Protein AF-0000000084442941 (afdb_homodimer)

Secondary structure (DSSP, 8-state):
---HHHHHHHHHHHHHSSPPPHHHHHHHHHTHHHHHHHHHHHHHHHHHHHHHHHHH-TT-HHHHHHHHHHHHHHHHHHHHHHHHHHHTTPPP------SHHHHHHHTS--S-SHHHHHHHHHHHHHHHHHHHHHHHHTGGG---HHHHHHHHHHHHHHHHHHHHHHHHHHTT-S--HHHHHHHHHHHHHHHHSEESS--TT--EEP-/---HHHHHHHHHHHHHSSPPPHHHHHHHHHTHHHHHHHHHHHHHHHHHHHHHHHHH-TT-HHHHHHHHHHHHHHHHHHHHHHHHHHHTTPPP------SHHHHHHHTS--S-SHHHHHHHHHHHHHHHHHHHHHHHHTGGG---HHHHHHHHHHHHHHHHHHHHHHHHHHTT-S--HHHHHHHHHHHHHHHHSEESS--TT--EEP-

Foldseek 3Di:
DQDPLRVLLVVLCVLLVDAFDVLLLVVCQVPVLQALLQLLVVLQVLLVVLVVCCVVCVVPVLSVVPSNVSSVVSVVLSVVSCVVCVVVVRDRDDDDDFCQLVVQLVLQDPDDALRSLLSSLLSQLNVLSNLLSSLVVNLVVHPDPVSNVSSVVVNVVSSVSNVSSNVVSVVSVDDCPVVSVVSSVSLVCQADDEDCDRYNSGHRDDD/DQDPLRVLLVVLCVLLVDAFDVLLLVVCQVPVLQALLQLLVVLQVLLVVLVVCCVVCVVPVLSVVPSNVSSVVSVVLSVVSCVVCVVVVRDRDDDDDFCQLVVQLVLQDPDDALRSLLSSLLSQLNVLSNLLSSLVVNLVVHPDVVSNVSSVVVNVVSSVSNVSSNVVSVVSPDDCPVVSVVSSVSLVCQADDEDCDRYNSGHRHDD

pLDDT: mean 95.62, std 9.45, range [27.34, 98.94]

Organism: Legionella spiritensis (NCBI:txid452)

InterPro domains:
  IPR009078 Ferritin-like superfamily [SSF47240] (9-205)
  IPR010386 tRNA-hydroxylase MiaE [PF06175] (10-202)
  IPR010386 tRNA-hydroxylase MiaE [PIRSF020736] (5-205)
  IPR010386 tRNA-hydroxylase MiaE [PTHR42637] (61-206)
  IPR010386 tRNA-hydroxylase MiaE [cd07910] (15-191)
  IPR012347 Ferritin-like [G3DSA:1.20.1260.10] (7-207)

Structure (mmCIF, N/CA/C/O backbone):
data_AF-0000000084442941-model_v1
#
loop_
_entity.id
_entity.type
_entity.pdbx_description
1 polymer 'tRNA hydroxylase'
#
loop_
_atom_site.group_PDB
_atom_site.id
_atom_site.type_symbol
_atom_site.label_atom_id
_atom_site.label_alt_id
_atom_site.label_comp_id
_atom_site.label_asym_id
_atom_site.label_entity_id
_atom_site.label_seq_id
_atom_site.pdbx_PDB_ins_code
_atom_site.Cartn_x
_atom_site.Cartn_y
_atom_site.Cartn_z
_atom_site.occupancy
_atom_site.B_iso_or_equiv
_atom_site.auth_seq_id
_atom_site.auth_comp_id
_atom_site.auth_asym_id
_atom_site.auth_atom_id
_atom_site.pdbx_PDB_model_num
ATOM 1 N N . MET A 1 1 ? 7.281 -14.844 -37.031 1 27.5 1 MET A N 1
ATOM 2 C CA . MET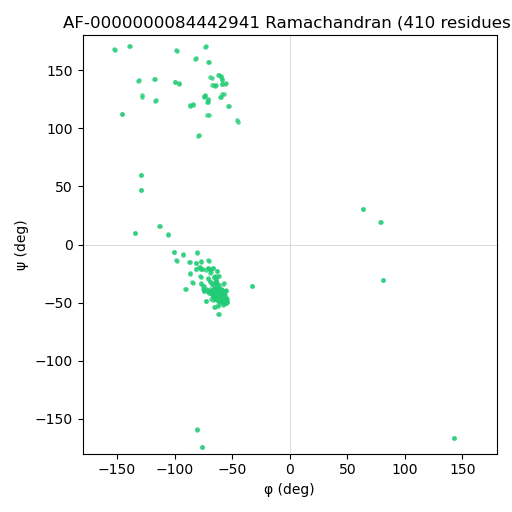 A 1 1 ? 7.652 -13.875 -36 1 27.5 1 MET A CA 1
ATOM 3 C C . MET A 1 1 ? 6.961 -14.188 -34.688 1 27.5 1 MET A C 1
ATOM 5 O O . MET A 1 1 ? 5.73 -14.195 -34.594 1 27.5 1 MET A O 1
ATOM 9 N N . LEU A 1 2 ? 7.492 -14.977 -33.781 1 39.16 2 LEU A N 1
ATOM 10 C CA . LEU A 1 2 ? 6.805 -15.547 -32.625 1 39.16 2 LEU A CA 1
ATOM 11 C C . LEU A 1 2 ? 6.121 -14.461 -31.812 1 39.16 2 LEU A C 1
ATOM 13 O O . LEU A 1 2 ? 6.668 -13.375 -31.641 1 39.16 2 LEU A O 1
ATOM 17 N N . ASN A 1 3 ? 4.887 -14.422 -31.609 1 45.47 3 ASN A N 1
ATOM 18 C CA . ASN A 1 3 ? 4.094 -13.438 -30.891 1 45.47 3 ASN A CA 1
ATOM 19 C C . ASN A 1 3 ? 4.742 -13.07 -29.547 1 45.47 3 ASN A C 1
ATOM 21 O O . ASN A 1 3 ? 5.117 -13.953 -28.781 1 45.47 3 ASN A O 1
ATOM 25 N N . PRO A 1 4 ? 5.316 -11.812 -29.5 1 48.03 4 PRO A N 1
ATOM 26 C CA . PRO A 1 4 ? 6.074 -11.328 -28.344 1 48.03 4 PRO A CA 1
ATOM 27 C C . PRO A 1 4 ? 5.551 -11.875 -27.016 1 48.03 4 PRO A C 1
ATOM 29 O O . PRO A 1 4 ? 6.336 -12.148 -26.109 1 48.03 4 PRO A O 1
ATOM 32 N N . ILE A 1 5 ? 4.25 -12.055 -26.875 1 57.19 5 ILE A N 1
ATOM 33 C CA . ILE A 1 5 ? 3.688 -12.672 -25.688 1 57.19 5 ILE A CA 1
ATOM 34 C C . ILE A 1 5 ? 4.172 -14.117 -25.562 1 57.19 5 ILE A C 1
ATOM 36 O O . ILE A 1 5 ? 4.473 -14.594 -24.469 1 57.19 5 ILE A O 1
ATOM 40 N N . THR A 1 6 ? 4.367 -14.758 -26.703 1 63.47 6 THR A N 1
ATOM 41 C CA . THR A 1 6 ? 4.711 -16.172 -26.703 1 63.47 6 THR A CA 1
ATOM 42 C C . THR A 1 6 ? 6.145 -16.391 -26.219 1 63.47 6 THR A C 1
ATOM 44 O O . THR A 1 6 ? 6.414 -17.328 -25.469 1 63.47 6 THR A O 1
ATOM 47 N N . THR A 1 7 ? 7.004 -15.484 -26.641 1 71.19 7 THR A N 1
ATOM 48 C CA . THR A 1 7 ? 8.398 -15.633 -26.219 1 71.19 7 THR A CA 1
ATOM 49 C C . THR A 1 7 ? 8.547 -15.359 -24.719 1 71.19 7 THR A C 1
ATOM 51 O O . THR A 1 7 ? 9.203 -16.125 -24.016 1 71.19 7 THR A O 1
ATOM 54 N N . ASP A 1 8 ? 7.848 -14.312 -24.25 1 79.31 8 ASP A N 1
ATOM 55 C CA . ASP A 1 8 ? 7.91 -13.969 -22.828 1 79.31 8 ASP A CA 1
ATOM 56 C C . ASP A 1 8 ? 7.312 -15.086 -21.969 1 79.31 8 ASP A C 1
ATOM 58 O O . ASP A 1 8 ? 7.848 -15.414 -20.922 1 79.31 8 ASP A O 1
ATOM 62 N N . LEU A 1 9 ? 6.344 -15.688 -22.594 1 84.81 9 LEU A N 1
ATOM 63 C CA . LEU A 1 9 ? 5.676 -16.75 -21.844 1 84.81 9 LEU A CA 1
ATOM 64 C C . LEU A 1 9 ? 6.543 -18 -21.781 1 84.81 9 LEU A C 1
ATOM 66 O O . LEU A 1 9 ? 6.547 -18.719 -20.781 1 84.81 9 LEU A O 1
ATOM 70 N N . GLN A 1 10 ? 7.195 -18.219 -22.906 1 85.38 10 GLN A N 1
ATOM 71 C CA . GLN A 1 10 ? 8.078 -19.391 -22.906 1 85.38 10 GLN A CA 1
ATOM 72 C C . GLN A 1 10 ? 9.203 -19.234 -21.875 1 85.38 10 GLN A C 1
ATOM 74 O O . GLN A 1 10 ? 9.539 -20.172 -21.172 1 85.38 10 GLN A O 1
ATOM 79 N N . ILE A 1 11 ? 9.75 -18.062 -21.812 1 87.62 11 ILE A N 1
ATOM 80 C CA . ILE A 1 11 ? 10.805 -17.766 -20.844 1 87.62 11 ILE A CA 1
ATOM 81 C C . ILE A 1 11 ? 10.289 -17.984 -19.422 1 87.62 11 ILE A C 1
ATOM 83 O O . ILE A 1 11 ? 10.977 -18.594 -18.594 1 87.62 11 ILE A O 1
ATOM 87 N N . LEU A 1 12 ? 9.18 -17.469 -19.219 1 90.94 12 LEU A N 1
ATOM 88 C CA . LEU A 1 12 ? 8.562 -17.547 -17.891 1 90.94 12 LEU A CA 1
ATOM 89 C C . LEU A 1 12 ? 8.234 -19 -17.531 1 90.94 12 LEU A C 1
ATOM 91 O O . LEU A 1 12 ? 8.43 -19.422 -16.391 1 90.94 12 LEU A O 1
ATOM 95 N N . THR A 1 13 ? 7.746 -19.797 -18.484 1 90.06 13 THR A N 1
ATOM 96 C CA . THR A 1 13 ? 7.426 -21.203 -18.266 1 90.06 13 THR A CA 1
ATOM 97 C C . THR A 1 13 ? 8.688 -22 -17.984 1 90.06 13 THR A C 1
ATOM 99 O O . THR A 1 13 ? 8.695 -22.875 -17.125 1 90.06 13 THR A O 1
ATOM 102 N N . ASP A 1 14 ? 9.711 -21.672 -18.734 1 94.19 14 ASP A N 1
ATOM 103 C CA . ASP A 1 14 ? 11 -22.312 -18.484 1 94.19 14 ASP A CA 1
ATOM 104 C C . ASP A 1 14 ? 11.539 -21.969 -17.109 1 94.19 14 ASP A C 1
ATOM 106 O O . ASP A 1 14 ? 12.094 -22.828 -16.422 1 94.19 14 ASP A O 1
ATOM 110 N N . PHE A 1 15 ? 11.391 -20.734 -16.75 1 97.31 15 PHE A N 1
ATOM 111 C CA . PHE A 1 15 ? 11.82 -20.25 -15.438 1 97.31 15 PHE A CA 1
ATOM 112 C C . PHE A 1 15 ? 11.133 -21.031 -14.32 1 97.31 15 PHE A C 1
ATOM 114 O O . PHE A 1 15 ? 11.781 -21.438 -13.352 1 97.31 15 PHE A O 1
ATOM 121 N N . LEU A 1 16 ? 9.859 -21.344 -14.391 1 98.19 16 LEU A N 1
ATOM 122 C CA . LEU A 1 16 ? 9.062 -21.984 -13.352 1 98.19 16 LEU A CA 1
ATOM 123 C C . LEU A 1 16 ? 9.352 -23.484 -13.289 1 98.19 16 LEU A C 1
ATOM 125 O O . LEU A 1 16 ? 9.086 -24.125 -12.273 1 98.19 16 LEU A O 1
ATOM 129 N N . ARG A 1 17 ? 9.758 -24.078 -14.438 1 97.56 17 ARG A N 1
ATOM 130 C CA . ARG A 1 17 ? 10.219 -25.453 -14.562 1 97.56 17 ARG A CA 1
ATOM 131 C C . ARG A 1 17 ? 9.047 -26.422 -14.633 1 97.56 17 ARG A C 1
ATOM 133 O O . ARG A 1 17 ? 9.156 -27.5 -15.219 1 97.56 17 ARG A O 1
ATOM 140 N N . VAL A 1 18 ? 7.844 -26.141 -13.984 1 97.88 18 VAL A N 1
ATOM 141 C CA . VAL A 1 18 ? 6.68 -27 -14.07 1 97.88 18 VAL A CA 1
ATOM 142 C C . VAL A 1 18 ? 5.441 -26.188 -14.414 1 97.88 18 VAL A C 1
ATOM 144 O O . VAL A 1 18 ? 5.281 -25.062 -13.93 1 97.88 18 VAL A O 1
ATOM 147 N N . PRO A 1 19 ? 4.59 -26.703 -15.219 1 97.5 19 PRO A N 1
ATOM 148 C CA . PRO A 1 19 ? 3.334 -26 -15.508 1 97.5 19 PRO A CA 1
ATOM 149 C C . PRO A 1 19 ? 2.275 -26.234 -14.43 1 97.5 19 PRO A C 1
ATOM 151 O O . PRO A 1 19 ? 2.398 -27.156 -13.617 1 97.5 19 PRO A O 1
ATOM 154 N N . THR A 1 20 ? 1.283 -25.359 -14.359 1 98.19 20 THR A N 1
ATOM 155 C CA . THR A 1 20 ? 0.124 -25.578 -13.508 1 98.19 20 THR A CA 1
ATOM 156 C C . THR A 1 20 ? -0.565 -26.891 -13.852 1 98.19 20 THR A C 1
ATOM 158 O O . THR A 1 20 ? -0.839 -27.172 -15.023 1 98.19 20 THR A O 1
ATOM 161 N N . PRO A 1 21 ? -0.846 -27.75 -12.875 1 98.12 21 PRO A N 1
ATOM 162 C CA . PRO A 1 21 ? -1.566 -29 -13.141 1 98.12 21 PRO A CA 1
ATOM 163 C C . PRO A 1 21 ? -2.973 -28.766 -13.688 1 98.12 21 PRO A C 1
ATOM 165 O O . PRO A 1 21 ? -3.654 -27.828 -13.266 1 98.12 21 PRO A O 1
ATOM 168 N N . VAL A 1 22 ? -3.426 -29.672 -14.578 1 98.06 22 VAL A N 1
ATOM 169 C CA . VAL A 1 22 ? -4.727 -29.531 -15.219 1 98.06 22 VAL A CA 1
ATOM 170 C C . VAL A 1 22 ? -5.836 -29.641 -14.172 1 98.06 22 VAL A C 1
ATOM 172 O O . VAL A 1 22 ? -6.867 -28.969 -14.289 1 98.06 22 VAL A O 1
ATOM 175 N N . GLN A 1 23 ? -5.613 -30.438 -13.117 1 98.06 23 GLN A N 1
ATOM 176 C CA . GLN A 1 23 ? -6.598 -30.578 -12.055 1 98.06 23 GLN A CA 1
ATOM 177 C C . GLN A 1 23 ? -6.887 -29.234 -11.383 1 98.06 23 GLN A C 1
ATOM 179 O O . GLN A 1 23 ? -8.023 -28.969 -10.992 1 98.06 23 GLN A O 1
ATOM 184 N N . TRP A 1 24 ? -5.879 -28.422 -11.211 1 98.56 24 TRP A N 1
ATOM 185 C CA . TRP A 1 24 ? -6.074 -27.094 -10.641 1 98.56 24 TRP A CA 1
ATOM 186 C C . TRP A 1 24 ? -6.867 -26.203 -11.594 1 98.56 24 TRP A C 1
ATOM 188 O O . TRP A 1 24 ? -7.754 -25.469 -11.164 1 98.56 24 TRP A O 1
ATOM 198 N N . LEU A 1 25 ? -6.551 -26.25 -12.906 1 98.5 25 LEU A N 1
ATOM 199 C CA . LEU A 1 25 ? -7.25 -25.453 -13.898 1 98.5 25 LEU A CA 1
ATOM 200 C C . LEU A 1 25 ? -8.734 -25.781 -13.922 1 98.5 25 LEU A C 1
ATOM 202 O O . LEU A 1 25 ? -9.578 -24.891 -13.984 1 98.5 25 LEU A O 1
ATOM 206 N N . GLU A 1 26 ? -9.023 -27.047 -13.883 1 97.81 26 GLU A N 1
ATOM 207 C CA . GLU A 1 26 ? -10.414 -27.5 -13.867 1 97.81 26 GLU A CA 1
ATOM 208 C C . GLU A 1 26 ? -11.133 -27.016 -12.602 1 97.81 26 GLU A C 1
ATOM 210 O O . GLU A 1 26 ? -12.266 -26.531 -12.672 1 97.81 26 GLU A O 1
ATOM 215 N N . ALA A 1 27 ? -10.484 -27.156 -11.477 1 97.94 27 ALA A N 1
ATOM 216 C CA . ALA A 1 27 ? -11.055 -26.688 -10.211 1 97.94 27 ALA A CA 1
ATOM 217 C C . ALA A 1 27 ? -11.281 -25.188 -10.227 1 97.94 27 ALA A C 1
ATOM 219 O O . ALA A 1 27 ? -12.258 -24.688 -9.664 1 97.94 27 ALA A O 1
ATOM 220 N N . ALA A 1 28 ? -10.375 -24.438 -10.836 1 98.38 28 ALA A N 1
ATOM 221 C CA . ALA A 1 28 ? -10.477 -22.969 -10.906 1 98.38 28 ALA A CA 1
ATOM 222 C C . ALA A 1 28 ? -11.742 -22.547 -11.633 1 98.38 28 ALA A C 1
ATOM 224 O O . ALA A 1 28 ? -12.469 -21.672 -11.164 1 98.38 28 ALA A O 1
ATOM 225 N N . VAL A 1 29 ? -12.031 -23.156 -12.75 1 97.38 29 VAL A N 1
ATOM 226 C CA . VAL A 1 29 ? -13.188 -22.766 -13.555 1 97.38 29 VAL A CA 1
ATOM 227 C C . VAL A 1 29 ? -14.469 -23.188 -12.852 1 97.38 29 VAL A C 1
ATOM 229 O O . VAL A 1 29 ? -15.508 -22.531 -12.984 1 97.38 29 VAL A O 1
ATOM 232 N N . ASP A 1 30 ? -14.375 -24.281 -12.062 1 96.56 30 ASP A N 1
ATOM 233 C CA . ASP A 1 30 ? -15.531 -24.75 -11.305 1 96.56 30 ASP A CA 1
ATOM 234 C C . ASP A 1 30 ? -15.766 -23.891 -10.07 1 96.56 30 ASP A C 1
ATOM 236 O O . ASP A 1 30 ? -16.828 -23.969 -9.438 1 96.56 30 ASP A O 1
ATOM 240 N N . ASN A 1 31 ? -14.805 -23.078 -9.672 1 97.31 31 ASN A N 1
ATOM 241 C CA . ASN A 1 31 ? -14.867 -22.266 -8.469 1 97.31 31 ASN A CA 1
ATOM 242 C C . ASN A 1 31 ? -14.531 -20.797 -8.758 1 97.31 31 ASN A C 1
ATOM 244 O O . ASN A 1 31 ? -13.758 -20.188 -8.031 1 97.31 31 ASN A O 1
ATOM 248 N N . LEU A 1 32 ? -15.117 -20.234 -9.781 1 97.88 32 LEU A N 1
ATOM 249 C CA . LEU A 1 32 ? -14.773 -18.906 -10.281 1 97.88 32 LEU A CA 1
ATOM 250 C C . LEU A 1 32 ? -15.016 -17.844 -9.219 1 97.88 32 LEU A C 1
ATOM 252 O O . LEU A 1 32 ? -14.211 -16.938 -9.047 1 97.88 32 LEU A O 1
ATOM 256 N N . PRO A 1 33 ? -16.156 -17.922 -8.43 1 98.38 33 PRO A N 1
ATOM 257 C CA . PRO A 1 33 ? -16.375 -16.891 -7.406 1 98.38 33 PRO A CA 1
ATOM 258 C C . PRO A 1 33 ? -15.227 -16.828 -6.395 1 98.38 33 PRO A C 1
ATOM 260 O O . PRO A 1 33 ? -14.75 -15.742 -6.062 1 98.38 33 PRO A O 1
ATOM 263 N N . LEU A 1 34 ? -14.758 -17.969 -5.969 1 98.5 34 LEU A N 1
ATOM 264 C CA . LEU A 1 34 ? -13.656 -18.016 -5.016 1 98.5 34 LEU A CA 1
ATOM 265 C C . LEU A 1 34 ? -12.344 -17.594 -5.676 1 98.5 34 LEU A C 1
ATOM 267 O O . LEU A 1 34 ? -11.523 -16.922 -5.055 1 98.5 34 LEU A O 1
ATOM 271 N N . LEU A 1 35 ? -12.133 -18.016 -6.902 1 98.62 35 LEU A N 1
ATOM 272 C CA . LEU A 1 35 ? -10.938 -17.641 -7.648 1 98.62 35 LEU A CA 1
ATOM 273 C C . LEU A 1 35 ? -10.828 -16.125 -7.762 1 98.62 35 LEU A C 1
ATOM 275 O O . LEU A 1 35 ? -9.758 -15.547 -7.523 1 98.62 35 LEU A O 1
ATOM 279 N N . LEU A 1 36 ? -11.938 -15.477 -8.117 1 98.81 36 LEU A N 1
ATOM 280 C CA . LEU A 1 36 ? -11.961 -14.031 -8.273 1 98.81 36 LEU A CA 1
ATOM 281 C C . LEU A 1 36 ? -11.703 -13.336 -6.941 1 98.81 36 LEU A C 1
ATOM 283 O O . LEU A 1 36 ? -10.945 -12.359 -6.879 1 98.81 36 LEU A O 1
ATOM 287 N N . LEU A 1 37 ? -12.297 -13.859 -5.902 1 98.88 37 LEU A N 1
ATOM 288 C CA . LEU A 1 37 ? -12.102 -13.305 -4.57 1 98.88 37 LEU A CA 1
ATOM 289 C C . LEU A 1 37 ? -10.633 -13.367 -4.168 1 98.88 37 LEU A C 1
ATOM 291 O O . LEU A 1 37 ? -10.055 -12.375 -3.727 1 98.88 37 LEU A O 1
ATOM 295 N N . ASP A 1 38 ? -10.023 -14.477 -4.352 1 98.81 38 ASP A N 1
ATOM 296 C CA . ASP A 1 38 ? -8.625 -14.648 -3.984 1 98.81 38 ASP A CA 1
ATOM 297 C C . ASP A 1 38 ? -7.711 -13.812 -4.883 1 98.81 38 ASP A C 1
ATOM 299 O O . ASP A 1 38 ? -6.703 -13.273 -4.426 1 98.81 38 ASP A O 1
ATOM 303 N N . HIS A 1 39 ? -8.062 -13.805 -6.164 1 98.88 39 HIS A N 1
ATOM 304 C CA . HIS A 1 39 ? -7.32 -12.969 -7.098 1 98.88 39 HIS A CA 1
ATOM 305 C C . HIS A 1 39 ? -7.293 -11.516 -6.637 1 98.88 39 HIS A C 1
ATOM 307 O O . HIS A 1 39 ? -6.238 -10.875 -6.645 1 98.88 39 HIS A O 1
ATOM 313 N N . ALA A 1 40 ? -8.43 -10.969 -6.223 1 98.88 40 ALA A N 1
ATOM 314 C CA . ALA A 1 40 ? -8.492 -9.602 -5.723 1 98.88 40 ALA A CA 1
ATOM 315 C C . ALA A 1 40 ? -7.562 -9.414 -4.523 1 98.88 40 ALA A C 1
ATOM 317 O O . ALA A 1 40 ? -6.809 -8.438 -4.461 1 98.88 40 ALA A O 1
ATOM 318 N N . HIS A 1 41 ? -7.602 -10.359 -3.643 1 98.81 41 HIS A N 1
ATOM 319 C CA . HIS A 1 41 ? -6.727 -10.289 -2.48 1 98.81 41 HIS A CA 1
ATOM 320 C C . HIS A 1 41 ? -5.258 -10.312 -2.895 1 98.81 41 HIS A C 1
ATOM 322 O O . HIS A 1 41 ? -4.434 -9.609 -2.311 1 98.81 41 HIS A O 1
ATOM 328 N N . CYS A 1 42 ? -4.938 -11.148 -3.836 1 98.81 42 CYS A N 1
ATOM 329 C CA . CYS A 1 42 ? -3.555 -11.266 -4.285 1 98.81 42 CYS A CA 1
ATOM 330 C C . CYS A 1 42 ? -3.055 -9.945 -4.859 1 98.81 42 CYS A C 1
ATOM 332 O O . CYS A 1 42 ? -1.923 -9.539 -4.602 1 98.81 42 CYS A O 1
ATOM 334 N N . GLU A 1 43 ? -3.938 -9.242 -5.664 1 98.88 43 GLU A N 1
ATOM 335 C CA . GLU A 1 43 ? -3.553 -7.949 -6.219 1 98.88 43 GLU A CA 1
ATOM 336 C C . GLU A 1 43 ? -3.27 -6.938 -5.113 1 98.88 43 GLU A C 1
ATOM 338 O O . GLU A 1 43 ? -2.266 -6.223 -5.16 1 98.88 43 GLU A O 1
ATOM 343 N N . ARG A 1 44 ? -4.176 -6.883 -4.164 1 98.81 44 ARG A N 1
ATOM 344 C CA . ARG A 1 44 ? -3.994 -5.973 -3.039 1 98.81 44 ARG A CA 1
ATOM 345 C C . ARG A 1 44 ? -2.709 -6.293 -2.281 1 98.81 44 ARG A C 1
ATOM 347 O O . ARG A 1 44 ? -1.953 -5.387 -1.922 1 98.81 44 ARG A O 1
ATOM 354 N N . LYS A 1 45 ? -2.461 -7.543 -2.049 1 98.69 45 LYS A N 1
ATOM 355 C CA . LYS A 1 45 ? -1.27 -7.973 -1.318 1 98.69 45 LYS A CA 1
ATOM 356 C C . LYS A 1 45 ? -0 -7.652 -2.102 1 98.69 45 LYS A C 1
ATOM 358 O O . LYS A 1 45 ? 1.035 -7.332 -1.514 1 98.69 45 LYS A O 1
ATOM 363 N N . ALA A 1 46 ? -0.074 -7.816 -3.393 1 98.81 46 ALA A N 1
ATOM 364 C CA . ALA A 1 46 ? 1.073 -7.457 -4.223 1 98.81 46 ALA A CA 1
ATOM 365 C C . ALA A 1 46 ? 1.403 -5.973 -4.094 1 98.81 46 ALA A C 1
ATOM 367 O O . ALA A 1 46 ? 2.574 -5.598 -4 1 98.81 46 ALA A O 1
ATOM 368 N N . ALA A 1 47 ? 0.397 -5.156 -4.121 1 98.94 47 ALA A N 1
ATOM 369 C CA . ALA A 1 47 ? 0.602 -3.723 -3.924 1 98.94 47 ALA A CA 1
ATOM 370 C C . ALA A 1 47 ? 1.207 -3.438 -2.553 1 98.94 47 ALA A C 1
ATOM 372 O O . ALA A 1 47 ? 2.141 -2.641 -2.432 1 98.94 47 ALA A O 1
ATOM 373 N N . ALA A 1 48 ? 0.674 -4.094 -1.535 1 98.75 48 ALA A N 1
ATOM 374 C CA . ALA A 1 48 ? 1.181 -3.916 -0.177 1 98.75 48 ALA A CA 1
ATOM 375 C C . ALA A 1 48 ? 2.645 -4.34 -0.078 1 98.75 48 ALA A C 1
ATOM 377 O O . ALA A 1 48 ? 3.443 -3.68 0.593 1 98.75 48 ALA A O 1
ATOM 378 N N . THR A 1 49 ? 2.99 -5.414 -0.714 1 98.69 49 THR A N 1
ATOM 379 C CA . THR A 1 49 ? 4.367 -5.891 -0.723 1 98.69 49 THR A CA 1
ATOM 380 C C . THR A 1 49 ? 5.297 -4.852 -1.344 1 98.69 49 THR A C 1
ATOM 382 O O . THR A 1 49 ? 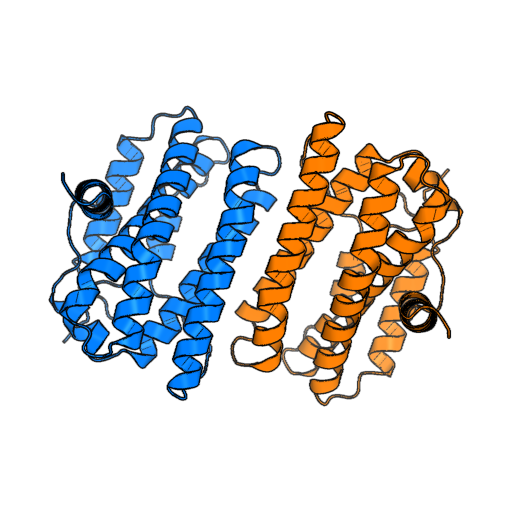6.383 -4.59 -0.819 1 98.69 49 THR A O 1
ATOM 385 N N . ALA A 1 50 ? 4.848 -4.312 -2.453 1 98.88 50 ALA A N 1
ATOM 386 C CA . ALA A 1 50 ? 5.637 -3.273 -3.113 1 98.88 50 ALA A CA 1
ATOM 387 C C . ALA A 1 50 ? 5.871 -2.088 -2.182 1 98.88 50 ALA A C 1
ATOM 389 O O . ALA A 1 50 ? 6.992 -1.59 -2.07 1 98.88 50 ALA A O 1
ATOM 390 N N . LEU A 1 51 ? 4.863 -1.649 -1.52 1 98.88 51 LEU A N 1
ATOM 391 C CA . LEU A 1 51 ? 4.988 -0.541 -0.58 1 98.88 51 LEU A CA 1
ATOM 392 C C . LEU A 1 51 ? 5.93 -0.901 0.565 1 98.88 51 LEU A C 1
ATOM 394 O O . LEU A 1 51 ? 6.676 -0.048 1.053 1 98.88 51 LEU A O 1
ATOM 398 N N . ASN A 1 52 ? 5.848 -2.115 0.988 1 98.44 52 ASN A N 1
ATOM 399 C CA . ASN A 1 52 ? 6.734 -2.578 2.053 1 98.44 52 ASN A CA 1
ATOM 400 C C . ASN A 1 52 ? 8.195 -2.531 1.622 1 98.44 52 ASN A C 1
ATOM 402 O O . ASN A 1 52 ? 9.07 -2.199 2.422 1 98.44 52 ASN A O 1
ATOM 406 N N . PHE A 1 53 ? 8.453 -2.902 0.373 1 98.69 53 PHE A N 1
ATOM 407 C CA . PHE A 1 53 ? 9.805 -2.803 -0.151 1 98.69 53 PHE A CA 1
ATOM 408 C C . PHE A 1 53 ? 10.312 -1.366 -0.076 1 98.69 53 PHE A C 1
ATOM 410 O O . PHE A 1 53 ? 11.445 -1.123 0.348 1 98.69 53 PHE A O 1
ATOM 417 N N . ILE A 1 54 ? 9.492 -0.428 -0.445 1 98.81 54 ILE A N 1
ATOM 418 C CA . ILE A 1 54 ? 9.875 0.979 -0.411 1 98.81 54 ILE A CA 1
ATOM 419 C C . ILE A 1 54 ? 10.148 1.404 1.029 1 98.81 54 ILE A C 1
ATOM 421 O O . ILE A 1 54 ? 11.109 2.129 1.298 1 98.81 54 ILE A O 1
ATOM 425 N N . SER A 1 55 ? 9.273 0.989 1.921 1 98.44 55 SER A N 1
ATOM 426 C CA . SER A 1 55 ? 9.398 1.34 3.332 1 98.44 55 SER A CA 1
ATOM 427 C C . SER A 1 55 ? 10.695 0.798 3.922 1 98.44 55 SER A C 1
ATOM 429 O O . SER A 1 55 ? 11.375 1.492 4.68 1 98.44 55 SER A O 1
ATOM 431 N N . LYS A 1 56 ? 11.086 -0.375 3.566 1 97.69 56 LYS A N 1
ATOM 432 C CA . LYS A 1 56 ? 12.211 -1.078 4.176 1 97.69 56 LYS A CA 1
ATOM 433 C C . LYS A 1 56 ? 13.531 -0.658 3.537 1 97.69 56 LYS A C 1
ATOM 435 O O . LYS A 1 56 ? 14.57 -0.646 4.199 1 97.69 56 LYS A O 1
ATOM 440 N N . TYR A 1 57 ? 13.438 -0.358 2.273 1 97.69 57 TYR A N 1
ATOM 441 C CA . TYR A 1 57 ? 14.664 -0.072 1.54 1 97.69 57 TYR A CA 1
ATOM 442 C C . TYR A 1 57 ? 14.555 1.246 0.783 1 97.69 57 TYR A C 1
ATOM 444 O O . TYR A 1 57 ? 14.781 1.295 -0.428 1 97.69 57 TYR A O 1
ATOM 452 N N . PRO A 1 58 ? 14.32 2.344 1.532 1 98.06 58 PRO A N 1
ATOM 453 C CA . PRO A 1 58 ? 14.109 3.623 0.852 1 98.06 58 PRO A CA 1
ATOM 454 C C . PRO A 1 58 ? 15.359 4.121 0.129 1 98.06 58 PRO A C 1
ATOM 456 O O . PRO A 1 58 ? 15.258 4.906 -0.817 1 98.06 58 PRO A O 1
ATOM 459 N N . GLU A 1 59 ? 16.5 3.66 0.471 1 96.5 59 GLU A N 1
ATOM 460 C CA . GLU A 1 59 ? 17.75 4.133 -0.115 1 96.5 59 GLU A CA 1
ATOM 461 C C . GLU A 1 59 ? 18.016 3.461 -1.46 1 96.5 59 GLU A C 1
ATOM 463 O O . GLU A 1 59 ? 18.906 3.885 -2.207 1 96.5 59 GLU A O 1
ATOM 468 N N . GLN A 1 60 ? 17.312 2.375 -1.734 1 97.25 60 GLN A N 1
ATOM 469 C CA . GLN A 1 60 ? 17.469 1.676 -3.004 1 97.25 60 GLN A CA 1
ATOM 470 C C . GLN A 1 60 ? 16.703 2.375 -4.121 1 97.25 60 GLN A C 1
ATOM 472 O O . GLN A 1 60 ? 15.562 2.02 -4.406 1 97.25 60 GLN A O 1
ATOM 477 N N . LYS A 1 61 ? 17.312 3.207 -4.824 1 97.12 61 LYS A N 1
ATOM 478 C CA . LYS A 1 61 ? 16.688 4.113 -5.781 1 97.12 61 LYS A CA 1
ATOM 479 C C . LYS A 1 61 ? 15.953 3.336 -6.875 1 97.12 61 LYS A C 1
ATOM 481 O O . LYS A 1 61 ? 14.797 3.629 -7.184 1 97.12 61 LYS A O 1
ATOM 486 N N . GLN A 1 62 ? 16.625 2.387 -7.457 1 97.69 62 GLN A N 1
ATOM 487 C CA . GLN A 1 62 ? 16.031 1.619 -8.539 1 97.69 62 GLN A CA 1
ATOM 488 C C . GLN A 1 62 ? 14.82 0.821 -8.047 1 97.69 62 GLN A C 1
ATOM 490 O O . GLN A 1 62 ? 13.812 0.719 -8.734 1 97.69 62 GLN A O 1
ATOM 495 N N . LEU A 1 63 ? 15 0.21 -6.871 1 98.62 63 LEU A N 1
ATOM 496 C CA . LEU A 1 63 ? 13.906 -0.539 -6.266 1 98.62 63 LEU A CA 1
ATOM 497 C C . LEU A 1 63 ? 12.68 0.342 -6.094 1 98.62 63 LEU A C 1
ATOM 499 O O . LEU A 1 63 ? 11.578 -0.038 -6.5 1 98.62 63 LEU A O 1
ATOM 503 N N . VAL A 1 64 ? 12.898 1.522 -5.5 1 98.81 64 VAL A N 1
ATOM 504 C CA . VAL A 1 64 ? 11.805 2.453 -5.23 1 98.81 64 VAL A CA 1
ATOM 505 C C . VAL A 1 64 ? 11.148 2.877 -6.543 1 98.81 64 VAL A C 1
ATOM 507 O O . VAL A 1 64 ? 9.922 2.92 -6.645 1 98.81 64 VAL A O 1
ATOM 510 N N . ALA A 1 65 ? 11.891 3.117 -7.578 1 98.25 65 ALA A N 1
ATOM 511 C CA . ALA A 1 65 ? 11.414 3.586 -8.875 1 98.25 65 ALA A CA 1
ATOM 512 C C . ALA A 1 65 ? 10.547 2.529 -9.555 1 98.25 65 ALA A C 1
ATOM 514 O O . ALA A 1 65 ? 9.648 2.861 -10.328 1 98.25 65 ALA A O 1
ATOM 515 N N . VAL A 1 66 ? 10.812 1.305 -9.242 1 98.69 66 VAL A N 1
ATOM 516 C CA . VAL A 1 66 ? 10.086 0.205 -9.875 1 98.69 66 VAL A CA 1
ATOM 517 C C . VAL A 1 66 ? 8.852 -0.138 -9.047 1 98.69 66 VAL A C 1
ATOM 519 O O . VAL A 1 66 ? 7.777 -0.39 -9.594 1 98.69 66 VAL A O 1
ATOM 522 N N . MET A 1 67 ? 8.977 -0.088 -7.715 1 98.88 67 MET A N 1
ATOM 523 C CA . MET A 1 67 ? 7.953 -0.621 -6.82 1 98.88 67 MET A CA 1
ATOM 524 C C . MET A 1 67 ? 6.738 0.303 -6.77 1 98.88 67 MET A C 1
ATOM 526 O O . MET A 1 67 ? 5.602 -0.162 -6.668 1 98.88 67 MET A O 1
ATOM 530 N N . SER A 1 68 ? 6.906 1.598 -6.836 1 98.81 68 SER A N 1
ATOM 531 C CA . SER A 1 68 ? 5.781 2.52 -6.727 1 98.81 68 SER A CA 1
ATOM 532 C C . SER A 1 68 ? 4.828 2.365 -7.906 1 98.81 68 SER A C 1
ATOM 534 O O . SER A 1 68 ? 3.635 2.111 -7.719 1 98.81 68 SER A O 1
ATOM 536 N N . PRO A 1 69 ? 5.367 2.459 -9.172 1 98.75 69 PRO A N 1
ATOM 537 C CA . PRO A 1 69 ? 4.449 2.227 -10.289 1 98.75 69 PRO A CA 1
ATOM 538 C C . PRO A 1 69 ? 3.861 0.818 -10.289 1 98.75 69 PRO A C 1
ATOM 540 O O . PRO A 1 69 ? 2.715 0.623 -10.703 1 98.75 69 PRO A O 1
ATOM 543 N N . LEU A 1 70 ? 4.637 -0.149 -9.867 1 98.88 70 LEU A N 1
ATOM 544 C CA . LEU A 1 70 ? 4.121 -1.511 -9.781 1 98.88 70 LEU A CA 1
ATOM 545 C C . LEU A 1 70 ? 2.936 -1.582 -8.82 1 98.88 70 LEU A C 1
ATOM 547 O O . LEU A 1 70 ? 1.912 -2.191 -9.141 1 98.88 70 LEU A O 1
ATOM 551 N N . ALA A 1 71 ? 3.066 -0.939 -7.672 1 98.88 71 ALA A N 1
ATOM 552 C CA . ALA A 1 71 ? 1.977 -0.923 -6.699 1 98.88 71 ALA A CA 1
ATOM 553 C C . ALA A 1 71 ? 0.719 -0.296 -7.293 1 98.88 71 ALA A C 1
ATOM 555 O O . ALA A 1 71 ? -0.387 -0.805 -7.098 1 98.88 71 ALA A O 1
ATOM 556 N N . ARG A 1 72 ? 0.868 0.82 -8.031 1 98.88 72 ARG A N 1
ATOM 557 C CA . ARG A 1 72 ? -0.276 1.47 -8.664 1 98.88 72 ARG A CA 1
ATOM 558 C C . ARG A 1 72 ? -0.946 0.54 -9.672 1 98.88 72 ARG A C 1
ATOM 560 O O . ARG A 1 72 ? -2.176 0.477 -9.742 1 98.88 72 ARG A O 1
ATOM 567 N N . GLU A 1 73 ? -0.126 -0.148 -10.414 1 98.81 73 GLU A N 1
ATOM 568 C CA . GLU A 1 73 ? -0.673 -1.053 -11.422 1 98.81 73 GLU A CA 1
ATOM 569 C C . GLU A 1 73 ? -1.408 -2.223 -10.773 1 98.81 73 GLU A C 1
ATOM 571 O O . GLU A 1 73 ? -2.461 -2.643 -11.258 1 98.81 73 GLU A O 1
ATOM 576 N N . GLU A 1 74 ? -0.876 -2.76 -9.703 1 98.88 74 GLU A N 1
ATOM 577 C CA . GLU A 1 74 ? -1.55 -3.84 -8.992 1 98.88 74 GLU A CA 1
ATOM 578 C C . GLU A 1 74 ? -2.896 -3.381 -8.438 1 98.88 74 GLU A C 1
ATOM 580 O O . GLU A 1 74 ? -3.861 -4.148 -8.422 1 98.88 74 GLU A O 1
ATOM 585 N N . LEU A 1 75 ? -2.928 -2.152 -7.953 1 98.94 75 LEU A N 1
ATOM 586 C CA . LEU A 1 75 ? -4.184 -1.628 -7.43 1 98.94 75 LEU A CA 1
ATOM 587 C C . LEU A 1 75 ? -5.203 -1.438 -8.547 1 98.94 75 LEU A C 1
ATOM 589 O O . LEU A 1 75 ? -6.406 -1.615 -8.336 1 98.94 75 LEU A O 1
ATOM 593 N N . LEU A 1 76 ? -4.727 -1.074 -9.734 1 98.81 76 LEU A N 1
ATOM 594 C CA . LEU A 1 76 ? -5.633 -1.021 -10.875 1 98.81 76 LEU A CA 1
ATOM 595 C C . LEU A 1 76 ? -6.184 -2.406 -11.195 1 98.81 76 LEU A C 1
ATOM 597 O O . LEU A 1 76 ? -7.371 -2.555 -11.484 1 98.81 76 LEU A O 1
A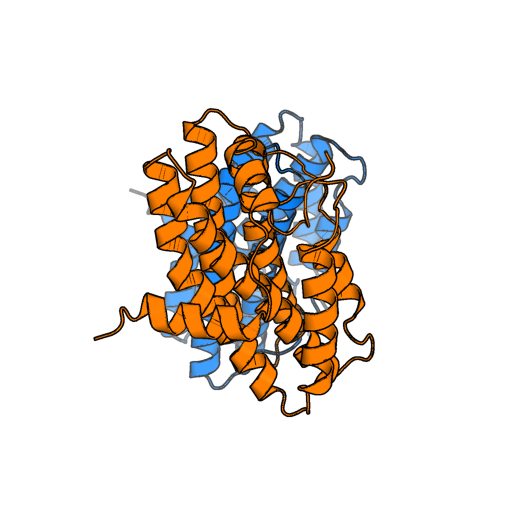TOM 601 N N . HIS A 1 77 ? -5.285 -3.414 -11.172 1 98.94 77 HIS A N 1
ATOM 602 C CA . HIS A 1 77 ? -5.75 -4.785 -11.359 1 98.94 77 HIS A CA 1
ATOM 603 C C . HIS A 1 77 ? -6.781 -5.164 -10.297 1 98.94 77 HIS A C 1
ATOM 605 O O . HIS A 1 77 ? -7.809 -5.766 -10.609 1 98.94 77 HIS A O 1
ATOM 611 N N . PHE A 1 78 ? -6.527 -4.805 -9.07 1 98.94 78 PHE A N 1
ATOM 612 C CA . PHE A 1 78 ? -7.441 -5.055 -7.965 1 98.94 78 PHE A CA 1
ATOM 613 C C . PHE A 1 78 ? -8.82 -4.473 -8.266 1 98.94 78 PHE A C 1
ATOM 615 O O . PHE A 1 78 ? -9.836 -5.168 -8.141 1 98.94 78 PHE A O 1
ATOM 622 N N . GLU A 1 79 ? -8.836 -3.229 -8.695 1 98.88 79 GLU A N 1
ATOM 623 C CA . GLU A 1 79 ? -10.086 -2.541 -9 1 98.88 79 GLU A CA 1
ATOM 624 C C . GLU A 1 79 ? -10.836 -3.23 -10.141 1 98.88 79 GLU A C 1
ATOM 626 O O . GLU A 1 79 ? -12.062 -3.355 -10.102 1 98.88 79 GLU A O 1
ATOM 631 N N . LYS A 1 80 ? -10.117 -3.67 -11.102 1 98.81 80 LYS A N 1
ATOM 632 C CA . LYS A 1 80 ? -10.742 -4.359 -12.227 1 98.81 80 LYS A CA 1
ATOM 633 C C . LYS A 1 80 ? -11.344 -5.691 -11.789 1 98.81 80 LYS A C 1
ATOM 635 O O . LYS A 1 80 ? -12.422 -6.07 -12.25 1 98.81 80 LYS A O 1
ATOM 640 N N . VAL A 1 81 ? -10.664 -6.449 -10.93 1 98.88 81 VAL A N 1
ATOM 641 C CA . VAL A 1 81 ? -11.227 -7.691 -10.414 1 98.88 81 VAL A CA 1
ATOM 642 C C . VAL A 1 81 ? -12.508 -7.395 -9.641 1 98.88 81 VAL A C 1
ATOM 644 O O . VAL A 1 81 ? -13.516 -8.094 -9.781 1 98.88 81 VAL A O 1
ATOM 647 N N . LEU A 1 82 ? -12.484 -6.332 -8.812 1 98.81 82 LEU A N 1
ATOM 648 C CA . LEU A 1 82 ? -13.672 -5.961 -8.047 1 98.81 82 LEU A CA 1
ATOM 649 C C . LEU A 1 82 ?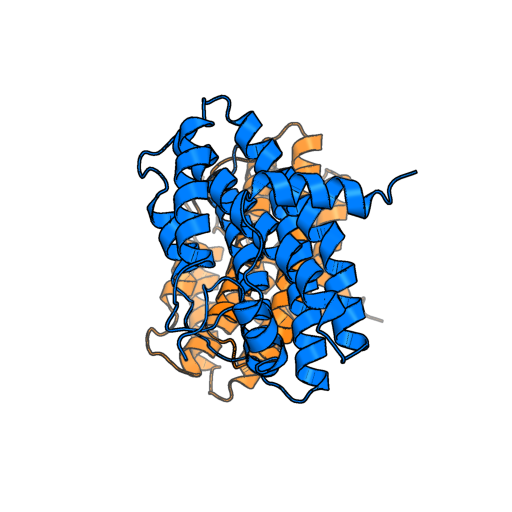 -14.836 -5.641 -8.969 1 98.81 82 LEU A C 1
ATOM 651 O O . LEU A 1 82 ? -15.977 -6.012 -8.688 1 98.81 82 LEU A O 1
ATOM 655 N N . ASP A 1 83 ? -14.523 -4.914 -10.031 1 98.38 83 ASP A N 1
ATOM 656 C CA . ASP A 1 83 ? -15.57 -4.598 -11 1 98.38 83 ASP A CA 1
ATOM 657 C C . ASP A 1 83 ? -16.188 -5.867 -11.586 1 98.38 83 ASP A C 1
ATOM 659 O O . ASP A 1 83 ? -17.406 -5.965 -11.727 1 98.38 83 ASP A O 1
ATOM 663 N N . LEU A 1 84 ? -15.367 -6.828 -11.914 1 98.31 84 LEU A N 1
ATOM 664 C CA . LEU A 1 84 ? -15.836 -8.102 -12.453 1 98.31 84 LEU A CA 1
ATOM 665 C C . LEU A 1 84 ? -16.672 -8.844 -11.422 1 98.31 84 LEU A C 1
ATOM 667 O O . LEU A 1 84 ? -17.719 -9.422 -11.766 1 98.31 84 LEU A O 1
ATOM 671 N N . MET A 1 85 ? -16.234 -8.82 -10.242 1 98.5 85 MET A N 1
ATOM 672 C CA . MET A 1 85 ? -16.969 -9.469 -9.164 1 98.5 85 MET A CA 1
ATOM 673 C C . MET A 1 85 ? -18.328 -8.805 -8.953 1 98.5 85 MET A C 1
ATOM 675 O O . MET A 1 85 ? -19.359 -9.484 -8.859 1 98.5 85 MET A O 1
ATOM 679 N N . ASN A 1 86 ? -18.328 -7.492 -8.898 1 97.94 86 ASN A N 1
ATOM 680 C CA . ASN A 1 86 ? -19.562 -6.75 -8.727 1 97.94 86 ASN A CA 1
ATOM 681 C C . ASN A 1 86 ? -20.562 -7.055 -9.844 1 97.94 86 ASN A C 1
ATOM 683 O O . ASN A 1 86 ? -21.75 -7.23 -9.586 1 97.94 86 ASN A O 1
ATOM 687 N N . ALA A 1 87 ? -20.062 -7.156 -11.031 1 97.44 87 ALA A N 1
ATOM 688 C CA . ALA A 1 87 ? -20.906 -7.461 -12.188 1 97.44 87 ALA A CA 1
ATOM 689 C C . ALA A 1 87 ? -21.547 -8.844 -12.047 1 97.44 87 ALA A C 1
ATOM 691 O O . ALA A 1 87 ? -22.594 -9.109 -12.648 1 97.44 87 ALA A O 1
ATOM 692 N N . ARG A 1 88 ? -20.969 -9.688 -11.281 1 97.19 88 ARG A N 1
ATOM 693 C CA . ARG A 1 88 ? -21.438 -11.055 -11.07 1 97.19 88 ARG A CA 1
ATOM 694 C C . ARG A 1 88 ? -22.094 -11.195 -9.703 1 97.19 88 ARG A C 1
ATOM 696 O O . ARG A 1 88 ? -22.297 -12.312 -9.219 1 97.19 88 ARG A O 1
ATOM 703 N N . LYS A 1 89 ? -22.281 -10.023 -9.016 1 97.88 89 LYS A N 1
ATOM 704 C CA . LYS A 1 89 ? -22.938 -9.945 -7.723 1 97.88 89 LYS A CA 1
ATOM 705 C C . LYS A 1 89 ? -22.156 -10.711 -6.656 1 97.88 89 LYS A C 1
ATOM 707 O O . LYS A 1 89 ? -22.75 -11.352 -5.785 1 97.88 89 LYS A O 1
ATOM 712 N N . LEU A 1 90 ? -20.891 -10.742 -6.832 1 98.25 90 LEU A N 1
ATOM 713 C CA . LEU A 1 90 ? -19.984 -11.312 -5.84 1 98.25 90 LEU A CA 1
ATOM 714 C C . LEU A 1 90 ? -19.406 -10.227 -4.938 1 98.25 90 LEU A C 1
ATOM 716 O O . LEU A 1 90 ? -19.047 -9.148 -5.414 1 98.25 90 LEU A O 1
ATOM 720 N N . ARG A 1 91 ? -19.312 -10.469 -3.662 1 97.25 91 ARG A N 1
ATOM 721 C CA . ARG A 1 91 ? -18.828 -9.484 -2.699 1 97.25 91 ARG A CA 1
ATOM 722 C C . ARG A 1 91 ? -17.359 -9.75 -2.359 1 97.25 91 ARG A C 1
ATOM 724 O O . ARG A 1 91 ? -16.938 -10.906 -2.25 1 97.25 91 ARG A O 1
ATOM 731 N N . PHE A 1 92 ? -16.641 -8.695 -2.248 1 98.69 92 PHE A N 1
ATOM 732 C CA . PHE A 1 92 ? -15.312 -8.781 -1.661 1 98.69 92 PHE A CA 1
ATOM 733 C C . PHE A 1 92 ? -15.391 -8.961 -0.151 1 98.69 92 PHE A C 1
ATOM 735 O O . PHE A 1 92 ? -16.141 -8.25 0.525 1 98.69 92 PHE A O 1
ATOM 742 N N . ARG A 1 93 ? -14.75 -9.93 0.384 1 98.31 93 ARG A N 1
ATOM 743 C CA . ARG A 1 93 ? -14.852 -10.32 1.787 1 98.31 93 ARG A CA 1
ATOM 744 C C . ARG A 1 93 ? -13.562 -10.977 2.266 1 98.31 93 ARG A C 1
ATOM 746 O O . ARG A 1 93 ? -12.688 -11.297 1.461 1 98.31 93 ARG A O 1
ATOM 753 N N . PRO A 1 94 ? -13.492 -11.117 3.574 1 98.25 94 PRO A N 1
ATOM 754 C CA . PRO A 1 94 ? -12.281 -11.766 4.078 1 98.25 94 PRO A CA 1
ATOM 755 C C . PRO A 1 94 ? -12.07 -13.164 3.516 1 98.25 94 PRO A C 1
ATOM 757 O O . PRO A 1 94 ? -13.039 -13.914 3.342 1 98.25 94 PRO A O 1
ATOM 760 N N . LEU A 1 95 ? -10.898 -13.484 3.254 1 98.25 95 LEU A N 1
ATOM 761 C CA . LEU A 1 95 ? -10.484 -14.812 2.803 1 98.25 95 LEU A CA 1
ATOM 762 C C . LEU A 1 95 ? -9.109 -15.172 3.35 1 98.25 95 LEU A C 1
ATOM 764 O O . LEU A 1 95 ? -8.117 -14.531 3.012 1 98.25 95 LEU A O 1
ATOM 768 N N . PRO A 1 96 ? -8.977 -16.172 4.266 1 96.81 96 PRO A N 1
ATOM 769 C CA . PRO A 1 96 ? -7.656 -16.594 4.742 1 96.81 96 PRO A CA 1
ATOM 770 C C . PRO A 1 96 ? -6.723 -17 3.605 1 96.81 96 PRO A C 1
ATOM 772 O O . PRO A 1 96 ? -7.156 -17.656 2.652 1 96.81 96 PRO A O 1
ATOM 775 N N . PRO A 1 97 ? -5.562 -16.609 3.729 1 96 97 PRO A N 1
ATOM 776 C CA . PRO A 1 97 ? -4.625 -16.938 2.654 1 96 97 PRO A CA 1
ATOM 777 C C . PRO A 1 97 ? -4.27 -18.422 2.631 1 96 97 PRO A C 1
ATOM 779 O O . PRO A 1 97 ? -4.453 -19.125 3.631 1 96 97 PRO A O 1
ATOM 782 N N . GLY A 1 98 ? -3.836 -18.938 1.504 1 95.69 98 GLY A N 1
ATOM 783 C CA . GLY A 1 98 ? -3.238 -20.266 1.425 1 95.69 98 GLY A CA 1
ATOM 784 C C . GLY A 1 98 ? -1.812 -20.312 1.939 1 95.69 98 GLY A C 1
ATOM 785 O O . GLY A 1 98 ? -1.306 -19.312 2.461 1 95.69 98 GLY A O 1
ATOM 786 N N . GLY A 1 99 ? -1.17 -21.406 1.808 1 96.69 99 GLY A N 1
ATOM 787 C CA . GLY A 1 99 ? 0.154 -21.609 2.375 1 96.69 99 GLY A CA 1
ATOM 788 C C . GLY A 1 99 ? 1.273 -21.266 1.408 1 96.69 99 GLY A C 1
ATOM 789 O O . GLY A 1 99 ? 2.439 -21.203 1.801 1 96.69 99 GLY A O 1
ATOM 790 N N . TYR A 1 100 ? 0.948 -21 0.128 1 98.31 100 TYR A N 1
ATOM 791 C CA . TYR A 1 100 ? 1.922 -20.891 -0.952 1 98.31 100 TYR A CA 1
ATOM 792 C C . TYR A 1 100 ? 2.902 -19.75 -0.689 1 98.31 100 TYR A C 1
ATOM 794 O O . TYR A 1 100 ? 4.105 -19.969 -0.551 1 98.31 100 TYR A O 1
ATOM 802 N N . ALA A 1 101 ? 2.398 -18.484 -0.564 1 97.94 101 ALA A N 1
ATOM 803 C CA . ALA A 1 101 ? 3.262 -17.312 -0.399 1 97.94 101 ALA A CA 1
ATOM 804 C C . ALA A 1 101 ? 3.984 -17.359 0.945 1 97.94 101 ALA A C 1
ATOM 806 O O . ALA A 1 101 ? 5.172 -17.031 1.028 1 97.94 101 ALA A O 1
ATOM 807 N N . GLN A 1 102 ? 3.277 -17.719 1.929 1 97.31 102 GLN A N 1
ATOM 808 C CA . GLN A 1 102 ? 3.857 -17.797 3.266 1 97.31 102 GLN A CA 1
ATOM 809 C C . GLN A 1 102 ? 5.051 -18.75 3.297 1 97.31 102 GLN A C 1
ATOM 811 O O . GLN A 1 102 ? 6.082 -18.438 3.896 1 97.31 102 GLN A O 1
ATOM 816 N N . THR A 1 103 ? 4.871 -19.906 2.699 1 98.38 103 THR A N 1
ATOM 817 C CA . THR A 1 103 ? 5.938 -20.906 2.672 1 98.38 103 THR A CA 1
ATOM 818 C C . THR A 1 103 ? 7.168 -20.359 1.958 1 98.38 103 THR A C 1
ATOM 820 O O . THR A 1 103 ? 8.289 -20.5 2.447 1 98.38 103 THR A O 1
ATOM 823 N N . LEU A 1 104 ? 6.992 -19.734 0.837 1 98.69 104 LEU A N 1
ATOM 824 C CA . LEU A 1 104 ? 8.109 -19.172 0.092 1 98.69 104 LEU A CA 1
ATOM 825 C C . LEU A 1 104 ? 8.797 -18.062 0.89 1 98.69 104 LEU A C 1
ATOM 827 O O . LEU A 1 104 ? 10.023 -18 0.937 1 98.69 104 LEU A O 1
ATOM 831 N N . HIS A 1 105 ? 8 -17.188 1.518 1 98 105 HIS A N 1
ATOM 832 C CA . HIS A 1 105 ? 8.57 -16.109 2.305 1 98 105 HIS A CA 1
ATOM 833 C C . HIS A 1 105 ? 9.359 -16.641 3.492 1 98 105 HIS A C 1
ATOM 835 O O . HIS A 1 105 ? 10.359 -16.047 3.896 1 98 105 HIS A O 1
ATOM 841 N N . GLN A 1 106 ? 8.953 -17.797 4.02 1 98.06 106 GLN A N 1
ATOM 842 C CA . GLN A 1 106 ? 9.641 -18.406 5.16 1 98.06 106 GLN A CA 1
ATOM 843 C C . GLN A 1 106 ? 11.023 -18.906 4.762 1 98.06 106 GLN A C 1
ATOM 845 O O . GLN A 1 106 ? 11.883 -19.109 5.617 1 98.06 106 GLN A O 1
ATOM 850 N N . MET A 1 107 ? 11.234 -19.141 3.508 1 97.94 107 MET A N 1
ATOM 851 C CA . MET A 1 107 ? 12.523 -19.641 3.023 1 97.94 107 MET A CA 1
ATOM 852 C C . MET A 1 107 ? 13.547 -18.516 2.951 1 97.94 107 MET A C 1
ATOM 854 O O . MET A 1 107 ? 14.75 -18.781 2.822 1 97.94 107 MET A O 1
ATOM 858 N N . VAL A 1 108 ? 13.078 -17.281 2.938 1 97.75 108 VAL A N 1
ATOM 859 C CA . VAL A 1 108 ? 13.961 -16.125 2.812 1 97.75 108 VAL A CA 1
ATOM 860 C C . VAL A 1 108 ? 14.828 -16 4.062 1 97.75 108 VAL A C 1
ATOM 862 O O . VAL A 1 108 ? 14.344 -16.156 5.184 1 97.75 108 VAL A O 1
ATOM 865 N N . THR A 1 109 ? 16.078 -15.711 3.822 1 96.38 109 THR A N 1
ATOM 866 C CA . THR A 1 109 ? 17.016 -15.594 4.93 1 96.38 109 THR A CA 1
ATOM 867 C C . THR A 1 109 ? 16.578 -14.492 5.898 1 96.38 109 THR A C 1
ATOM 869 O O . THR A 1 109 ? 16.031 -13.477 5.48 1 96.38 109 THR A O 1
ATOM 872 N N . LYS A 1 110 ? 16.797 -14.695 7.125 1 94.56 110 LYS A N 1
ATOM 873 C CA . LYS A 1 110 ? 16.438 -13.734 8.164 1 94.56 110 LYS A CA 1
ATOM 874 C C . LYS A 1 110 ? 17.547 -12.711 8.367 1 94.56 110 LYS A C 1
ATOM 876 O O . LYS A 1 110 ? 17.344 -11.672 9 1 94.56 110 LYS A O 1
ATOM 881 N N . GLN A 1 111 ? 18.656 -13.039 7.844 1 92.81 111 GLN A N 1
ATOM 882 C CA . GLN A 1 111 ? 19.781 -12.125 7.988 1 92.81 111 GLN A CA 1
ATOM 883 C C . GLN A 1 111 ? 19.594 -10.867 7.141 1 92.81 111 GLN A C 1
ATOM 885 O O . GLN A 1 111 ? 19.406 -10.953 5.926 1 92.81 111 GLN A O 1
ATOM 890 N N . VAL A 1 112 ? 19.672 -9.742 7.844 1 89.5 112 VAL A N 1
ATOM 891 C CA . VAL A 1 112 ? 19.5 -8.469 7.152 1 89.5 112 VAL A CA 1
ATOM 892 C C . VAL A 1 112 ? 20.672 -8.227 6.203 1 89.5 112 VAL A C 1
ATOM 894 O O . VAL A 1 112 ? 21.812 -8.516 6.539 1 89.5 112 VAL A O 1
ATOM 897 N N . GLY A 1 113 ? 20.375 -7.598 4.992 1 91.88 113 GLY A N 1
ATOM 898 C CA . GLY A 1 113 ? 21.422 -7.289 4.016 1 91.88 113 GLY A CA 1
ATOM 899 C C . GLY A 1 113 ? 20.953 -7.48 2.582 1 91.88 113 GLY A C 1
ATOM 900 O O . GLY A 1 113 ? 19.766 -7.664 2.324 1 91.88 113 GLY A O 1
ATOM 901 N N . ARG A 1 114 ? 21.938 -7.484 1.687 1 95.88 114 ARG A N 1
ATOM 902 C CA . ARG A 1 114 ? 21.672 -7.582 0.255 1 95.88 114 ARG A CA 1
ATOM 903 C C . ARG A 1 114 ? 21.141 -8.961 -0.109 1 95.88 114 ARG A C 1
ATOM 905 O O . ARG A 1 114 ? 20.312 -9.094 -1.024 1 95.88 114 ARG A O 1
ATOM 912 N N . GLU A 1 115 ? 21.547 -9.992 0.605 1 96.19 115 GLU A N 1
ATOM 913 C CA . GLU A 1 115 ? 21.062 -11.344 0.351 1 96.19 115 GLU A CA 1
ATOM 914 C C . GLU A 1 115 ? 19.578 -11.469 0.627 1 96.19 115 GLU A C 1
ATOM 916 O O . GLU A 1 115 ? 18.844 -12.086 -0.146 1 96.19 115 GLU A O 1
ATOM 921 N N . ARG A 1 116 ? 19.156 -10.938 1.797 1 97.5 116 ARG A N 1
ATOM 922 C CA . ARG A 1 116 ? 17.734 -10.984 2.145 1 97.5 116 ARG A CA 1
ATOM 923 C C . ARG A 1 116 ? 16.891 -10.25 1.104 1 97.5 116 ARG A C 1
ATOM 925 O O . ARG A 1 116 ? 15.859 -10.758 0.671 1 97.5 116 ARG A O 1
ATOM 932 N N . LEU A 1 117 ? 17.344 -9.008 0.756 1 98.25 117 LEU A N 1
ATOM 933 C CA . LEU A 1 117 ? 16.641 -8.266 -0.285 1 98.25 117 LEU A CA 1
ATOM 934 C C . LEU A 1 117 ? 16.547 -9.094 -1.564 1 98.25 117 LEU A C 1
ATOM 936 O O . LEU A 1 117 ? 15.469 -9.203 -2.154 1 98.25 117 LEU A O 1
ATOM 940 N N . CYS A 1 118 ? 17.625 -9.68 -1.986 1 98.38 118 CYS A N 1
ATOM 941 C CA . CYS A 1 118 ? 17.656 -10.484 -3.201 1 98.38 118 CYS A CA 1
ATOM 942 C C . CYS A 1 118 ? 16.672 -11.641 -3.123 1 98.38 118 CYS A C 1
ATOM 944 O O . CYS A 1 118 ? 15.891 -11.859 -4.055 1 98.38 118 CYS A O 1
ATOM 946 N N . GLU A 1 119 ? 16.672 -12.344 -2.045 1 98.38 119 GLU A N 1
ATOM 947 C CA . GLU A 1 119 ? 15.797 -13.508 -1.898 1 98.38 119 GLU A CA 1
ATOM 948 C C . GLU A 1 119 ? 14.328 -13.086 -1.859 1 98.38 119 GLU A C 1
ATOM 950 O O . GLU A 1 119 ? 13.461 -13.789 -2.387 1 98.38 119 GLU A O 1
ATOM 955 N N . GLN A 1 120 ? 14.023 -11.953 -1.168 1 98.69 120 GLN A N 1
ATOM 956 C CA . GLN A 1 120 ? 12.664 -11.438 -1.188 1 98.69 120 GLN A CA 1
ATOM 957 C C . GLN A 1 120 ? 12.219 -11.109 -2.613 1 98.69 120 GLN A C 1
ATOM 959 O O . GLN A 1 120 ? 11.086 -11.414 -3 1 98.69 120 GLN A O 1
ATOM 964 N N . LEU A 1 121 ? 13.094 -10.5 -3.328 1 98.81 121 LEU A N 1
ATOM 965 C CA . LEU A 1 121 ? 12.789 -10.125 -4.703 1 98.81 121 LEU A CA 1
ATOM 966 C C . LEU A 1 121 ? 12.625 -11.359 -5.582 1 98.81 121 LEU A C 1
ATOM 968 O O . LEU A 1 121 ? 11.734 -11.398 -6.438 1 98.81 121 LEU A O 1
ATOM 972 N N . LEU A 1 122 ? 13.461 -12.352 -5.398 1 98.75 122 LEU A N 1
ATOM 973 C CA . LEU A 1 122 ? 13.305 -13.609 -6.121 1 98.75 122 LEU A CA 1
ATOM 974 C C . LEU A 1 122 ? 11.953 -14.25 -5.824 1 98.75 122 LEU A C 1
ATOM 976 O O . LEU A 1 122 ? 11.297 -14.773 -6.727 1 98.75 122 LEU A O 1
ATOM 980 N N . THR A 1 123 ? 11.586 -14.234 -4.555 1 98.81 123 THR A N 1
ATOM 981 C CA . THR A 1 123 ? 10.273 -14.758 -4.172 1 98.81 123 THR A CA 1
ATOM 982 C C . THR A 1 123 ? 9.164 -14.023 -4.918 1 98.81 123 THR A C 1
ATOM 984 O O . THR A 1 123 ? 8.242 -14.656 -5.445 1 98.81 123 THR A O 1
ATOM 987 N N . GLY A 1 124 ? 9.266 -12.672 -4.945 1 98.75 124 GLY A N 1
ATOM 988 C CA . GLY A 1 124 ? 8.312 -11.891 -5.723 1 98.75 124 GLY A CA 1
ATOM 989 C C . GLY A 1 124 ? 8.289 -12.266 -7.191 1 98.75 124 GLY A C 1
ATOM 990 O O . GLY A 1 124 ? 7.215 -12.375 -7.793 1 98.75 124 GLY A O 1
ATOM 991 N N . ALA A 1 125 ? 9.453 -12.492 -7.766 1 98.62 125 ALA A N 1
ATOM 992 C CA . ALA A 1 125 ? 9.555 -12.883 -9.172 1 98.62 125 ALA A CA 1
ATOM 993 C C . ALA A 1 125 ? 8.836 -14.203 -9.422 1 98.62 125 ALA A C 1
ATOM 995 O O . ALA A 1 125 ? 8.102 -14.344 -10.406 1 98.62 125 ALA A O 1
ATOM 996 N N . ILE A 1 126 ? 9.023 -15.141 -8.547 1 98.81 126 ILE A N 1
ATOM 997 C CA . ILE A 1 126 ? 8.422 -16.453 -8.672 1 98.81 126 ILE A CA 1
ATOM 998 C C . ILE A 1 126 ? 6.902 -16.344 -8.594 1 98.81 126 ILE A C 1
ATOM 1000 O O . ILE A 1 126 ? 6.184 -16.922 -9.398 1 98.81 126 ILE A O 1
ATOM 1004 N N . ILE A 1 127 ? 6.426 -15.57 -7.648 1 98.81 127 ILE A N 1
ATOM 1005 C CA . ILE A 1 127 ? 4.988 -15.414 -7.445 1 98.81 127 ILE A CA 1
ATOM 1006 C C . ILE A 1 127 ? 4.363 -14.75 -8.672 1 98.81 127 ILE A C 1
ATOM 1008 O O . ILE A 1 127 ? 3.33 -15.203 -9.172 1 98.81 127 ILE A O 1
ATOM 1012 N N . GLU A 1 128 ? 4.98 -13.695 -9.203 1 98.56 128 GLU A N 1
ATOM 1013 C CA . GLU A 1 128 ? 4.488 -13.031 -10.406 1 98.56 128 GLU A CA 1
ATOM 1014 C C . GLU A 1 128 ? 4.508 -13.977 -11.609 1 98.56 128 GLU A C 1
ATOM 1016 O O . GLU A 1 128 ? 3.598 -13.953 -12.438 1 98.56 128 GLU A O 1
ATOM 1021 N N . ALA A 1 129 ? 5.586 -14.719 -11.719 1 98.5 129 ALA A N 1
ATOM 1022 C CA . ALA A 1 129 ? 5.699 -15.672 -12.812 1 98.5 129 ALA A CA 1
ATOM 1023 C C . ALA A 1 129 ? 4.562 -16.688 -12.781 1 98.5 129 ALA A C 1
ATOM 1025 O O . ALA A 1 129 ? 3.953 -16.984 -13.812 1 98.5 129 ALA A O 1
ATOM 1026 N N . ARG A 1 130 ? 4.32 -17.266 -11.625 1 98.62 130 ARG A N 1
ATOM 1027 C CA . ARG A 1 130 ? 3.238 -18.234 -11.492 1 98.62 130 ARG A CA 1
ATOM 1028 C C . ARG A 1 130 ? 1.889 -17.594 -11.797 1 98.62 130 ARG A C 1
ATOM 1030 O O . ARG A 1 130 ? 1.043 -18.203 -12.461 1 98.62 130 ARG A O 1
ATOM 1037 N N . SER A 1 131 ? 1.659 -16.328 -11.273 1 98.56 131 SER A N 1
ATOM 1038 C CA . SER A 1 131 ? 0.432 -15.609 -11.609 1 98.56 131 SER A CA 1
ATOM 1039 C C . SER A 1 131 ? 0.263 -15.477 -13.117 1 98.56 131 SER A C 1
ATOM 1041 O O . SER A 1 131 ? -0.806 -15.773 -13.656 1 98.56 131 SER A O 1
ATOM 1043 N N . CYS A 1 132 ? 1.287 -15.031 -13.75 1 98.06 132 CYS A N 1
ATOM 1044 C CA . CYS A 1 132 ? 1.268 -14.859 -15.195 1 98.06 132 CYS A CA 1
ATOM 1045 C C . CYS A 1 132 ? 0.95 -16.172 -15.898 1 98.06 132 CYS A C 1
ATOM 1047 O O . CYS A 1 132 ? 0.065 -16.219 -16.75 1 98.06 132 CYS A O 1
ATOM 1049 N N . GLU A 1 133 ? 1.634 -17.234 -15.609 1 98.19 133 GLU A N 1
ATOM 1050 C CA . GLU A 1 133 ? 1.429 -18.547 -16.203 1 98.19 133 GLU A CA 1
ATOM 1051 C C . GLU A 1 133 ? -0.009 -19.031 -16.016 1 98.19 133 GLU A C 1
ATOM 1053 O O . GLU A 1 133 ? -0.622 -19.562 -16.938 1 98.19 133 GLU A O 1
ATOM 1058 N N . ARG A 1 134 ? -0.554 -18.781 -14.867 1 98.25 134 ARG A N 1
ATOM 1059 C CA . ARG A 1 134 ? -1.897 -19.266 -14.578 1 98.25 134 ARG A CA 1
ATOM 1060 C C . ARG A 1 134 ? -2.951 -18.438 -15.312 1 98.25 134 ARG A C 1
ATOM 1062 O O . ARG A 1 134 ? -3.967 -18.984 -15.758 1 98.25 134 ARG A O 1
ATOM 1069 N N . PHE A 1 135 ? -2.725 -17.078 -15.352 1 98.38 135 PHE A N 1
ATOM 1070 C CA . PHE A 1 135 ? -3.643 -16.281 -16.156 1 98.38 135 PHE A CA 1
ATOM 1071 C C . PHE A 1 135 ? -3.695 -16.797 -17.594 1 98.38 135 PHE A C 1
ATOM 1073 O O . PHE A 1 135 ? -4.77 -16.875 -18.188 1 98.38 135 PHE A O 1
ATOM 1080 N N . PHE A 1 136 ? -2.574 -17.172 -18.094 1 97.56 136 PHE A N 1
ATOM 1081 C CA . PHE A 1 136 ? -2.5 -17.672 -19.469 1 97.56 136 PHE A CA 1
ATOM 1082 C C . PHE A 1 136 ? -3.102 -19.062 -19.562 1 97.56 136 PHE A C 1
ATOM 1084 O O . PHE A 1 136 ? -3.91 -19.344 -20.453 1 97.56 136 PHE A O 1
ATOM 1091 N N . ALA A 1 137 ? -2.73 -19.969 -18.688 1 97.62 137 ALA A N 1
ATOM 1092 C CA . ALA A 1 137 ? -3.141 -21.375 -18.719 1 97.62 137 ALA A CA 1
ATOM 1093 C C . ALA A 1 137 ? -4.652 -21.5 -18.578 1 97.62 137 ALA A C 1
ATOM 1095 O O . ALA A 1 137 ? -5.246 -22.469 -19.078 1 97.62 137 ALA A O 1
ATOM 1096 N N . LEU A 1 138 ? -5.273 -20.562 -17.938 1 98.38 138 LEU A N 1
ATOM 1097 C CA . LEU A 1 138 ? -6.707 -20.609 -17.672 1 98.38 138 LEU A CA 1
ATOM 1098 C C . LEU A 1 138 ? -7.5 -20.25 -18.922 1 98.38 138 LEU A C 1
ATOM 1100 O O . LEU A 1 138 ? -8.688 -20.562 -19.031 1 98.38 138 LEU A O 1
ATOM 1104 N N . LEU A 1 139 ? -6.906 -19.578 -19.859 1 97.81 139 LEU A N 1
ATOM 1105 C CA . LEU A 1 139 ? -7.617 -18.953 -20.969 1 97.81 139 LEU A CA 1
ATOM 1106 C C . LEU A 1 139 ? -8.422 -19.984 -21.75 1 97.81 139 LEU A C 1
ATOM 1108 O O . LEU A 1 139 ? -9.625 -19.812 -21.969 1 97.81 139 LEU A O 1
ATOM 1112 N N . PRO A 1 140 ? -7.852 -21.188 -22.062 1 97.62 140 PRO A N 1
ATOM 1113 C CA . PRO A 1 140 ? -8.617 -22.172 -22.844 1 97.62 140 PRO A CA 1
ATOM 1114 C C . PRO A 1 140 ? -9.766 -22.797 -22.047 1 97.62 140 PRO A C 1
ATOM 1116 O O . PRO A 1 140 ? -10.664 -23.406 -22.625 1 97.62 140 PRO A O 1
ATOM 1119 N N . PHE A 1 141 ? -9.766 -22.609 -20.781 1 97.94 141 PHE A N 1
ATOM 1120 C CA . PHE A 1 141 ? -10.758 -23.266 -19.938 1 97.94 141 PHE A CA 1
ATOM 1121 C C . PHE A 1 141 ? -11.906 -22.312 -19.609 1 97.94 141 PHE A C 1
ATOM 1123 O O . PHE A 1 141 ? -12.945 -22.734 -19.094 1 97.94 141 PHE A O 1
ATOM 1130 N N . LEU A 1 142 ? -11.734 -21.016 -19.875 1 97.69 142 LEU A N 1
ATOM 1131 C CA . LEU A 1 142 ? -12.719 -20.016 -19.5 1 97.69 142 LEU A CA 1
ATOM 1132 C C . LEU A 1 142 ? -13.789 -19.859 -20.578 1 97.69 142 LEU A C 1
ATOM 1134 O O . LEU A 1 142 ? -13.477 -19.516 -21.719 1 97.69 142 LEU A O 1
ATOM 1138 N N . LYS A 1 143 ? -14.992 -20.109 -20.234 1 95.12 143 LYS A N 1
ATOM 1139 C CA . LYS A 1 143 ? -16.125 -19.906 -21.141 1 95.12 143 LYS A CA 1
ATOM 1140 C C . LYS A 1 143 ? -16.641 -18.484 -21.062 1 95.12 143 LYS A C 1
ATOM 1142 O O . LYS A 1 143 ? -17.234 -17.969 -22.031 1 95.12 143 LYS A O 1
ATOM 1147 N N . ASP A 1 144 ? -16.406 -17.906 -19.969 1 94.5 144 ASP A N 1
ATOM 1148 C CA . ASP A 1 144 ? -16.766 -16.516 -19.75 1 94.5 144 ASP A CA 1
ATOM 1149 C C . ASP A 1 144 ? -15.891 -15.578 -20.562 1 94.5 144 ASP A C 1
ATOM 1151 O O . ASP A 1 144 ? -14.734 -15.328 -20.203 1 94.5 144 ASP A O 1
ATOM 1155 N N . GLU A 1 145 ? -16.422 -14.898 -21.562 1 96.19 145 GLU A N 1
ATOM 1156 C CA . GLU A 1 145 ? -15.656 -14.086 -22.5 1 96.19 145 GLU A CA 1
ATOM 1157 C C . GLU A 1 145 ? -15.047 -12.875 -21.812 1 96.19 145 GLU A C 1
ATOM 1159 O O . GLU A 1 145 ? -13.922 -12.477 -22.109 1 96.19 145 GLU A O 1
ATOM 1164 N N . GLU A 1 146 ? -15.812 -12.289 -20.984 1 97.56 146 GLU A N 1
ATOM 1165 C CA . GLU A 1 146 ? -15.32 -11.125 -20.266 1 97.56 146 GLU A CA 1
ATOM 1166 C C . GLU A 1 146 ? -14.117 -11.469 -19.391 1 97.56 146 GLU A C 1
ATOM 1168 O O . GLU A 1 146 ? -13.109 -10.758 -19.391 1 97.56 146 GLU A O 1
ATOM 1173 N N . LEU A 1 147 ? -14.266 -12.531 -18.672 1 97.94 147 LEU A N 1
ATOM 1174 C CA . LEU A 1 147 ? -13.164 -12.977 -17.828 1 97.94 147 LEU A CA 1
ATOM 1175 C C . LEU A 1 147 ? -11.969 -13.406 -18.656 1 97.94 147 LEU A C 1
ATOM 1177 O O . LEU A 1 147 ? -10.82 -13.141 -18.297 1 97.94 147 LEU A O 1
ATOM 1181 N N . HIS A 1 148 ? -12.219 -14.102 -19.75 1 97.94 148 HIS A N 1
ATOM 1182 C CA . HIS A 1 148 ? -11.172 -14.492 -20.688 1 97.94 148 HIS A CA 1
ATOM 1183 C C . HIS A 1 148 ? -10.367 -13.289 -21.156 1 97.94 148 HIS A C 1
ATOM 1185 O O . HIS A 1 148 ? -9.133 -13.305 -21.109 1 97.94 148 HIS A O 1
ATOM 1191 N N . LYS A 1 149 ? -11.039 -12.25 -21.578 1 98.06 149 LYS A N 1
ATOM 1192 C CA . LYS A 1 149 ? -10.391 -11.031 -22.062 1 98.06 149 LYS A CA 1
ATOM 1193 C C . LYS A 1 149 ? -9.602 -10.352 -20.953 1 98.06 149 LYS A C 1
ATOM 1195 O O . LYS A 1 149 ? -8.492 -9.867 -21.188 1 98.06 149 LYS A O 1
ATOM 1200 N N . PHE A 1 150 ? -10.156 -10.312 -19.828 1 98.5 150 PHE A N 1
ATOM 1201 C CA . PHE A 1 150 ? -9.5 -9.68 -18.703 1 98.5 150 PHE A CA 1
ATOM 1202 C C . PHE A 1 150 ? -8.195 -10.406 -18.359 1 98.5 150 PHE A C 1
ATOM 1204 O O . PHE A 1 150 ? -7.141 -9.773 -18.266 1 98.5 150 PHE A O 1
ATOM 1211 N N . TYR A 1 151 ? -8.258 -11.742 -18.172 1 98.31 151 TYR A N 1
ATOM 1212 C CA . TYR A 1 151 ? -7.066 -12.5 -17.812 1 98.31 151 TYR A CA 1
ATOM 1213 C C . TYR A 1 151 ? -6.016 -12.422 -18.906 1 98.31 151 TYR A C 1
ATOM 1215 O O . TYR A 1 151 ? -4.816 -12.336 -18.625 1 98.31 151 TYR A O 1
ATOM 1223 N N . ARG A 1 152 ? -6.418 -12.43 -20.125 1 97.56 152 ARG A N 1
ATOM 1224 C CA . ARG A 1 152 ? -5.48 -12.242 -21.234 1 97.56 152 ARG A CA 1
ATOM 1225 C C . ARG A 1 152 ? -4.758 -10.906 -21.109 1 97.56 152 ARG A C 1
ATOM 1227 O O . ARG A 1 152 ? -3.555 -10.82 -21.375 1 97.56 152 ARG A O 1
ATOM 1234 N N . SER A 1 153 ? -5.453 -9.859 -20.719 1 97.75 153 SER A N 1
ATOM 1235 C CA . SER A 1 153 ? -4.883 -8.523 -20.594 1 97.75 153 SER A CA 1
ATOM 1236 C C . SER A 1 153 ? -3.881 -8.445 -19.453 1 97.75 153 SER A C 1
ATOM 1238 O O . SER A 1 153 ? -3.018 -7.566 -19.438 1 97.75 153 SER A O 1
ATOM 1240 N N . LEU A 1 154 ? -3.996 -9.328 -18.469 1 98.06 154 LEU A N 1
ATOM 1241 C CA . LEU A 1 154 ? -3.121 -9.297 -17.312 1 98.06 154 LEU A CA 1
ATOM 1242 C C . LEU A 1 154 ? -1.79 -9.977 -17.609 1 98.06 154 LEU A C 1
ATOM 1244 O O . LEU A 1 154 ? -0.798 -9.742 -16.906 1 98.06 154 LEU A O 1
ATOM 1248 N N . VAL A 1 155 ? -1.729 -10.82 -18.594 1 97.19 155 VAL A N 1
ATOM 1249 C CA . VAL A 1 155 ? -0.56 -11.648 -18.891 1 97.19 155 VAL A CA 1
ATOM 1250 C C . VAL A 1 155 ? 0.657 -10.75 -19.109 1 97.19 155 VAL A C 1
ATOM 1252 O O . VAL A 1 155 ? 1.704 -10.945 -18.5 1 97.19 155 VAL A O 1
ATOM 1255 N N . LYS A 1 156 ? 0.557 -9.727 -19.906 1 95.38 156 LYS A N 1
ATOM 1256 C CA . LYS A 1 156 ? 1.686 -8.867 -20.25 1 95.38 156 LYS A CA 1
ATOM 1257 C C . LYS A 1 156 ? 2.18 -8.086 -19.031 1 95.38 156 LYS A C 1
ATOM 1259 O O . LYS A 1 156 ? 3.387 -7.973 -18.812 1 95.38 156 LYS A O 1
ATOM 1264 N N . SER A 1 157 ? 1.257 -7.504 -18.328 1 96.75 157 SER A N 1
ATOM 1265 C CA . SER A 1 157 ? 1.657 -6.734 -17.156 1 96.75 157 SER A CA 1
ATOM 1266 C C . SER A 1 157 ? 2.34 -7.617 -16.109 1 96.75 157 SER A C 1
ATOM 1268 O O . SER A 1 157 ? 3.359 -7.234 -15.539 1 96.75 157 SER A O 1
ATOM 1270 N N . GLU A 1 158 ? 1.808 -8.844 -15.953 1 97.06 158 GLU A N 1
ATOM 1271 C CA . GLU A 1 158 ? 2.412 -9.75 -14.977 1 97.06 158 GLU A CA 1
ATOM 1272 C C . GLU A 1 158 ? 3.799 -10.203 -15.438 1 97.06 158 GLU A C 1
ATOM 1274 O O . GLU A 1 158 ? 4.691 -10.406 -14.609 1 97.06 158 GLU A O 1
ATOM 1279 N N . ALA A 1 159 ? 3.91 -10.422 -16.688 1 96.88 159 ALA A N 1
ATOM 1280 C CA . ALA A 1 159 ? 5.23 -10.75 -17.219 1 96.88 159 ALA A CA 1
ATOM 1281 C C . ALA A 1 159 ? 6.227 -9.625 -16.938 1 96.88 159 ALA A C 1
ATOM 1283 O O . ALA A 1 159 ? 7.367 -9.883 -16.547 1 96.88 159 ALA A O 1
ATOM 1284 N N . ARG A 1 160 ? 5.773 -8.406 -17.125 1 97.25 160 AR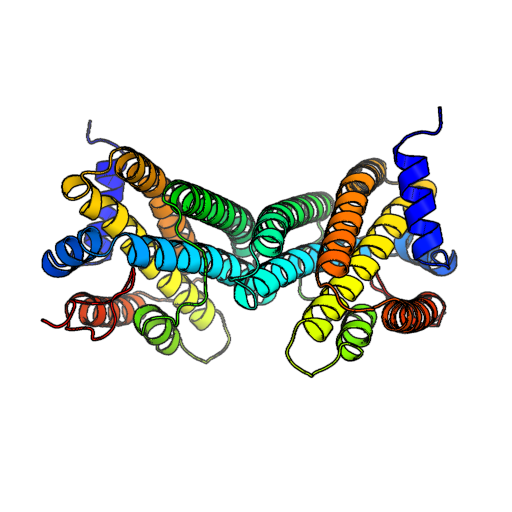G A N 1
ATOM 1285 C CA . ARG A 1 160 ? 6.633 -7.258 -16.828 1 97.25 160 ARG A CA 1
ATOM 1286 C C . ARG A 1 160 ? 6.965 -7.188 -15.344 1 97.25 160 ARG A C 1
ATOM 1288 O O . ARG A 1 160 ? 8.094 -6.863 -14.977 1 97.25 160 ARG A O 1
ATOM 1295 N N . HIS A 1 161 ? 6.004 -7.461 -14.461 1 98.5 161 HIS A N 1
ATOM 1296 C CA . HIS A 1 161 ? 6.273 -7.496 -13.031 1 98.5 161 HIS A CA 1
ATOM 1297 C C . HIS A 1 161 ? 7.34 -8.531 -12.695 1 98.5 161 HIS A C 1
ATOM 1299 O O . HIS A 1 161 ? 8.258 -8.258 -11.914 1 98.5 161 HIS A O 1
ATOM 1305 N N . PHE A 1 162 ? 7.199 -9.719 -13.305 1 98.12 162 PHE A N 1
ATOM 1306 C CA . PHE A 1 162 ? 8.188 -10.773 -13.141 1 98.12 162 PHE A CA 1
ATOM 1307 C C . PHE A 1 162 ? 9.57 -10.289 -13.547 1 98.12 162 PHE A C 1
ATOM 1309 O O . PHE A 1 162 ? 10.531 -10.43 -12.789 1 98.12 162 PHE A O 1
ATOM 1316 N N . GLU A 1 163 ? 9.68 -9.711 -14.672 1 97.5 163 GLU A N 1
ATOM 1317 C CA . GLU A 1 163 ? 10.953 -9.227 -15.18 1 97.5 163 GLU A CA 1
ATOM 1318 C C . GLU A 1 163 ? 11.547 -8.156 -14.273 1 97.5 163 GLU A C 1
ATOM 1320 O O . GLU A 1 163 ? 12.75 -8.133 -14.039 1 97.5 163 GLU A O 1
ATOM 1325 N N . ASN A 1 164 ? 10.719 -7.262 -13.82 1 98.38 164 ASN A N 1
ATOM 1326 C CA . ASN A 1 164 ? 11.164 -6.215 -12.914 1 98.38 164 ASN A CA 1
ATOM 1327 C C . ASN A 1 164 ? 11.75 -6.797 -11.625 1 98.38 164 ASN A C 1
ATOM 1329 O O . ASN A 1 164 ? 12.836 -6.406 -11.203 1 98.38 164 ASN A O 1
ATOM 1333 N N . TYR A 1 165 ? 11.016 -7.707 -11.047 1 98.69 165 TYR A N 1
ATOM 1334 C CA . TYR A 1 165 ? 11.492 -8.344 -9.82 1 98.69 165 TYR A CA 1
ATOM 1335 C C . TYR A 1 165 ? 12.828 -9.047 -10.055 1 98.69 165 TYR A C 1
ATOM 1337 O O . TYR A 1 165 ? 13.75 -8.93 -9.25 1 98.69 165 TYR A O 1
ATOM 1345 N N . LEU A 1 166 ? 12.883 -9.797 -11.156 1 97.5 166 LEU A N 1
ATOM 1346 C CA . LEU A 1 166 ? 14.094 -10.555 -11.461 1 97.5 166 LEU A CA 1
ATOM 1347 C C . LEU A 1 166 ? 15.273 -9.617 -11.695 1 97.5 166 LEU A C 1
ATOM 1349 O O . LEU A 1 166 ? 16.375 -9.867 -11.219 1 97.5 166 LEU A O 1
ATOM 1353 N N . ALA A 1 167 ? 15.047 -8.562 -12.43 1 97.94 167 ALA A N 1
ATOM 1354 C CA . ALA A 1 167 ? 16.094 -7.582 -12.688 1 97.94 167 ALA A CA 1
ATOM 1355 C C . ALA A 1 167 ? 16.594 -6.957 -11.383 1 97.94 167 ALA A C 1
ATOM 1357 O O . ALA A 1 167 ? 17.797 -6.797 -11.18 1 97.94 167 ALA A O 1
ATOM 1358 N N . LEU A 1 168 ? 15.719 -6.582 -10.508 1 98.75 168 LEU A N 1
ATOM 1359 C CA . LEU A 1 168 ? 16.094 -6.016 -9.211 1 98.75 168 LEU A CA 1
ATOM 1360 C C . LEU A 1 168 ? 16.906 -7.012 -8.391 1 98.75 168 LEU A C 1
ATOM 1362 O O . LEU A 1 168 ? 17.875 -6.637 -7.738 1 98.75 168 LEU A O 1
ATOM 1366 N N . ALA A 1 169 ? 16.484 -8.273 -8.406 1 98.31 169 ALA A N 1
ATOM 1367 C CA . ALA A 1 169 ? 17.219 -9.305 -7.684 1 98.31 169 ALA A CA 1
ATOM 1368 C C . ALA A 1 169 ? 18.641 -9.43 -8.211 1 98.31 169 ALA A C 1
ATOM 1370 O O . ALA A 1 169 ? 19.594 -9.5 -7.43 1 98.31 169 ALA A O 1
ATOM 1371 N N . ASN A 1 170 ? 18.75 -9.422 -9.516 1 97 170 ASN A N 1
ATOM 1372 C CA . ASN A 1 170 ? 20.062 -9.531 -10.148 1 97 170 ASN A CA 1
ATOM 1373 C C . ASN A 1 170 ? 20.953 -8.336 -9.82 1 97 170 ASN A C 1
ATOM 1375 O O . ASN A 1 170 ? 22.172 -8.469 -9.719 1 97 170 ASN A O 1
ATOM 1379 N N . ASN A 1 171 ? 20.375 -7.223 -9.57 1 96.88 171 ASN A N 1
ATOM 1380 C CA . ASN A 1 171 ? 21.109 -5.988 -9.297 1 96.88 171 ASN A CA 1
ATOM 1381 C C . ASN A 1 171 ? 21.594 -5.938 -7.855 1 96.88 171 ASN A C 1
ATOM 1383 O O . ASN A 1 171 ? 22.359 -5.043 -7.488 1 96.88 171 ASN A O 1
ATOM 1387 N N . CYS A 1 172 ? 21.188 -6.887 -7.066 1 96.56 172 CYS A N 1
ATOM 1388 C CA . CYS A 1 172 ? 21.625 -6.906 -5.676 1 96.56 172 CYS A CA 1
ATOM 1389 C C . CYS A 1 172 ? 23.094 -7.277 -5.574 1 96.56 172 CYS A C 1
ATOM 1391 O O . CYS A 1 172 ? 23.734 -7.055 -4.539 1 96.56 172 CYS A O 1
ATOM 1393 N N . GLY A 1 173 ? 23.656 -7.887 -6.57 1 94.69 173 GLY A N 1
ATOM 1394 C CA . GLY A 1 173 ? 25.094 -8.156 -6.641 1 94.69 173 GLY A CA 1
ATOM 1395 C C . GLY A 1 173 ? 25.516 -9.336 -5.797 1 94.69 173 GLY A C 1
ATOM 1396 O O . GLY A 1 173 ? 26.656 -9.391 -5.332 1 94.69 173 GLY A O 1
ATOM 1397 N N . VAL A 1 174 ? 24.656 -10.195 -5.422 1 95.69 174 VAL A N 1
ATOM 1398 C CA . VAL A 1 174 ? 24.969 -11.391 -4.652 1 95.69 174 VAL A CA 1
ATOM 1399 C C . VAL A 1 174 ? 24.625 -12.641 -5.465 1 95.69 174 VAL A C 1
ATOM 1401 O O . VAL A 1 174 ? 23.688 -12.609 -6.277 1 95.69 174 VAL A O 1
ATOM 1404 N N . PRO A 1 175 ? 25.422 -13.656 -5.367 1 93 175 PRO A N 1
ATOM 1405 C CA . PRO A 1 175 ? 25.047 -14.898 -6.031 1 93 175 PRO A CA 1
ATOM 1406 C C . PRO A 1 175 ? 23.719 -15.461 -5.52 1 93 175 PRO A C 1
ATOM 1408 O O . PRO A 1 175 ? 23.516 -15.578 -4.305 1 93 175 PRO A O 1
ATOM 1411 N N . CYS A 1 176 ? 22.797 -15.727 -6.477 1 91.44 176 CYS A N 1
ATOM 1412 C CA . CYS A 1 176 ? 21.484 -16.172 -5.98 1 91.44 176 CYS A CA 1
ATOM 1413 C C . CYS A 1 176 ? 20.984 -17.375 -6.766 1 91.44 176 CYS A C 1
ATOM 1415 O O . CYS A 1 176 ? 19.828 -17.781 -6.613 1 91.44 176 CYS A O 1
ATOM 1417 N N . ALA A 1 177 ? 21.828 -17.938 -7.59 1 94.56 177 ALA A N 1
ATOM 1418 C CA . ALA A 1 177 ? 21.391 -19.062 -8.414 1 94.56 177 ALA A CA 1
ATOM 1419 C C . ALA A 1 177 ? 20.969 -20.234 -7.543 1 94.56 177 ALA A C 1
ATOM 1421 O O . ALA A 1 177 ? 19.922 -20.844 -7.781 1 94.56 177 ALA A O 1
ATOM 1422 N N . ASP A 1 178 ? 21.797 -20.562 -6.617 1 96.25 178 ASP A N 1
ATOM 1423 C CA . ASP A 1 178 ? 21.484 -21.672 -5.723 1 96.25 178 ASP A CA 1
ATOM 1424 C C . ASP A 1 178 ? 20.203 -21.391 -4.934 1 96.25 178 ASP A C 1
ATOM 1426 O O . ASP A 1 178 ? 19.391 -22.297 -4.73 1 96.25 178 ASP A O 1
ATOM 1430 N N . ARG A 1 179 ? 20.047 -20.188 -4.477 1 95.81 179 ARG A N 1
ATOM 1431 C CA . ARG A 1 179 ? 18.859 -19.812 -3.725 1 95.81 179 ARG A CA 1
ATOM 1432 C C . ARG A 1 179 ? 17.609 -19.875 -4.605 1 95.81 179 ARG A C 1
ATOM 1434 O O . ARG A 1 179 ? 16.562 -20.344 -4.164 1 95.81 179 ARG A O 1
ATOM 1441 N N . LEU A 1 180 ? 17.766 -19.359 -5.793 1 98.06 180 LEU A N 1
ATOM 1442 C CA . LEU A 1 180 ? 16.656 -19.438 -6.738 1 98.06 180 LEU A CA 1
ATOM 1443 C C . LEU A 1 180 ? 16.234 -20.875 -6.953 1 98.06 180 LEU A C 1
ATOM 1445 O O . LEU A 1 180 ? 15.039 -21.188 -6.973 1 98.06 180 LEU A O 1
ATOM 1449 N N . ASP A 1 181 ? 17.219 -21.766 -7.117 1 98.25 181 ASP A N 1
ATOM 1450 C CA . ASP A 1 181 ? 16.938 -23.188 -7.324 1 98.25 181 ASP A CA 1
ATOM 1451 C C . ASP A 1 181 ? 16.156 -23.766 -6.152 1 98.25 181 ASP A C 1
ATOM 1453 O O . ASP A 1 181 ? 15.227 -24.547 -6.348 1 98.25 181 ASP A O 1
ATOM 1457 N N . LYS A 1 182 ? 16.547 -23.422 -4.984 1 98.31 182 LYS A N 1
ATOM 1458 C CA . LYS A 1 182 ? 15.867 -23.922 -3.787 1 98.31 182 LYS A CA 1
ATOM 1459 C C . LYS A 1 182 ? 14.438 -23.375 -3.699 1 98.31 182 LYS A C 1
ATOM 1461 O O . LYS A 1 182 ? 13.516 -24.125 -3.365 1 98.31 182 LYS A O 1
ATOM 1466 N N . LEU A 1 183 ? 14.234 -22.094 -3.945 1 98.69 183 LEU A N 1
ATOM 1467 C CA . LEU A 1 183 ? 12.906 -21.484 -3.93 1 98.69 183 LEU A CA 1
ATOM 1468 C C . LEU A 1 183 ? 12 -22.125 -4.973 1 98.69 183 LEU A C 1
ATOM 1470 O O . LEU A 1 183 ? 10.844 -22.438 -4.688 1 98.69 183 LEU A O 1
ATOM 1474 N N . LEU A 1 184 ? 12.555 -22.328 -6.156 1 98.81 184 LEU A N 1
ATOM 1475 C CA . LEU A 1 184 ? 11.766 -22.922 -7.23 1 98.81 184 LEU A CA 1
ATOM 1476 C C . LEU A 1 184 ? 11.422 -24.375 -6.926 1 98.81 184 LEU A C 1
ATOM 1478 O O . LEU A 1 184 ? 10.32 -24.828 -7.242 1 98.81 184 LEU A O 1
ATOM 1482 N N . ALA A 1 185 ? 12.367 -25.094 -6.367 1 98.69 185 ALA A N 1
ATOM 1483 C CA . ALA A 1 185 ? 12.07 -26.469 -5.965 1 98.69 185 ALA A CA 1
ATOM 1484 C C . ALA A 1 185 ? 10.906 -26.516 -4.98 1 98.69 185 ALA A C 1
ATOM 1486 O O . ALA A 1 185 ? 10.008 -27.359 -5.113 1 98.69 185 ALA A O 1
ATOM 1487 N N . CYS A 1 186 ? 10.945 -25.625 -4.012 1 98.75 186 CYS A N 1
ATOM 1488 C CA . CYS A 1 186 ? 9.852 -25.531 -3.045 1 98.75 186 CYS A CA 1
ATOM 1489 C C . CYS A 1 186 ? 8.547 -25.156 -3.732 1 98.75 186 CYS A C 1
ATOM 1491 O O . CYS A 1 186 ? 7.512 -25.797 -3.5 1 98.75 186 CYS A O 1
ATOM 1493 N N . GLU A 1 187 ? 8.586 -24.141 -4.578 1 98.88 187 GLU A N 1
ATOM 1494 C CA . GLU A 1 187 ? 7.41 -23.688 -5.309 1 98.88 187 GLU A CA 1
ATOM 1495 C C . GLU A 1 187 ? 6.801 -24.812 -6.137 1 98.88 187 GLU A C 1
ATOM 1497 O O . GLU A 1 187 ? 5.578 -24.969 -6.168 1 98.88 187 GLU A O 1
ATOM 1502 N N . ASN A 1 188 ? 7.648 -25.578 -6.781 1 98.81 188 ASN A N 1
ATOM 1503 C CA . ASN A 1 188 ? 7.176 -26.672 -7.633 1 98.81 188 ASN A CA 1
ATOM 1504 C C . ASN A 1 188 ? 6.48 -27.75 -6.82 1 98.81 188 ASN A C 1
ATOM 1506 O O . ASN A 1 188 ? 5.492 -28.344 -7.27 1 98.81 188 ASN A O 1
ATOM 1510 N N . VAL A 1 189 ? 7.016 -27.969 -5.648 1 98.62 189 VAL A N 1
ATOM 1511 C CA . VAL A 1 189 ? 6.383 -28.938 -4.762 1 98.62 189 VAL A CA 1
ATOM 1512 C C . VAL A 1 189 ? 5 -28.438 -4.344 1 98.62 189 VAL A C 1
ATOM 1514 O O . VAL A 1 189 ? 4.023 -29.188 -4.383 1 98.62 189 VAL A O 1
ATOM 1517 N N . LEU A 1 190 ? 4.859 -27.172 -3.943 1 98.5 190 LEU A N 1
ATOM 1518 C CA . LEU A 1 190 ? 3.598 -26.578 -3.518 1 98.5 190 LEU A CA 1
ATOM 1519 C C . LEU A 1 190 ? 2.559 -26.641 -4.633 1 98.5 190 LEU A C 1
ATOM 1521 O O . LEU A 1 190 ? 1.39 -26.953 -4.379 1 98.5 190 LEU A O 1
ATOM 1525 N N . ILE A 1 191 ? 2.965 -26.422 -5.852 1 98.44 191 ILE A N 1
ATOM 1526 C CA . ILE A 1 191 ? 2.076 -26.312 -7 1 98.44 191 ILE A CA 1
ATOM 1527 C C . ILE A 1 191 ? 1.602 -27.688 -7.43 1 98.44 191 ILE A C 1
ATOM 1529 O O . ILE A 1 191 ? 0.458 -27.859 -7.863 1 98.44 191 ILE A O 1
ATOM 1533 N N . THR A 1 192 ? 2.441 -28.734 -7.305 1 98.06 192 THR A N 1
ATOM 1534 C CA . THR A 1 192 ? 2.146 -30.031 -7.891 1 98.06 192 THR A CA 1
ATOM 1535 C C . THR A 1 192 ? 1.604 -31 -6.832 1 98.06 192 THR A C 1
ATOM 1537 O O . THR A 1 192 ? 1.182 -32.094 -7.152 1 98.06 192 THR A O 1
ATOM 1540 N N . ASN A 1 193 ? 1.613 -30.578 -5.621 1 97.81 193 ASN A N 1
ATOM 1541 C CA . ASN A 1 193 ? 1.114 -31.438 -4.559 1 97.81 193 ASN A CA 1
ATOM 1542 C C . ASN A 1 193 ? -0.33 -31.109 -4.195 1 97.81 193 ASN A C 1
ATOM 1544 O O . ASN A 1 193 ? -0.833 -30.047 -4.547 1 97.81 193 ASN A O 1
ATOM 1548 N N . ASP A 1 194 ? -0.948 -32.062 -3.426 1 97.62 194 ASP A N 1
ATOM 1549 C CA . ASP A 1 194 ? -2.301 -31.844 -2.922 1 97.62 194 ASP A CA 1
ATOM 1550 C C . ASP A 1 194 ? -2.352 -30.656 -1.958 1 97.62 194 ASP A C 1
ATOM 1552 O O . ASP A 1 194 ? -1.436 -30.469 -1.154 1 97.62 194 ASP A O 1
ATOM 1556 N N . ASP A 1 195 ? -3.357 -29.906 -2.15 1 97.56 195 ASP A N 1
ATOM 1557 C CA . ASP A 1 195 ? -3.619 -28.766 -1.268 1 97.56 195 ASP A CA 1
ATOM 1558 C C . ASP A 1 195 ? -5.055 -28.797 -0.749 1 97.56 195 ASP A C 1
ATOM 1560 O O . ASP A 1 195 ? -6.004 -28.891 -1.533 1 97.56 195 ASP A O 1
ATOM 1564 N N . LYS A 1 196 ? -5.219 -28.688 0.515 1 95 196 LYS A N 1
ATOM 1565 C CA . LYS A 1 196 ? -6.535 -28.781 1.139 1 95 196 LYS A CA 1
ATOM 1566 C C . LYS A 1 196 ? -7.34 -27.5 0.907 1 95 196 LYS A C 1
ATOM 1568 O O . LYS A 1 196 ? -8.562 -27.5 1.039 1 95 196 LYS A O 1
ATOM 1573 N N . VAL A 1 197 ? -6.66 -26.469 0.623 1 96.06 197 VAL A N 1
ATOM 1574 C CA . VAL A 1 197 ? -7.305 -25.172 0.438 1 96.06 197 VAL A CA 1
ATOM 1575 C C . VAL A 1 197 ? -7.105 -24.688 -1 1 96.06 197 VAL A C 1
ATOM 1577 O O . VAL A 1 197 ? -5.973 -24.578 -1.475 1 96.06 197 VAL A O 1
ATOM 1580 N N . PHE A 1 198 ? -8.195 -24.406 -1.719 1 98 198 PHE A N 1
ATOM 1581 C CA . PHE A 1 198 ? -8.086 -23.875 -3.072 1 98 198 PHE A CA 1
ATOM 1582 C C . PHE A 1 198 ? -7.906 -22.359 -3.049 1 98 198 PHE A C 1
ATOM 1584 O O . PHE A 1 198 ? -8.734 -21.641 -2.49 1 98 198 PHE A O 1
ATOM 1591 N N . ARG A 1 199 ? -6.828 -21.891 -3.594 1 98.5 199 ARG A N 1
ATOM 1592 C CA . ARG A 1 199 ? -6.48 -20.5 -3.801 1 98.5 199 ARG A CA 1
ATOM 1593 C C . ARG A 1 199 ? -5.824 -20.297 -5.164 1 98.5 199 ARG A C 1
ATOM 1595 O O . ARG A 1 199 ? -5.508 -21.266 -5.859 1 98.5 199 ARG A O 1
ATOM 1602 N N . PHE A 1 200 ? -5.625 -19.047 -5.543 1 98.62 200 PHE A N 1
ATOM 1603 C CA . PHE A 1 200 ? -5.055 -18.719 -6.848 1 98.62 200 PHE A CA 1
ATOM 1604 C C . PHE A 1 200 ? -3.688 -19.375 -7.02 1 98.62 200 PHE A C 1
ATOM 1606 O O . PHE A 1 200 ? -3.328 -19.781 -8.117 1 98.62 200 PHE A O 1
ATOM 1613 N N . HIS A 1 201 ? -2.953 -19.484 -5.895 1 98.69 201 HIS A N 1
ATOM 1614 C CA . HIS A 1 201 ? -1.609 -20.047 -5.992 1 98.69 201 HIS A CA 1
ATOM 1615 C C . HIS A 1 201 ? -1.519 -21.391 -5.285 1 98.69 201 HIS A C 1
ATOM 1617 O O . HIS A 1 201 ? -0.421 -21.859 -4.98 1 98.69 201 HIS A O 1
ATOM 1623 N N . SER A 1 202 ? -2.559 -22.047 -4.961 1 98.5 202 SER A N 1
ATOM 1624 C CA . SER A 1 202 ? -2.551 -23.312 -4.238 1 98.5 202 SER A CA 1
ATOM 1625 C C . SER A 1 202 ? -2.096 -24.453 -5.141 1 98.5 202 SER A C 1
ATOM 1627 O O . SER A 1 202 ? -1.98 -24.281 -6.355 1 98.5 202 SER A O 1
ATOM 1629 N N . GLY A 1 203 ? -1.872 -25.578 -4.5 1 98.38 203 GLY A N 1
ATOM 1630 C CA . GLY A 1 203 ? -1.614 -26.812 -5.223 1 98.38 203 GLY A CA 1
ATOM 1631 C C . GLY A 1 203 ? -2.877 -27.484 -5.738 1 98.38 203 GLY A C 1
ATOM 1632 O O . GLY A 1 203 ? -3.875 -26.812 -6.004 1 98.38 203 GLY A O 1
ATOM 1633 N N . ILE A 1 204 ? -2.76 -28.75 -6.004 1 97.75 204 ILE A N 1
ATOM 1634 C CA . ILE A 1 204 ? -3.848 -29.531 -6.574 1 97.75 204 ILE A CA 1
ATOM 1635 C C . ILE A 1 204 ? -4.941 -29.734 -5.527 1 97.75 204 ILE A C 1
ATOM 1637 O O . ILE A 1 204 ? -4.676 -30.203 -4.422 1 97.75 204 ILE A O 1
ATOM 1641 N N . PRO A 1 205 ? -6.141 -29.312 -5.828 1 95.25 205 PRO A N 1
ATOM 1642 C CA . PRO A 1 205 ? -7.223 -29.516 -4.863 1 95.25 205 PRO A CA 1
ATOM 1643 C C . PRO A 1 205 ? -7.438 -30.984 -4.516 1 95.25 205 PRO A C 1
ATOM 1645 O O . PRO A 1 205 ? -7.383 -31.844 -5.398 1 95.25 205 PRO A O 1
ATOM 1648 N N . CYS A 1 206 ? -7.645 -31.203 -3.242 1 87.56 206 CYS A N 1
ATOM 1649 C CA . CYS A 1 206 ? -7.883 -32.562 -2.789 1 87.56 206 CYS A CA 1
ATOM 1650 C C . CYS A 1 206 ? -9.281 -33.031 -3.17 1 87.56 206 CYS A C 1
ATOM 1652 O O . CYS A 1 206 ? -10.227 -32.25 -3.16 1 87.56 206 CYS A O 1
ATOM 1654 N N . SER A 1 207 ? -9.539 -34.219 -3.875 1 68.12 207 SER A N 1
ATOM 1655 C CA . SER A 1 207 ? -10.812 -34.812 -4.242 1 68.12 207 SER A CA 1
ATOM 1656 C C . SER A 1 207 ? -11.68 -35.062 -3.012 1 68.12 207 SER A C 1
ATOM 1658 O O . SER A 1 207 ? -11.164 -35.344 -1.923 1 68.12 207 SER A O 1
ATOM 1660 N N . MET B 1 1 ? -17.703 35.281 -6.988 1 27.34 1 MET B N 1
ATOM 1661 C CA . MET B 1 1 ? -17.828 33.812 -7.004 1 27.34 1 MET B CA 1
ATOM 1662 C C . MET B 1 1 ? -16.656 33.156 -6.27 1 27.34 1 MET B C 1
ATOM 1664 O O . MET B 1 1 ? -15.5 33.344 -6.648 1 27.34 1 MET B O 1
ATOM 1668 N N . LEU B 1 2 ? -16.672 32.906 -4.98 1 38.78 2 LEU B N 1
ATOM 1669 C CA . LEU B 1 2 ? -15.523 32.562 -4.152 1 38.78 2 LEU B CA 1
ATOM 1670 C C . LEU B 1 2 ? -14.766 31.375 -4.75 1 38.78 2 LEU B C 1
ATOM 1672 O O . LEU B 1 2 ? -15.383 30.438 -5.262 1 38.78 2 LEU B O 1
ATOM 1676 N N . ASN B 1 3 ? -13.57 31.422 -5.129 1 45.47 3 ASN B N 1
ATOM 1677 C CA . ASN B 1 3 ? -12.734 30.406 -5.742 1 45.47 3 ASN B CA 1
ATOM 1678 C C . ASN B 1 3 ? -12.867 29.062 -5.031 1 45.47 3 ASN B C 1
ATOM 1680 O O . ASN B 1 3 ? -12.766 29 -3.805 1 45.47 3 ASN B O 1
ATOM 1684 N N . PRO B 1 4 ? -13.602 28.109 -5.707 1 47.75 4 PRO B N 1
ATOM 1685 C CA . PRO B 1 4 ? -13.93 26.797 -5.137 1 47.75 4 PRO B CA 1
ATOM 1686 C C . PRO B 1 4 ? -12.844 26.266 -4.203 1 47.75 4 PRO B C 1
ATOM 1688 O O . PRO B 1 4 ? -13.148 25.625 -3.195 1 47.75 4 PRO B O 1
ATOM 1691 N N . ILE B 1 5 ? -11.586 26.516 -4.488 1 57 5 ILE B N 1
ATOM 1692 C CA . ILE B 1 5 ? -10.5 26.141 -3.586 1 57 5 ILE B CA 1
ATOM 1693 C C . ILE B 1 5 ? -10.633 26.906 -2.271 1 57 5 ILE B C 1
ATOM 1695 O O . ILE B 1 5 ? -10.398 26.344 -1.196 1 57 5 ILE B O 1
ATOM 1699 N N . THR B 1 6 ? -11.141 28.109 -2.336 1 63.56 6 THR B N 1
ATOM 1700 C CA . THR B 1 6 ? -11.203 28.969 -1.161 1 63.56 6 THR B CA 1
ATOM 1701 C C . THR B 1 6 ? -12.266 28.484 -0.182 1 63.56 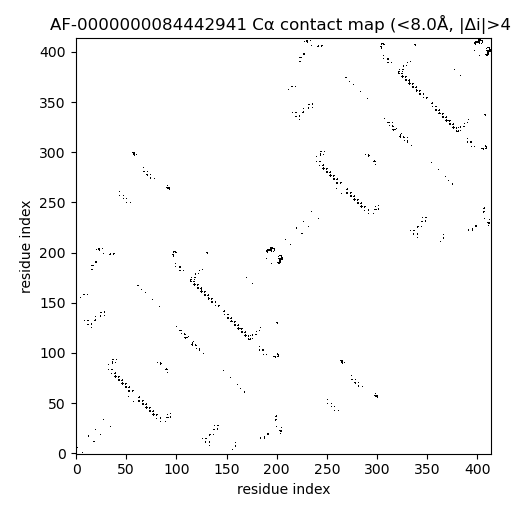6 THR B C 1
ATOM 1703 O O . THR B 1 6 ? -12.031 28.453 1.028 1 63.56 6 THR B O 1
ATOM 1706 N N . THR B 1 7 ? -13.367 28.031 -0.746 1 71.12 7 THR B N 1
ATOM 1707 C CA . THR B 1 7 ? -14.43 27.562 0.131 1 71.12 7 THR B CA 1
ATOM 1708 C C . THR B 1 7 ? -14.031 26.266 0.811 1 71.12 7 THR B C 1
ATOM 1710 O O . THR B 1 7 ? -14.211 26.109 2.02 1 71.12 7 THR B O 1
ATOM 1713 N N . ASP B 1 8 ? -13.414 25.375 0.034 1 79.19 8 ASP B N 1
ATOM 1714 C CA . ASP B 1 8 ? -12.977 24.094 0.581 1 79.19 8 ASP B CA 1
ATOM 1715 C C . ASP B 1 8 ? -11.898 24.297 1.645 1 79.19 8 ASP B C 1
ATOM 1717 O O . ASP B 1 8 ? -11.906 23.625 2.678 1 79.19 8 ASP B O 1
ATOM 1721 N N . LEU B 1 9 ? -11.148 25.312 1.373 1 84.5 9 LEU B N 1
ATOM 1722 C CA . LEU B 1 9 ? -10.062 25.578 2.307 1 84.5 9 LEU B CA 1
ATOM 1723 C C . LEU B 1 9 ? -10.594 26.188 3.602 1 84.5 9 LEU B C 1
ATOM 1725 O O . LEU B 1 9 ? -10.07 25.906 4.684 1 84.5 9 LEU B O 1
ATOM 1729 N N . GLN B 1 10 ? -11.57 27.031 3.416 1 84.94 10 GLN B N 1
ATOM 1730 C CA . GLN B 1 10 ? -12.156 27.625 4.617 1 84.94 10 GLN B CA 1
ATOM 1731 C C . GLN B 1 10 ? -12.797 26.547 5.496 1 84.94 10 GLN B C 1
ATOM 1733 O O . GLN B 1 10 ? -12.656 26.578 6.719 1 84.94 10 GLN B O 1
ATOM 1738 N N . ILE B 1 11 ? -13.469 25.625 4.891 1 87.12 11 ILE B N 1
ATOM 1739 C CA . ILE B 1 11 ? -14.102 24.531 5.605 1 87.12 11 ILE B CA 1
ATOM 1740 C C . ILE B 1 11 ? -13.039 23.719 6.344 1 87.12 11 ILE B C 1
ATOM 1742 O O . ILE B 1 11 ? -13.219 23.359 7.512 1 87.12 11 ILE B O 1
ATOM 1746 N N . LEU B 1 12 ? -12.047 23.453 5.656 1 90.5 12 LEU B N 1
ATOM 1747 C CA . LEU B 1 12 ? -10.953 22.641 6.199 1 90.5 12 LEU B CA 1
ATOM 1748 C C . LEU B 1 12 ? -10.258 23.375 7.34 1 90.5 12 LEU B C 1
ATOM 1750 O O . LEU B 1 12 ? -9.914 22.766 8.359 1 90.5 12 LEU B O 1
ATOM 1754 N N . THR B 1 13 ? -10.047 24.672 7.215 1 89.56 13 THR B N 1
ATOM 1755 C CA . THR B 1 13 ? -9.414 25.484 8.258 1 89.56 13 THR B CA 1
ATOM 1756 C C . THR B 1 13 ? -10.297 25.562 9.492 1 89.56 13 THR B C 1
ATOM 1758 O O . THR B 1 13 ? -9.805 25.484 10.617 1 89.56 13 THR B O 1
ATOM 1761 N N . ASP B 1 14 ? -11.57 25.688 9.242 1 94 14 ASP B N 1
ATOM 1762 C CA . ASP B 1 14 ? -12.516 25.688 10.352 1 94 14 ASP B CA 1
ATOM 1763 C C . ASP B 1 14 ? -12.531 24.344 11.062 1 94 14 ASP B C 1
ATOM 1765 O O . ASP B 1 14 ? -12.602 24.281 12.289 1 94 14 ASP B O 1
ATOM 1769 N N . PHE B 1 15 ? -12.484 23.297 10.289 1 97.19 15 PHE B N 1
ATOM 1770 C CA . PHE B 1 15 ? -12.438 21.938 10.812 1 97.19 15 PHE B CA 1
ATOM 1771 C C . PHE B 1 15 ? -11.242 21.75 11.742 1 97.19 15 PHE B C 1
ATOM 1773 O O . PHE B 1 15 ? -11.367 21.172 12.82 1 97.19 15 PHE B O 1
ATOM 1780 N N . LEU B 1 16 ? -10.078 22.25 11.422 1 98.12 16 LEU B N 1
ATOM 1781 C CA . LEU B 1 16 ? -8.836 22.047 12.156 1 98.12 16 LEU B CA 1
ATOM 1782 C C . LEU B 1 16 ? -8.789 22.922 13.406 1 98.12 16 LEU B C 1
ATOM 1784 O O . LEU B 1 16 ? -8.023 22.641 14.336 1 98.12 16 LEU B O 1
ATOM 1788 N N . ARG B 1 17 ? -9.492 24.078 13.383 1 97.5 17 ARG B N 1
ATOM 1789 C CA . ARG B 1 17 ? -9.703 24.969 14.516 1 97.5 17 ARG B CA 1
ATOM 1790 C C . ARG B 1 17 ? -8.484 25.875 14.727 1 97.5 17 ARG B C 1
ATOM 1792 O O . ARG B 1 17 ? -8.617 26.984 15.242 1 97.5 17 ARG B O 1
ATOM 1799 N N . VAL B 1 18 ? -7.199 25.438 14.391 1 97.75 18 VAL B N 1
ATOM 1800 C CA . VAL B 1 18 ? -6.02 26.281 14.531 1 97.75 18 VAL B CA 1
ATOM 1801 C C . VAL B 1 18 ? -5.191 26.234 13.25 1 97.75 18 VAL B C 1
ATOM 1803 O O . VAL B 1 18 ? -5.066 25.172 12.625 1 97.75 18 VAL B O 1
ATOM 1806 N N . PRO B 1 19 ? -4.652 27.328 12.859 1 97.38 19 PRO B N 1
ATOM 1807 C CA . PRO B 1 19 ? -3.764 27.328 11.695 1 97.38 19 PRO B CA 1
ATOM 1808 C C . PRO B 1 19 ? -2.344 26.875 12.039 1 97.38 19 PRO B C 1
ATOM 1810 O O . PRO B 1 19 ? -1.965 26.859 13.211 1 97.38 19 PRO B O 1
ATOM 1813 N N . THR B 1 20 ? -1.58 26.453 11.039 1 98.12 20 THR B N 1
ATOM 1814 C CA . THR B 1 20 ? -0.159 26.172 11.219 1 98.12 20 THR B CA 1
ATOM 1815 C C . THR B 1 20 ? 0.573 27.422 11.719 1 98.12 20 THR B C 1
ATOM 1817 O O . THR B 1 20 ? 0.412 28.5 11.172 1 98.12 20 THR B O 1
ATOM 1820 N N . PRO B 1 21 ? 1.372 27.312 12.789 1 98.12 21 PRO B N 1
ATOM 1821 C CA . PRO B 1 21 ? 2.15 28.438 13.281 1 98.12 21 PRO B CA 1
ATOM 1822 C C . PRO B 1 21 ? 3.158 28.953 12.25 1 98.12 21 PRO B C 1
ATOM 1824 O O . PRO B 1 21 ? 3.764 28.172 11.523 1 98.12 21 PRO B O 1
ATOM 1827 N N . VAL B 1 22 ? 3.383 30.281 12.258 1 98 22 VAL B N 1
ATOM 1828 C CA . VAL B 1 22 ? 4.277 30.906 11.297 1 98 22 VAL B CA 1
ATOM 1829 C C . VAL B 1 22 ? 5.703 30.406 11.508 1 98 22 VAL B C 1
ATOM 1831 O O . VAL B 1 22 ? 6.465 30.25 10.547 1 98 22 VAL B O 1
ATOM 1834 N N . GLN B 1 23 ? 6.07 30.109 12.758 1 98.06 23 GLN B N 1
ATOM 1835 C CA . GLN B 1 23 ? 7.402 29.594 13.07 1 98.06 23 GLN B CA 1
ATOM 1836 C C . GLN B 1 23 ? 7.672 28.281 12.328 1 98.06 23 GLN B C 1
ATOM 1838 O O . GLN B 1 23 ? 8.797 28.031 11.891 1 98.06 23 GLN B O 1
ATOM 1843 N N . TRP B 1 24 ? 6.684 27.438 12.219 1 98.56 24 TRP B N 1
ATOM 1844 C CA . TRP B 1 24 ? 6.828 26.203 11.477 1 98.56 24 TRP B CA 1
ATOM 1845 C C . TRP B 1 24 ? 7.004 26.469 9.984 1 98.56 24 TRP B C 1
ATOM 1847 O O . TRP B 1 24 ? 7.832 25.844 9.32 1 98.56 24 TRP B O 1
ATOM 1857 N N . LEU B 1 25 ? 6.207 27.422 9.43 1 98.5 25 LEU B N 1
ATOM 1858 C CA . LEU B 1 25 ? 6.293 27.766 8.016 1 98.5 25 LEU B CA 1
ATOM 1859 C C . LEU B 1 25 ? 7.688 28.281 7.664 1 98.5 25 LEU B C 1
ATOM 1861 O O . LEU B 1 25 ? 8.258 27.891 6.641 1 98.5 25 LEU B O 1
ATOM 1865 N N . GLU B 1 26 ? 8.211 29.125 8.508 1 97.81 26 GLU B N 1
ATOM 1866 C CA . GLU B 1 26 ? 9.555 29.656 8.297 1 97.81 26 GLU B CA 1
ATOM 1867 C C . GLU B 1 26 ? 10.609 28.547 8.359 1 97.81 26 GLU B C 1
ATOM 1869 O O . GLU B 1 26 ? 11.508 28.5 7.523 1 97.81 26 GLU B O 1
ATOM 1874 N N . ALA B 1 27 ? 10.484 27.672 9.336 1 97.94 27 ALA B N 1
ATOM 1875 C CA . ALA B 1 27 ? 11.406 26.562 9.469 1 97.94 27 ALA B CA 1
ATOM 1876 C C . ALA B 1 27 ? 11.32 25.625 8.25 1 97.94 27 ALA B C 1
ATOM 1878 O O . ALA B 1 27 ? 12.336 25.078 7.82 1 97.94 27 ALA B O 1
ATOM 1879 N N . ALA B 1 28 ? 10.133 25.422 7.719 1 98.38 28 ALA B N 1
ATOM 1880 C CA . ALA B 1 28 ? 9.922 24.547 6.566 1 98.38 28 ALA B CA 1
ATOM 1881 C C . ALA B 1 28 ? 10.695 25.047 5.352 1 98.38 28 ALA B C 1
ATOM 1883 O O . ALA B 1 28 ? 11.375 24.266 4.676 1 98.38 28 ALA B O 1
ATOM 1884 N N . VAL B 1 29 ? 10.633 26.312 5.074 1 97.38 29 VAL B N 1
ATOM 1885 C CA . VAL B 1 29 ? 11.281 26.875 3.898 1 97.38 29 VAL B CA 1
ATOM 1886 C C . VAL B 1 29 ? 12.797 26.859 4.094 1 97.38 29 VAL B C 1
ATOM 1888 O O . VAL B 1 29 ? 13.555 26.734 3.127 1 97.38 29 VAL B O 1
ATOM 1891 N N . ASP B 1 30 ? 13.227 26.969 5.359 1 96.56 30 ASP B N 1
ATOM 1892 C CA . ASP B 1 30 ? 14.656 26.938 5.672 1 96.56 30 ASP B CA 1
ATOM 1893 C C . ASP B 1 30 ? 15.188 25.5 5.625 1 96.56 30 ASP B C 1
ATOM 1895 O O . ASP B 1 30 ? 16.406 25.281 5.609 1 96.56 30 ASP B O 1
ATOM 1899 N N . ASN B 1 31 ? 14.32 24.516 5.621 1 97.31 31 ASN B N 1
ATOM 1900 C CA . ASN B 1 31 ? 14.695 23.109 5.66 1 97.31 31 ASN B CA 1
ATOM 1901 C C . ASN B 1 31 ? 14.008 22.312 4.551 1 97.31 31 ASN B C 1
ATOM 1903 O O . ASN B 1 31 ? 13.477 21.234 4.793 1 97.31 31 ASN B O 1
ATOM 1907 N N . LEU B 1 32 ? 14.031 22.812 3.346 1 97.88 32 LEU B N 1
ATOM 1908 C CA . LEU B 1 32 ? 13.273 22.25 2.229 1 97.88 32 LEU B CA 1
ATOM 1909 C C . LEU B 1 32 ? 13.719 20.828 1.933 1 97.88 32 LEU B C 1
ATOM 1911 O O . LEU B 1 32 ? 12.891 19.953 1.67 1 97.88 32 LEU B O 1
ATOM 1915 N N . PRO B 1 33 ? 15.07 20.5 1.97 1 98.38 33 PRO B N 1
ATOM 1916 C CA . PRO B 1 33 ? 15.469 19.125 1.694 1 98.38 33 PRO B CA 1
ATOM 1917 C C . PRO B 1 33 ? 14.82 18.125 2.65 1 98.38 33 PRO B C 1
ATOM 1919 O O . PRO B 1 33 ? 14.32 17.078 2.215 1 98.38 33 PRO B O 1
ATOM 1922 N N . LEU B 1 34 ? 14.773 18.453 3.904 1 98.5 34 LEU B N 1
ATOM 1923 C CA . LEU B 1 34 ? 14.164 17.578 4.902 1 98.5 34 LEU B CA 1
ATOM 1924 C C . LEU B 1 34 ? 12.648 17.547 4.738 1 98.5 34 LEU B C 1
ATOM 1926 O O . LEU B 1 34 ? 12.031 16.5 4.902 1 98.5 34 LEU B O 1
ATOM 1930 N N . LEU B 1 35 ? 12.055 18.703 4.465 1 98.62 35 LEU B N 1
ATOM 1931 C CA . LEU B 1 35 ? 10.609 18.766 4.242 1 98.62 35 LEU B CA 1
ATOM 1932 C C . LEU B 1 35 ? 10.188 17.859 3.105 1 98.62 35 LEU B C 1
ATOM 1934 O O . LEU B 1 35 ? 9.211 17.109 3.234 1 98.62 35 LEU B O 1
ATOM 1938 N N . LEU B 1 36 ? 10.922 17.906 1.995 1 98.81 36 LEU B N 1
ATOM 1939 C CA . LEU B 1 36 ? 10.609 17.078 0.83 1 98.81 36 LEU B CA 1
ATOM 1940 C C . LEU B 1 36 ? 10.773 15.602 1.149 1 98.81 36 LEU B C 1
ATOM 1942 O O . LEU B 1 36 ? 9.938 14.781 0.761 1 98.81 36 LEU B O 1
ATOM 1946 N N . LEU B 1 37 ? 11.82 15.289 1.873 1 98.88 37 LEU B N 1
ATOM 1947 C CA . LEU B 1 37 ? 12.062 13.906 2.273 1 98.88 37 LEU B CA 1
ATOM 1948 C C . LEU B 1 37 ? 10.906 13.383 3.117 1 98.88 37 LEU B C 1
ATOM 1950 O O . LEU B 1 37 ? 10.383 12.297 2.852 1 98.88 37 LEU B O 1
ATOM 1954 N N . ASP B 1 38 ? 10.492 14.125 4.078 1 98.81 38 ASP B N 1
ATOM 1955 C CA . ASP B 1 38 ? 9.406 13.695 4.953 1 98.81 38 ASP B CA 1
ATOM 1956 C C . ASP B 1 38 ? 8.078 13.656 4.199 1 98.81 38 ASP B C 1
ATOM 1958 O O . ASP B 1 38 ? 7.246 12.781 4.449 1 98.81 38 ASP B O 1
ATOM 1962 N N . HIS B 1 39 ? 7.898 14.656 3.352 1 98.88 39 HIS B N 1
ATOM 1963 C CA . HIS B 1 39 ? 6.703 14.664 2.514 1 98.88 39 HIS B CA 1
ATOM 1964 C C . HIS B 1 39 ? 6.59 13.375 1.703 1 98.88 39 HIS B C 1
ATOM 1966 O O . HIS B 1 39 ? 5.52 12.766 1.644 1 98.88 39 HIS B O 1
ATOM 1972 N N . ALA B 1 40 ? 7.668 12.93 1.08 1 98.88 40 ALA B N 1
ATOM 1973 C CA . ALA B 1 40 ? 7.668 11.688 0.322 1 98.88 40 ALA B CA 1
ATOM 1974 C C . ALA B 1 40 ? 7.262 10.508 1.204 1 98.88 40 ALA B C 1
ATOM 1976 O O . ALA B 1 40 ? 6.426 9.688 0.814 1 98.88 40 ALA B O 1
ATOM 1977 N N . HIS B 1 41 ? 7.828 10.477 2.373 1 98.88 41 HIS B N 1
ATOM 1978 C CA . HIS B 1 41 ? 7.477 9.406 3.301 1 98.88 41 HIS B CA 1
ATOM 1979 C C . HIS B 1 41 ? 5.996 9.453 3.666 1 98.88 41 HIS B C 1
ATOM 1981 O O . HIS B 1 41 ? 5.352 8.406 3.789 1 98.88 41 HIS B O 1
ATOM 1987 N N . CYS B 1 42 ? 5.496 10.633 3.898 1 98.81 42 CYS B N 1
ATOM 1988 C CA . CYS B 1 42 ? 4.094 10.781 4.277 1 98.81 42 CYS B CA 1
ATOM 1989 C C . CYS B 1 42 ? 3.176 10.258 3.182 1 98.81 42 CYS B C 1
ATOM 1991 O O . CYS B 1 42 ? 2.182 9.586 3.467 1 98.81 42 CYS B O 1
ATOM 1993 N N . GLU B 1 43 ? 3.525 10.562 1.878 1 98.88 43 GLU B N 1
ATOM 1994 C CA . GLU B 1 43 ? 2.719 10.062 0.769 1 98.88 43 GLU B CA 1
ATOM 1995 C C . GLU B 1 43 ? 2.707 8.539 0.741 1 98.88 43 GLU B C 1
ATOM 1997 O O . GLU B 1 43 ? 1.651 7.922 0.583 1 98.88 43 GLU B O 1
ATOM 2002 N N . ARG B 1 44 ? 3.893 7.969 0.862 1 98.81 44 ARG B N 1
ATOM 2003 C CA . ARG B 1 44 ? 3.996 6.512 0.881 1 98.81 44 ARG B CA 1
ATOM 2004 C C . ARG B 1 44 ? 3.195 5.922 2.037 1 98.81 44 ARG B C 1
ATOM 2006 O O . ARG B 1 44 ? 2.484 4.93 1.863 1 98.81 44 ARG B O 1
ATOM 2013 N N . LYS B 1 45 ? 3.303 6.508 3.191 1 98.69 45 LYS B N 1
ATOM 2014 C CA . LYS B 1 45 ? 2.596 6.023 4.371 1 98.69 45 LYS B CA 1
ATOM 2015 C C . LYS B 1 45 ? 1.086 6.156 4.203 1 98.69 45 LYS B C 1
ATOM 2017 O O . LYS B 1 45 ? 0.324 5.32 4.699 1 98.69 45 LYS B O 1
ATOM 2022 N N . ALA B 1 46 ? 0.671 7.227 3.588 1 98.81 46 ALA B N 1
ATOM 2023 C CA . ALA B 1 46 ? -0.755 7.395 3.318 1 98.81 46 ALA B CA 1
ATOM 2024 C C . ALA B 1 46 ? -1.277 6.273 2.424 1 98.81 46 ALA B C 1
ATOM 2026 O O . ALA B 1 46 ? -2.365 5.742 2.654 1 98.81 46 ALA B O 1
ATOM 2027 N N . ALA B 1 47 ? -0.539 5.953 1.406 1 98.94 47 ALA B N 1
ATOM 2028 C CA . ALA B 1 47 ? -0.915 4.84 0.538 1 98.94 47 ALA B CA 1
ATOM 2029 C C . ALA B 1 47 ? -0.975 3.529 1.318 1 98.94 47 ALA B C 1
ATOM 2031 O O . ALA B 1 47 ? -1.918 2.75 1.164 1 98.94 47 ALA B O 1
ATOM 2032 N N . ALA B 1 48 ? 0.03 3.299 2.145 1 98.75 48 ALA B N 1
ATOM 2033 C CA . ALA B 1 48 ? 0.073 2.088 2.959 1 98.75 48 ALA B CA 1
ATOM 2034 C C . ALA B 1 48 ? -1.129 2.016 3.898 1 98.75 48 ALA B C 1
ATOM 2036 O O . ALA B 1 48 ? -1.708 0.945 4.094 1 98.75 48 ALA B O 1
ATOM 2037 N N . THR B 1 49 ? -1.487 3.129 4.484 1 98.69 49 THR B N 1
ATOM 2038 C CA . THR B 1 49 ? -2.643 3.188 5.371 1 98.69 49 THR B CA 1
ATOM 2039 C C . THR B 1 49 ? -3.916 2.797 4.625 1 98.69 49 THR B C 1
ATOM 2041 O O . THR B 1 49 ? -4.734 2.035 5.145 1 98.69 49 THR B O 1
ATOM 2044 N N . ALA B 1 50 ? -4.055 3.342 3.441 1 98.88 50 ALA B N 1
ATOM 2045 C CA . ALA B 1 50 ? -5.215 3.008 2.623 1 98.88 50 ALA B CA 1
ATOM 2046 C C . ALA B 1 50 ? -5.281 1.508 2.35 1 98.88 50 ALA B C 1
ATOM 2048 O O . ALA B 1 50 ? -6.34 0.891 2.484 1 98.88 50 ALA B O 1
ATOM 2049 N N . LEU B 1 51 ? -4.195 0.923 1.987 1 98.88 51 LEU B N 1
ATOM 2050 C CA . LEU B 1 51 ? -4.148 -0.513 1.735 1 98.88 51 LEU B CA 1
ATOM 2051 C C . LEU B 1 51 ? -4.48 -1.299 2.998 1 98.88 51 LEU B C 1
ATOM 2053 O O . LEU B 1 51 ? -5.121 -2.35 2.932 1 98.88 51 LEU B O 1
ATOM 2057 N N . ASN B 1 52 ? -4.008 -0.813 4.098 1 98.44 52 ASN B N 1
ATOM 2058 C CA . ASN B 1 52 ? -4.305 -1.464 5.371 1 98.44 52 ASN B CA 1
ATOM 2059 C C . ASN B 1 52 ? -5.801 -1.451 5.676 1 98.44 52 ASN B C 1
ATOM 2061 O O . ASN B 1 52 ? -6.336 -2.42 6.215 1 98.44 52 ASN B O 1
ATOM 2065 N N . PHE B 1 53 ? -6.449 -0.332 5.367 1 98.69 53 PHE B N 1
ATOM 2066 C CA . PHE B 1 53 ? -7.895 -0.264 5.539 1 98.69 53 PHE B CA 1
ATOM 2067 C C . PHE B 1 53 ? -8.586 -1.346 4.719 1 98.69 53 PHE B C 1
ATOM 2069 O O . PHE B 1 53 ? -9.484 -2.029 5.215 1 98.69 53 PHE B O 1
ATOM 2076 N N . ILE B 1 54 ? -8.172 -1.528 3.5 1 98.81 54 ILE B N 1
ATOM 2077 C CA . ILE B 1 54 ? -8.766 -2.537 2.631 1 98.81 54 ILE B CA 1
ATOM 2078 C C . ILE B 1 54 ? -8.531 -3.928 3.215 1 98.81 54 ILE B C 1
ATOM 2080 O O . ILE B 1 54 ? -9.422 -4.773 3.207 1 98.81 54 ILE B O 1
ATOM 2084 N N . SER B 1 55 ? -7.309 -4.156 3.66 1 98.44 55 SER B N 1
ATOM 2085 C CA . SER B 1 55 ? -6.934 -5.449 4.227 1 98.44 55 SER B CA 1
ATOM 2086 C C . SER B 1 55 ? -7.77 -5.777 5.457 1 98.44 55 SER B C 1
ATOM 2088 O O . SER B 1 55 ? -8.219 -6.91 5.629 1 98.44 55 SER B O 1
ATOM 2090 N N . LYS B 1 56 ? -8.039 -4.82 6.293 1 97.69 56 LYS B N 1
ATOM 2091 C CA . LYS B 1 56 ? -8.688 -5.023 7.586 1 97.69 56 LYS B CA 1
ATOM 2092 C C . LYS B 1 56 ? -10.203 -5.074 7.441 1 97.69 56 LYS B C 1
ATOM 2094 O O . LYS B 1 56 ? -10.883 -5.766 8.203 1 97.69 56 LYS B O 1
ATOM 2099 N N . TYR B 1 57 ? -10.672 -4.32 6.488 1 97.69 57 TYR B N 1
ATOM 2100 C CA . TYR B 1 57 ? -12.117 -4.191 6.359 1 97.69 57 TYR B CA 1
ATOM 2101 C C . TYR B 1 57 ? -12.562 -4.465 4.926 1 97.69 57 TYR B C 1
ATOM 2103 O O . TYR B 1 57 ? -13.25 -3.645 4.316 1 97.69 57 TYR B O 1
ATOM 2111 N N . PRO B 1 58 ? -12.266 -5.68 4.43 1 98.06 58 PRO B N 1
ATOM 2112 C CA . PRO B 1 58 ? -12.578 -5.969 3.029 1 98.06 58 PRO B CA 1
ATOM 2113 C C . PRO B 1 58 ? -14.078 -5.988 2.752 1 98.06 58 PRO B C 1
ATOM 2115 O O . PRO B 1 58 ? -14.508 -5.773 1.613 1 98.06 58 PRO B O 1
ATOM 2118 N N . GLU B 1 59 ? -14.891 -6.152 3.725 1 96.5 59 GLU B N 1
ATOM 2119 C CA . GLU B 1 59 ? -16.328 -6.258 3.543 1 96.5 59 GLU B CA 1
ATOM 2120 C C . GLU B 1 59 ? -16.969 -4.879 3.41 1 96.5 59 GLU B C 1
ATOM 2122 O O . GLU B 1 59 ? -18.141 -4.766 3.033 1 96.5 59 GLU B O 1
ATOM 2127 N N . GLN B 1 60 ? -16.25 -3.848 3.797 1 97.25 60 GLN B N 1
ATOM 2128 C CA . GLN B 1 60 ? -16.766 -2.486 3.68 1 97.25 60 GLN B CA 1
ATOM 2129 C C . GLN B 1 60 ? -16.641 -1.972 2.248 1 97.25 60 GLN B C 1
ATOM 2131 O O . GLN B 1 60 ? -15.648 -1.313 1.904 1 97.25 60 GLN B O 1
ATOM 2136 N N . LYS B 1 61 ? -17.625 -2.102 1.482 1 97.12 61 LYS B N 1
ATOM 2137 C CA . LYS B 1 61 ? -17.594 -1.865 0.041 1 97.12 61 LYS B CA 1
ATOM 2138 C C . LYS B 1 61 ? -17.219 -0.421 -0.275 1 97.12 61 LYS B C 1
ATOM 2140 O O . LYS B 1 61 ? -16.359 -0.168 -1.116 1 97.12 61 LYS B O 1
ATOM 2145 N N . GLN B 1 62 ? -17.875 0.49 0.364 1 97.69 62 GLN B N 1
ATOM 2146 C CA . GLN B 1 62 ? -17.625 1.9 0.096 1 97.69 62 GLN B CA 1
ATOM 2147 C C . GLN B 1 62 ? -16.188 2.277 0.487 1 97.69 62 GLN B C 1
ATOM 2149 O O . GLN B 1 62 ? -15.531 3.043 -0.219 1 97.69 62 GLN B O 1
ATOM 2154 N N . LEU B 1 63 ? -15.789 1.783 1.654 1 98.62 63 LEU B N 1
ATOM 2155 C CA . LEU B 1 63 ? -14.422 2.025 2.111 1 98.62 63 LEU B CA 1
ATOM 2156 C C . LEU B 1 63 ? -13.406 1.558 1.071 1 98.62 63 LEU B C 1
ATOM 2158 O O . LEU B 1 63 ? -12.508 2.309 0.696 1 98.62 63 LEU B O 1
ATOM 2162 N N . VAL B 1 64 ? -13.594 0.312 0.613 1 98.81 64 VAL B N 1
ATOM 2163 C CA . VAL B 1 64 ? -12.68 -0.288 -0.352 1 98.81 64 VAL B CA 1
ATOM 2164 C C . VAL B 1 64 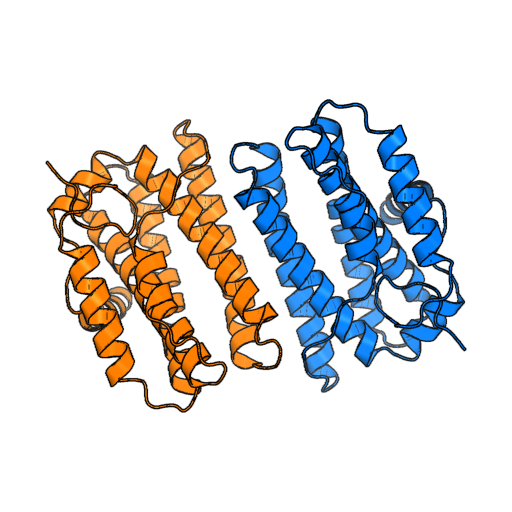? -12.68 0.525 -1.645 1 98.81 64 VAL B C 1
ATOM 2166 O O . VAL B 1 64 ? -11.625 0.799 -2.217 1 98.81 64 VAL B O 1
ATOM 2169 N N . ALA B 1 65 ? -13.797 0.989 -2.096 1 98.25 65 ALA B N 1
ATOM 2170 C CA . ALA B 1 65 ? -13.961 1.729 -3.342 1 98.25 65 ALA B CA 1
ATOM 2171 C C . ALA B 1 65 ? -13.25 3.078 -3.279 1 98.25 65 ALA B C 1
ATOM 2173 O O . ALA B 1 65 ? -12.812 3.604 -4.305 1 98.25 65 ALA B O 1
ATOM 2174 N N . VAL B 1 66 ? -13.141 3.592 -2.1 1 98.69 66 VAL B N 1
ATOM 2175 C CA . VAL B 1 66 ? -12.531 4.902 -1.917 1 98.69 66 VAL B CA 1
ATOM 2176 C C . VAL B 1 66 ? -11.023 4.746 -1.693 1 98.69 66 VAL B C 1
ATOM 2178 O O . VAL B 1 66 ? -10.227 5.516 -2.229 1 98.69 66 VAL B O 1
ATOM 2181 N N . MET B 1 67 ? -10.617 3.713 -0.956 1 98.88 67 MET B N 1
ATOM 2182 C CA . MET B 1 67 ? -9.25 3.588 -0.47 1 98.88 67 MET B CA 1
ATOM 2183 C C . MET B 1 67 ? -8.312 3.178 -1.598 1 98.88 67 MET B C 1
ATOM 2185 O O . MET B 1 67 ? -7.16 3.617 -1.644 1 98.88 67 MET B O 1
ATOM 2189 N N . SER B 1 68 ? -8.727 2.357 -2.521 1 98.81 68 SER B N 1
ATOM 2190 C CA . SER B 1 68 ? -7.844 1.89 -3.584 1 98.81 68 SER B CA 1
ATOM 2191 C C . SER B 1 68 ? -7.414 3.037 -4.492 1 98.81 68 SER B C 1
ATOM 2193 O O . SER B 1 68 ? -6.223 3.287 -4.668 1 98.81 68 SER B O 1
ATOM 2195 N N . PRO B 1 69 ? -8.422 3.809 -5.047 1 98.75 69 PRO B N 1
ATOM 2196 C CA . PRO B 1 69 ? -7.992 4.957 -5.848 1 98.75 69 PRO B CA 1
ATOM 2197 C C . PRO B 1 69 ? -7.195 5.977 -5.039 1 98.75 69 PRO B C 1
ATOM 2199 O O . PRO B 1 69 ? -6.289 6.621 -5.574 1 98.75 69 PRO B O 1
ATOM 2202 N N . LEU B 1 70 ? -7.547 6.152 -3.791 1 98.88 70 LEU B N 1
ATOM 2203 C CA . LEU B 1 70 ? -6.797 7.062 -2.938 1 98.88 70 LEU B CA 1
ATOM 2204 C C . LEU B 1 70 ? -5.34 6.625 -2.824 1 98.88 70 LEU B C 1
ATOM 2206 O O . LEU B 1 70 ? -4.43 7.449 -2.949 1 98.88 70 LEU B O 1
ATOM 2210 N N . ALA B 1 71 ? -5.125 5.332 -2.611 1 98.88 71 ALA B N 1
ATOM 2211 C CA . ALA B 1 71 ? -3.764 4.805 -2.516 1 98.88 71 ALA B CA 1
ATOM 2212 C C . ALA B 1 71 ? -2.982 5.07 -3.799 1 98.88 71 ALA B C 1
ATOM 2214 O O . ALA B 1 71 ? -1.814 5.465 -3.752 1 98.88 71 ALA B O 1
ATOM 2215 N N . ARG B 1 72 ? -3.611 4.871 -4.969 1 98.88 72 ARG B N 1
ATOM 2216 C CA . ARG B 1 72 ? -2.951 5.125 -6.242 1 98.88 72 ARG B CA 1
ATOM 2217 C C . ARG B 1 72 ? -2.568 6.598 -6.375 1 98.88 72 ARG B C 1
ATOM 2219 O O . ARG B 1 72 ? -1.478 6.918 -6.852 1 98.88 72 ARG B O 1
ATOM 2226 N N . GLU B 1 73 ? -3.471 7.441 -5.957 1 98.81 73 GLU B N 1
ATOM 2227 C CA . GLU B 1 73 ? -3.205 8.875 -6.059 1 98.81 73 GLU B CA 1
ATOM 2228 C C . GLU B 1 73 ? -2.07 9.289 -5.129 1 98.81 73 GLU B C 1
ATOM 2230 O O . GLU B 1 73 ? -1.23 10.117 -5.496 1 98.81 73 GLU B O 1
ATOM 2235 N N . GLU B 1 74 ? -2.027 8.742 -3.932 1 98.88 74 GLU B N 1
ATOM 2236 C CA . GLU B 1 74 ? -0.94 9.047 -3.006 1 98.88 74 GLU B CA 1
ATOM 2237 C C . GLU B 1 74 ? 0.404 8.594 -3.566 1 98.88 74 GLU B C 1
ATOM 2239 O O . GLU B 1 74 ? 1.422 9.258 -3.369 1 98.88 74 GLU B O 1
ATOM 2244 N N . LEU B 1 75 ? 0.391 7.445 -4.223 1 98.94 75 LEU B N 1
ATOM 2245 C CA . LEU B 1 75 ? 1.629 6.949 -4.816 1 98.94 75 LEU B CA 1
ATOM 2246 C C . LEU B 1 75 ? 2.076 7.84 -5.969 1 98.94 75 LEU B C 1
ATOM 2248 O O . LEU B 1 75 ? 3.277 8.023 -6.188 1 98.94 75 LEU B O 1
ATOM 2252 N N . LEU B 1 76 ? 1.116 8.398 -6.695 1 98.81 76 LEU B N 1
ATOM 2253 C CA . LEU B 1 76 ? 1.475 9.375 -7.719 1 98.81 76 LEU B CA 1
ATOM 2254 C C . LEU B 1 76 ? 2.1 10.617 -7.09 1 98.81 76 LEU B C 1
ATOM 2256 O O . LEU B 1 76 ? 3.084 11.148 -7.605 1 98.81 76 LEU B O 1
ATOM 2260 N N . HIS B 1 77 ? 1.489 11.078 -5.98 1 98.94 77 HIS B N 1
ATOM 2261 C CA . HIS B 1 77 ? 2.09 12.195 -5.25 1 98.94 77 HIS B CA 1
ATOM 2262 C C . HIS B 1 77 ? 3.504 11.852 -4.793 1 98.94 77 HIS B C 1
ATOM 2264 O O . HIS B 1 77 ? 4.418 12.672 -4.922 1 98.94 77 HIS B O 1
ATOM 2270 N N . PHE B 1 78 ? 3.691 10.664 -4.285 1 98.94 78 PHE B N 1
ATOM 2271 C CA . PHE B 1 78 ? 4.996 10.18 -3.855 1 98.94 78 PHE B CA 1
ATOM 2272 C C . PHE B 1 78 ? 6.012 10.281 -4.988 1 98.94 78 PHE B C 1
ATOM 2274 O O . PHE B 1 78 ? 7.102 10.828 -4.805 1 98.94 78 PHE B O 1
ATOM 2281 N N . GLU B 1 79 ? 5.625 9.805 -6.148 1 98.88 79 GLU B N 1
ATOM 2282 C CA . GLU B 1 79 ? 6.504 9.812 -7.316 1 98.88 79 GLU B CA 1
ATOM 2283 C C . GLU B 1 79 ? 6.859 11.242 -7.727 1 98.88 79 GLU B C 1
ATOM 2285 O O . GLU B 1 79 ? 8 11.523 -8.094 1 98.88 79 GLU B O 1
ATOM 2290 N N . LYS B 1 80 ? 5.922 12.094 -7.641 1 98.81 80 LYS B N 1
ATOM 2291 C CA . LYS B 1 80 ? 6.168 13.484 -8 1 98.81 80 LYS B CA 1
ATOM 2292 C C . LYS B 1 80 ? 7.133 14.141 -7.016 1 98.81 80 LYS B C 1
ATOM 2294 O O . LYS B 1 80 ? 7.992 14.93 -7.414 1 98.81 80 LYS B O 1
ATOM 2299 N N . VAL B 1 81 ? 6.996 13.883 -5.719 1 98.88 81 VAL B N 1
ATOM 2300 C CA . VAL B 1 81 ? 7.938 14.414 -4.738 1 98.88 81 VAL B CA 1
ATOM 2301 C C . VAL B 1 81 ? 9.344 13.883 -5.031 1 98.88 81 VAL B C 1
ATOM 2303 O O . VAL B 1 81 ? 10.32 14.633 -4.988 1 98.88 81 VAL B O 1
ATOM 2306 N N . LEU B 1 82 ? 9.445 12.578 -5.355 1 98.81 82 LEU B N 1
ATOM 2307 C CA . LEU B 1 82 ? 10.742 11.992 -5.672 1 98.81 82 LEU B CA 1
ATOM 2308 C C . LEU B 1 82 ? 11.375 12.688 -6.875 1 98.81 82 LEU B C 1
ATOM 2310 O O . LEU B 1 82 ? 12.586 12.93 -6.891 1 98.81 82 LEU B O 1
ATOM 2314 N N . ASP B 1 83 ? 10.547 12.945 -7.871 1 98.38 83 ASP B N 1
ATOM 2315 C CA . ASP B 1 83 ? 11.039 13.648 -9.047 1 98.38 83 ASP B CA 1
ATOM 2316 C C . ASP B 1 83 ? 11.609 15.016 -8.672 1 98.38 83 ASP B C 1
ATOM 2318 O O . ASP B 1 83 ? 12.672 15.406 -9.156 1 98.38 83 ASP B O 1
ATOM 2322 N N . LEU B 1 84 ? 10.914 15.734 -7.824 1 98.31 84 LEU B N 1
ATOM 2323 C CA . LEU B 1 84 ? 11.367 17.047 -7.367 1 98.31 84 LEU B CA 1
ATOM 2324 C C . LEU B 1 84 ? 12.672 16.922 -6.578 1 98.31 84 LEU B C 1
ATOM 2326 O O . LEU B 1 84 ? 13.57 17.75 -6.742 1 98.31 84 LEU B O 1
ATOM 2330 N N . MET B 1 85 ? 12.727 15.945 -5.773 1 98.5 85 MET B N 1
ATOM 2331 C CA . MET B 1 85 ? 13.93 15.703 -4.992 1 98.5 85 MET B CA 1
ATOM 2332 C C . MET B 1 85 ? 15.117 15.375 -5.898 1 98.5 85 MET B C 1
ATOM 2334 O O . MET B 1 85 ? 16.203 15.938 -5.742 1 98.5 85 MET B O 1
ATOM 2338 N N . ASN B 1 86 ? 14.883 14.492 -6.836 1 97.94 86 ASN B N 1
ATOM 2339 C CA . ASN B 1 86 ? 15.93 14.117 -7.773 1 97.94 86 ASN B CA 1
ATOM 2340 C C . ASN B 1 86 ? 16.453 15.32 -8.555 1 97.94 86 ASN B C 1
ATOM 2342 O O . ASN B 1 86 ? 17.656 15.469 -8.758 1 97.94 86 ASN B O 1
ATOM 2346 N N . ALA B 1 87 ? 15.555 16.156 -8.938 1 97.38 87 ALA B N 1
ATOM 2347 C CA . ALA B 1 87 ? 15.914 17.359 -9.68 1 97.38 87 ALA B CA 1
ATOM 2348 C C . ALA B 1 87 ? 16.797 18.281 -8.836 1 97.38 87 ALA B C 1
ATOM 2350 O O . ALA B 1 87 ? 17.547 19.094 -9.375 1 97.38 87 ALA B O 1
ATOM 2351 N N . ARG B 1 88 ? 16.734 18.156 -7.562 1 97.12 88 ARG B N 1
ATOM 2352 C CA . ARG B 1 88 ? 17.516 18.984 -6.633 1 97.12 88 ARG B CA 1
ATOM 2353 C C . ARG B 1 88 ? 18.672 18.188 -6.031 1 97.12 88 ARG B C 1
ATOM 2355 O O . ARG B 1 88 ? 19.234 18.594 -5.02 1 97.12 88 ARG B O 1
ATOM 2362 N N . LYS B 1 89 ? 18.875 16.953 -6.594 1 97.88 89 LYS B N 1
ATOM 2363 C CA . LYS B 1 89 ? 19.969 16.078 -6.195 1 97.88 89 LYS B CA 1
ATOM 2364 C C . LYS B 1 89 ? 19.828 15.641 -4.738 1 97.88 89 LYS B C 1
ATOM 2366 O O . LYS B 1 89 ? 20.812 15.531 -4.02 1 97.88 89 LYS B O 1
ATOM 2371 N N . LEU B 1 90 ? 18.609 15.547 -4.312 1 98.25 90 LEU B N 1
ATOM 2372 C CA . LEU B 1 90 ? 18.297 15.016 -2.992 1 98.25 90 LEU B CA 1
ATOM 2373 C C . LEU B 1 90 ? 17.938 13.539 -3.074 1 98.25 90 LEU B C 1
ATOM 2375 O O . LEU B 1 90 ? 17.219 13.125 -3.99 1 98.25 90 LEU B O 1
ATOM 2379 N N . ARG B 1 91 ? 18.391 12.742 -2.15 1 97.25 91 ARG B N 1
ATOM 2380 C CA . ARG B 1 91 ? 18.125 11.305 -2.148 1 97.25 91 ARG B CA 1
ATOM 2381 C C . ARG B 1 91 ? 17 10.945 -1.195 1 97.25 91 ARG B C 1
ATOM 2383 O O . ARG B 1 91 ? 16.875 11.539 -0.119 1 97.25 91 ARG B O 1
ATOM 2390 N N . PHE B 1 92 ? 16.203 10.055 -1.63 1 98.69 92 PHE B N 1
ATOM 2391 C CA . PHE B 1 92 ? 15.25 9.422 -0.726 1 98.69 92 PHE B CA 1
ATOM 2392 C C . PHE B 1 92 ? 15.953 8.438 0.203 1 98.69 92 PHE B C 1
ATOM 2394 O O . PHE B 1 92 ? 16.766 7.625 -0.243 1 98.69 92 PHE B O 1
ATOM 2401 N N . ARG B 1 93 ? 15.758 8.547 1.464 1 98.31 93 ARG B N 1
ATOM 2402 C CA . ARG B 1 93 ? 16.469 7.785 2.48 1 98.31 93 ARG B CA 1
ATOM 2403 C C . ARG B 1 93 ? 15.617 7.617 3.734 1 98.31 93 ARG B C 1
ATOM 2405 O O . ARG B 1 93 ? 14.57 8.258 3.873 1 98.31 93 ARG B O 1
ATOM 2412 N N . PRO B 1 94 ? 16.094 6.734 4.59 1 98.25 94 PRO B N 1
ATOM 2413 C CA . PRO B 1 94 ? 15.32 6.551 5.816 1 98.25 94 PRO B CA 1
ATOM 2414 C C . PRO B 1 94 ? 15.172 7.84 6.621 1 98.25 94 PRO B C 1
ATOM 2416 O O . PRO B 1 94 ? 16.109 8.633 6.695 1 98.25 94 PRO B O 1
ATOM 2419 N N . LEU B 1 95 ? 14.07 8.023 7.184 1 98.25 95 LEU B N 1
ATOM 2420 C CA . LEU B 1 95 ? 13.773 9.141 8.078 1 98.25 95 LEU B CA 1
ATOM 2421 C C . LEU B 1 95 ? 12.812 8.711 9.18 1 98.25 95 LEU B C 1
ATOM 2423 O O . LEU B 1 95 ? 11.664 8.359 8.914 1 98.25 95 LEU B O 1
ATOM 2427 N N . PRO B 1 96 ? 13.25 8.664 10.469 1 96.88 96 PRO B N 1
ATOM 2428 C CA . PRO B 1 96 ? 12.32 8.336 11.555 1 96.88 96 PRO B CA 1
ATOM 2429 C C . PRO B 1 96 ? 11.109 9.266 11.602 1 96.88 96 PRO B C 1
ATOM 2431 O O . PRO B 1 96 ? 11.25 10.477 11.391 1 96.88 96 PRO B O 1
ATOM 2434 N N . PRO B 1 97 ? 10.039 8.695 11.828 1 96.06 97 PRO B N 1
ATOM 2435 C CA . PRO B 1 97 ? 8.836 9.531 11.859 1 96.06 97 PRO B CA 1
ATOM 2436 C C . PRO B 1 97 ? 8.789 10.445 13.086 1 96.06 97 PRO B C 1
ATOM 2438 O O . PRO B 1 97 ? 9.477 10.195 14.07 1 96.06 97 PRO B O 1
ATOM 2441 N N . GLY B 1 98 ? 8.055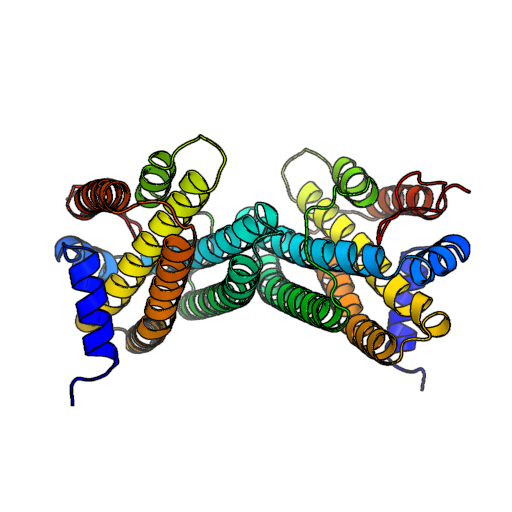 11.531 13.016 1 95.69 98 GLY B N 1
ATOM 2442 C CA . GLY B 1 98 ? 7.734 12.344 14.188 1 95.69 98 GLY B CA 1
ATOM 2443 C C . GLY B 1 98 ? 6.66 11.727 15.062 1 95.69 98 GLY B C 1
ATOM 2444 O O . GLY B 1 98 ? 6.219 10.602 14.812 1 95.69 98 GLY B O 1
ATOM 2445 N N . GLY B 1 99 ? 6.234 12.414 16.047 1 96.69 99 GLY B N 1
ATOM 2446 C CA . GLY B 1 99 ? 5.301 11.875 17.031 1 96.69 99 GLY B CA 1
ATOM 2447 C C . GLY B 1 99 ? 3.85 12.156 16.688 1 96.69 99 GLY B C 1
ATOM 2448 O O . GLY B 1 99 ? 2.941 11.602 17.297 1 96.69 99 GLY B O 1
ATOM 2449 N N . TYR B 1 100 ? 3.582 12.992 15.656 1 98.31 100 TYR B N 1
ATOM 2450 C CA . TYR B 1 100 ? 2.26 13.539 15.367 1 98.31 100 TYR B CA 1
ATOM 2451 C C . TYR B 1 100 ? 1.271 12.422 15.047 1 98.31 100 TYR B C 1
ATOM 2453 O O . TYR B 1 100 ? 0.282 12.242 15.766 1 98.31 100 TYR B O 1
ATOM 2461 N N . ALA B 1 101 ? 1.542 11.609 13.992 1 97.94 101 ALA B N 1
ATOM 2462 C CA . ALA B 1 101 ? 0.613 10.57 13.555 1 97.94 101 ALA B CA 1
ATOM 2463 C C . ALA B 1 101 ? 0.494 9.469 14.602 1 97.94 101 ALA B C 1
ATOM 2465 O O . ALA B 1 101 ? -0.604 8.977 14.875 1 97.94 101 ALA B O 1
ATOM 2466 N N . GLN B 1 102 ? 1.587 9.102 15.133 1 97.31 102 GLN B N 1
ATOM 2467 C CA . GLN B 1 102 ? 1.601 8.055 16.141 1 97.31 102 GLN B CA 1
ATOM 2468 C C . GLN B 1 102 ? 0.716 8.422 17.328 1 97.31 102 GLN B C 1
ATOM 2470 O O . GLN B 1 102 ? -0.037 7.59 17.844 1 97.31 102 GLN B O 1
ATOM 2475 N N . THR B 1 103 ? 0.862 9.648 17.797 1 98.38 103 THR B N 1
ATOM 2476 C CA . THR B 1 103 ? 0.078 10.109 18.938 1 98.38 103 THR B CA 1
ATOM 2477 C C . THR B 1 103 ? -1.415 10.055 18.625 1 98.38 103 THR B C 1
ATOM 2479 O O . THR B 1 103 ? -2.207 9.578 19.438 1 98.38 103 THR B O 1
ATOM 2482 N N . LEU B 1 104 ? -1.807 10.523 17.484 1 98.69 104 LEU B N 1
ATOM 2483 C CA . LEU B 1 104 ? -3.215 10.492 17.094 1 98.69 104 LEU B CA 1
ATOM 2484 C C . LEU B 1 104 ? -3.723 9.062 16.984 1 98.69 104 LEU B C 1
ATOM 2486 O O . LEU B 1 104 ? -4.824 8.75 17.438 1 98.69 104 LEU B O 1
ATOM 2490 N N . HIS B 1 105 ? -2.924 8.172 16.375 1 98 105 HIS B N 1
ATOM 2491 C CA . HIS B 1 105 ? -3.33 6.781 16.219 1 98 105 HIS B CA 1
ATOM 2492 C C . HIS B 1 105 ? -3.48 6.105 17.578 1 98 105 HIS B C 1
ATOM 2494 O O . HIS B 1 105 ? -4.336 5.234 17.75 1 98 105 HIS B O 1
ATOM 2500 N N . GLN B 1 106 ? -2.689 6.543 18.562 1 98.06 106 GLN B N 1
ATOM 2501 C CA . GLN B 1 106 ? -2.748 5.969 19.906 1 98.06 106 GLN B CA 1
ATOM 2502 C C . GLN B 1 106 ? -4.055 6.336 20.609 1 98.06 106 GLN B C 1
ATOM 2504 O O . GLN B 1 106 ? -4.465 5.664 21.562 1 98.06 106 GLN B O 1
ATOM 2509 N N . MET B 1 107 ? -4.699 7.367 20.172 1 97.94 107 MET B N 1
ATOM 2510 C CA . MET B 1 107 ? -5.953 7.809 20.781 1 97.94 107 MET B CA 1
ATOM 2511 C C . MET B 1 107 ? -7.117 6.945 20.312 1 97.94 107 MET B C 1
ATOM 2513 O O . MET B 1 107 ? -8.203 6.984 20.891 1 97.94 107 MET B O 1
ATOM 2517 N N . VAL B 1 108 ? -6.934 6.242 19.188 1 97.75 108 VAL B N 1
ATOM 2518 C CA . VAL B 1 108 ? -7.988 5.418 18.609 1 97.75 108 VAL B CA 1
ATOM 2519 C C . VAL B 1 108 ? -8.312 4.254 19.547 1 97.75 108 VAL B C 1
ATOM 2521 O O . VAL B 1 108 ? -7.402 3.619 20.094 1 97.75 108 VAL B O 1
ATOM 2524 N N . THR B 1 109 ? -9.578 4.012 19.688 1 96.31 109 THR B N 1
ATOM 2525 C CA . THR B 1 109 ? -10.016 2.938 20.578 1 96.31 109 THR B CA 1
ATOM 2526 C C . THR B 1 109 ? -9.438 1.598 20.125 1 96.31 109 THR B C 1
ATOM 2528 O O . THR B 1 109 ? -9.289 1.35 18.938 1 96.31 109 THR B O 1
ATOM 2531 N N . LYS B 1 110 ? -9.133 0.778 21.047 1 94.44 110 LYS B N 1
ATOM 2532 C CA . LYS B 1 110 ? -8.578 -0.543 20.766 1 94.44 110 LYS B CA 1
ATOM 2533 C C . LYS B 1 110 ? -9.688 -1.569 20.562 1 94.44 110 LYS B C 1
ATOM 2535 O O . LYS B 1 110 ? -9.438 -2.668 20.062 1 94.44 110 LYS B O 1
ATOM 2540 N N . GLN B 1 111 ? -10.828 -1.178 20.953 1 92.56 111 GLN B N 1
ATOM 2541 C CA . GLN B 1 111 ? -11.961 -2.09 20.797 1 92.56 111 GLN B CA 1
ATOM 2542 C C . GLN B 1 111 ? -12.344 -2.246 19.328 1 92.56 111 GLN B C 1
ATOM 2544 O O . GLN B 1 111 ? -12.641 -1.261 18.656 1 92.56 111 GLN B O 1
ATOM 2549 N N . VAL B 1 112 ? -12.367 -3.512 18.922 1 89.31 112 VAL B N 1
ATOM 2550 C CA . VAL B 1 112 ? -12.711 -3.793 17.531 1 89.31 112 VAL B CA 1
ATOM 2551 C C . VAL B 1 112 ? -14.18 -3.473 17.281 1 89.31 112 VAL B C 1
ATOM 2553 O O . VAL B 1 112 ? -15.031 -3.742 18.141 1 89.31 112 VAL B O 1
ATOM 2556 N N . GLY B 1 113 ? -14.508 -2.932 16.031 1 91.81 113 GLY B N 1
ATOM 2557 C CA . GLY B 1 113 ? -15.883 -2.607 15.68 1 91.81 113 GLY B CA 1
ATOM 2558 C C . GLY B 1 113 ? -16 -1.339 14.852 1 91.81 113 GLY B C 1
ATOM 2559 O O . GLY B 1 113 ? -14.992 -0.804 14.383 1 91.81 113 GLY B O 1
ATOM 2560 N N . ARG B 1 114 ? -17.234 -0.852 14.758 1 95.94 114 ARG B N 1
ATOM 2561 C CA . ARG B 1 114 ? -17.547 0.318 13.938 1 95.94 114 ARG B CA 1
ATOM 2562 C C . ARG B 1 114 ? -16.938 1.582 14.547 1 95.94 114 ARG B C 1
ATOM 2564 O O . ARG B 1 114 ? -16.547 2.498 13.82 1 95.94 114 ARG B O 1
ATOM 2571 N N . GLU B 1 115 ? -16.844 1.639 15.852 1 96.12 115 GLU B N 1
ATOM 2572 C CA . GLU B 1 115 ? -16.266 2.795 16.531 1 96.12 115 GLU B CA 1
ATOM 2573 C C . GLU B 1 115 ? -14.781 2.951 16.188 1 96.12 115 GLU B C 1
ATOM 2575 O O . GLU B 1 115 ? -14.312 4.062 15.93 1 96.12 115 GLU B O 1
ATOM 2580 N N . ARG B 1 116 ? -14.039 1.828 16.266 1 97.44 116 ARG B N 1
ATOM 2581 C CA . ARG B 1 116 ? -12.617 1.866 15.938 1 97.44 116 ARG B CA 1
ATOM 2582 C C . ARG B 1 116 ? -12.406 2.318 14.5 1 97.44 116 ARG B C 1
ATOM 2584 O O . ARG B 1 116 ? -11.547 3.16 14.227 1 97.44 116 ARG B O 1
ATOM 2591 N N . LEU B 1 117 ? -13.18 1.685 13.57 1 98.25 117 LEU B N 1
ATOM 2592 C CA . LEU B 1 117 ? -13.094 2.107 12.172 1 98.25 117 LEU B CA 1
ATOM 2593 C C . LEU B 1 117 ? -13.352 3.604 12.039 1 98.25 117 LEU B C 1
ATOM 2595 O O . LEU B 1 117 ? -12.594 4.316 11.383 1 98.25 117 LEU B O 1
ATOM 2599 N N . CYS B 1 118 ? -14.375 4.094 12.664 1 98.38 118 CYS B N 1
ATOM 2600 C CA . CYS B 1 118 ? -14.742 5.504 12.609 1 98.38 118 CYS B CA 1
ATOM 2601 C C . CYS B 1 118 ? -13.602 6.383 13.109 1 98.38 118 CYS B C 1
ATOM 2603 O O . CYS B 1 118 ? -13.227 7.352 12.453 1 98.38 118 CYS B O 1
ATOM 2605 N N . GLU B 1 119 ? -13.047 6.043 14.234 1 98.38 119 GLU B N 1
ATOM 2606 C CA . GLU B 1 119 ? -11.984 6.848 14.828 1 98.38 119 GLU B CA 1
ATOM 2607 C C . GLU B 1 119 ? -10.727 6.824 13.961 1 98.38 119 GLU B C 1
ATOM 2609 O O . GLU B 1 119 ? -10.023 7.832 13.852 1 98.38 119 GLU B O 1
ATOM 2614 N N . GLN B 1 120 ? -10.391 5.637 13.383 1 98.69 120 GLN B N 1
ATOM 2615 C CA . GLN B 1 120 ? -9.273 5.57 12.453 1 98.69 120 GLN B CA 1
ATOM 2616 C C . GLN B 1 120 ? -9.492 6.496 11.258 1 98.69 120 GLN B C 1
ATOM 2618 O O . GLN B 1 120 ? -8.562 7.191 10.828 1 98.69 120 GLN B O 1
ATOM 2623 N N . LEU B 1 121 ? -10.68 6.469 10.758 1 98.81 121 LEU B N 1
ATOM 2624 C CA . LEU B 1 121 ? -11.016 7.297 9.609 1 98.81 121 LEU B CA 1
ATOM 2625 C C . LEU B 1 121 ? -10.977 8.773 9.977 1 98.81 121 LEU B C 1
ATOM 2627 O O . LEU B 1 121 ? -10.508 9.602 9.188 1 98.81 121 LEU B O 1
ATOM 2631 N N . LEU B 1 122 ? -11.461 9.125 11.133 1 98.75 122 LEU B N 1
ATOM 2632 C CA . LEU B 1 122 ? -11.375 10.5 11.609 1 98.75 122 LEU B CA 1
ATOM 2633 C C . LEU B 1 122 ? -9.922 10.953 11.711 1 98.75 122 LEU B C 1
ATOM 2635 O O . LEU B 1 122 ? -9.586 12.078 11.352 1 98.75 122 LEU B O 1
ATOM 2639 N N . THR B 1 123 ? -9.094 10.07 12.25 1 98.81 123 THR B N 1
ATOM 2640 C CA . THR B 1 123 ? -7.672 10.367 12.336 1 98.81 123 THR B CA 1
ATOM 2641 C C . THR B 1 123 ? -7.094 10.656 10.953 1 98.81 123 THR B C 1
ATOM 2643 O O . THR B 1 123 ? -6.355 11.625 10.766 1 98.81 123 THR B O 1
ATOM 2646 N N . GLY B 1 124 ? -7.449 9.781 9.977 1 98.75 124 GLY B N 1
ATOM 2647 C CA . GLY B 1 124 ? -7.035 10.031 8.602 1 98.75 124 GLY B CA 1
ATOM 2648 C C . GLY B 1 124 ? -7.52 11.359 8.062 1 98.75 124 GLY B C 1
ATOM 2649 O O . GLY B 1 124 ? -6.77 12.078 7.395 1 98.75 124 GLY B O 1
ATOM 2650 N N . ALA B 1 125 ? -8.758 11.711 8.367 1 98.62 125 ALA B N 1
ATOM 2651 C CA . ALA B 1 125 ? -9.328 12.984 7.926 1 98.62 125 ALA B CA 1
ATOM 2652 C C . ALA B 1 125 ? -8.531 14.164 8.484 1 98.62 125 ALA B C 1
ATOM 2654 O O . ALA B 1 125 ? -8.227 15.117 7.758 1 98.62 125 ALA B O 1
ATOM 2655 N N . ILE B 1 126 ? -8.188 14.078 9.727 1 98.81 126 ILE B N 1
ATOM 2656 C CA . ILE B 1 126 ? -7.441 15.141 10.398 1 98.81 126 ILE B CA 1
ATOM 2657 C C . ILE B 1 126 ? -6.062 15.289 9.758 1 98.81 126 ILE B C 1
ATOM 2659 O O . ILE B 1 126 ? -5.625 16.406 9.461 1 98.81 126 ILE B O 1
ATOM 2663 N N . ILE B 1 127 ? -5.418 14.188 9.516 1 98.81 127 ILE B N 1
ATOM 2664 C CA . ILE B 1 127 ? -4.074 14.203 8.945 1 98.81 127 ILE B CA 1
ATOM 2665 C C . ILE B 1 127 ? -4.113 14.789 7.539 1 98.81 127 ILE B C 1
ATOM 2667 O O . ILE B 1 127 ? -3.295 15.648 7.191 1 98.81 127 ILE B O 1
ATOM 2671 N N . GLU B 1 128 ? -5.074 14.383 6.715 1 98.5 128 GLU B N 1
ATOM 2672 C CA . GLU B 1 128 ? -5.227 14.93 5.371 1 98.5 128 GLU B CA 1
ATOM 2673 C C . GLU B 1 128 ? -5.539 16.422 5.422 1 98.5 128 GLU B C 1
ATOM 2675 O O . GLU B 1 128 ? -5.047 17.188 4.594 1 98.5 128 GLU B O 1
ATOM 2680 N N . ALA B 1 129 ? -6.406 16.781 6.324 1 98.44 129 ALA B N 1
ATOM 2681 C CA . ALA B 1 129 ? -6.766 18.203 6.469 1 98.44 129 ALA B CA 1
ATOM 2682 C C . ALA B 1 129 ? -5.539 19.047 6.789 1 98.44 129 ALA B C 1
ATOM 2684 O O . ALA B 1 129 ? -5.344 20.109 6.199 1 98.44 129 ALA B O 1
ATOM 2685 N N . ARG B 1 130 ? -4.754 18.609 7.754 1 98.62 130 ARG B N 1
ATOM 2686 C CA . ARG B 1 130 ? -3.549 19.344 8.117 1 98.62 130 ARG B CA 1
ATOM 2687 C C . ARG B 1 130 ? -2.572 19.406 6.945 1 98.62 130 ARG B C 1
ATOM 2689 O O . ARG B 1 130 ? -1.954 20.438 6.703 1 98.62 130 ARG B O 1
ATOM 2696 N N . SER B 1 131 ? -2.404 18.234 6.211 1 98.5 131 SER B N 1
ATOM 2697 C CA . SER B 1 131 ? -1.562 18.25 5.02 1 98.5 131 SER B CA 1
ATOM 2698 C C . SER B 1 131 ? -2.025 19.312 4.023 1 98.5 131 SER B C 1
ATOM 2700 O O . SER B 1 131 ? -1.218 20.094 3.527 1 98.5 131 SER B O 1
ATOM 2702 N N . CYS B 1 132 ? -3.275 19.297 3.756 1 98.06 132 CYS B N 1
ATOM 2703 C CA . CYS B 1 132 ? -3.861 20.25 2.824 1 98.06 132 CYS B CA 1
ATOM 2704 C C . CYS B 1 132 ? -3.604 21.688 3.281 1 98.06 132 CYS B C 1
ATOM 2706 O O . CYS B 1 132 ? -3.135 22.516 2.502 1 98.06 132 CYS B O 1
ATOM 2708 N N . GLU B 1 133 ? -3.9 22.031 4.496 1 98.12 133 GLU B N 1
ATOM 2709 C CA . GLU B 1 133 ? -3.703 23.359 5.062 1 98.12 133 GLU B CA 1
ATOM 2710 C C . GLU B 1 133 ? -2.244 23.797 4.953 1 98.12 133 GLU B C 1
ATOM 2712 O O . GLU B 1 133 ? -1.956 24.938 4.602 1 98.12 133 GLU B O 1
ATOM 2717 N N . ARG B 1 134 ? -1.354 22.891 5.188 1 98.19 134 ARG B N 1
ATOM 2718 C CA . ARG B 1 134 ? 0.06 23.25 5.18 1 98.19 134 ARG B CA 1
ATOM 2719 C C . ARG B 1 134 ? 0.567 23.453 3.754 1 98.19 134 ARG B C 1
ATOM 2721 O O . ARG B 1 134 ? 1.405 24.312 3.504 1 98.19 134 ARG B O 1
ATOM 2728 N N . PHE B 1 135 ? 0.09 22.562 2.816 1 98.38 135 PHE B N 1
ATOM 2729 C CA . PHE B 1 135 ? 0.451 22.797 1.427 1 98.38 135 PHE B CA 1
ATOM 2730 C C . PHE B 1 135 ? 0.034 24.203 1 1 98.38 135 PHE B C 1
ATOM 2732 O O . PHE B 1 135 ? 0.784 24.906 0.31 1 98.38 135 PHE B O 1
ATOM 2739 N N . PHE B 1 136 ? -1.1 24.609 1.436 1 97.5 136 PHE B N 1
ATOM 2740 C CA . PHE B 1 136 ? -1.609 25.922 1.084 1 97.5 136 PHE B CA 1
ATOM 2741 C C . PHE B 1 136 ? -0.846 27.016 1.824 1 97.5 136 PHE B C 1
ATOM 2743 O O . PHE B 1 136 ? -0.415 28 1.219 1 97.5 136 PHE B O 1
ATOM 2750 N N . ALA B 1 137 ? -0.667 26.891 3.115 1 97.56 137 ALA B N 1
ATOM 2751 C CA . ALA B 1 137 ? -0.053 27.906 3.967 1 97.56 137 ALA B CA 1
ATOM 2752 C C . ALA B 1 137 ? 1.393 28.172 3.555 1 97.56 137 ALA B C 1
ATOM 2754 O O . ALA B 1 137 ? 1.916 29.266 3.766 1 97.56 137 ALA B O 1
ATOM 2755 N N . LEU B 1 138 ? 2.025 27.188 2.963 1 98.38 138 LEU B N 1
ATOM 2756 C CA . LEU B 1 138 ? 3.428 27.297 2.582 1 98.38 138 LEU B CA 1
ATOM 2757 C C . LEU B 1 138 ? 3.582 28.141 1.315 1 98.38 138 LEU B C 1
ATOM 2759 O O . LEU B 1 138 ? 4.672 28.641 1.021 1 98.38 138 LEU B O 1
ATOM 2763 N N . LEU B 1 139 ? 2.547 28.281 0.542 1 97.81 139 LEU B N 1
ATOM 2764 C CA . LEU B 1 139 ? 2.633 28.828 -0.805 1 97.81 139 LEU B CA 1
ATOM 2765 C C . LEU B 1 139 ? 3.244 30.234 -0.781 1 97.81 139 LEU B C 1
ATOM 2767 O O . LEU B 1 139 ? 4.207 30.5 -1.5 1 97.81 139 LEU B O 1
ATOM 2771 N N . PRO B 1 140 ? 2.836 31.125 0.146 1 97.62 140 PRO B N 1
ATOM 2772 C CA . PRO B 1 140 ? 3.398 32.469 0.145 1 97.62 140 PRO B CA 1
ATOM 2773 C C . PRO B 1 140 ? 4.859 32.5 0.588 1 97.62 140 PRO B C 1
ATOM 2775 O O . PRO B 1 140 ? 5.555 33.5 0.365 1 97.62 140 PRO B O 1
ATOM 2778 N N . PHE B 1 141 ? 5.324 31.469 1.145 1 98 141 PHE B N 1
ATOM 2779 C CA . PHE B 1 141 ? 6.668 31.453 1.706 1 98 141 PHE B CA 1
ATOM 2780 C C . PHE B 1 141 ? 7.652 30.812 0.731 1 98 141 PHE B C 1
ATOM 2782 O O . PHE B 1 141 ? 8.867 30.906 0.919 1 98 141 PHE B O 1
ATOM 2789 N N . LEU B 1 142 ? 7.156 30.125 -0.301 1 97.62 142 LEU B N 1
ATOM 2790 C CA . LEU B 1 142 ? 8.008 29.375 -1.219 1 97.62 142 LEU B CA 1
ATOM 2791 C C . LEU B 1 142 ? 8.516 30.281 -2.342 1 97.62 142 LEU B C 1
ATOM 2793 O O . LEU B 1 142 ? 7.719 30.844 -3.098 1 97.62 142 LEU B O 1
ATOM 2797 N N . LYS B 1 143 ? 9.773 30.422 -2.453 1 95 143 LYS B N 1
ATOM 2798 C CA . LYS B 1 143 ? 10.406 31.172 -3.539 1 95 143 LYS B CA 1
ATOM 2799 C C . LYS B 1 143 ? 10.641 30.281 -4.758 1 95 143 LYS B C 1
ATOM 2801 O O . LYS B 1 143 ? 10.688 30.766 -5.887 1 95 143 LYS B O 1
ATOM 2806 N N . ASP B 1 144 ? 10.734 29.047 -4.477 1 94.38 144 ASP B N 1
ATOM 2807 C CA . ASP B 1 144 ? 10.898 28.047 -5.531 1 94.38 144 ASP B CA 1
ATOM 2808 C C . ASP B 1 144 ? 9.609 27.875 -6.328 1 94.38 144 ASP B C 1
ATOM 2810 O O . ASP B 1 144 ? 8.672 27.234 -5.859 1 94.38 144 ASP B O 1
ATOM 2814 N N . GLU B 1 145 ? 9.586 28.281 -7.578 1 96.12 145 GLU B N 1
ATOM 2815 C CA . GLU B 1 145 ? 8.367 28.297 -8.391 1 96.12 145 GLU B CA 1
ATOM 2816 C C . GLU B 1 145 ? 7.867 26.891 -8.664 1 96.12 145 GLU B C 1
ATOM 2818 O O . GLU B 1 145 ? 6.66 26.641 -8.688 1 96.12 145 GLU B O 1
ATOM 2823 N N . GLU B 1 146 ? 8.773 26.047 -8.945 1 97.5 146 GLU B N 1
ATOM 2824 C CA . GLU B 1 146 ? 8.391 24.656 -9.219 1 97.5 146 GLU B CA 1
ATOM 2825 C C . GLU B 1 146 ? 7.719 24.016 -8.008 1 97.5 146 GLU B C 1
ATOM 2827 O O . GLU B 1 146 ? 6.68 23.375 -8.141 1 97.5 146 GLU B O 1
ATOM 2832 N N . LEU B 1 147 ? 8.336 24.203 -6.898 1 97.88 147 LEU B N 1
ATOM 2833 C CA . LEU B 1 147 ? 7.766 23.672 -5.672 1 97.88 147 LEU B CA 1
ATOM 2834 C C . LEU B 1 147 ? 6.438 24.344 -5.348 1 97.88 147 LEU B C 1
ATOM 2836 O O . LEU B 1 147 ? 5.496 23.688 -4.895 1 97.88 147 LEU B O 1
ATOM 2840 N N . HIS B 1 148 ? 6.363 25.641 -5.527 1 97.94 148 HIS B N 1
ATOM 2841 C CA . HIS B 1 148 ? 5.125 26.391 -5.336 1 97.94 148 HIS B CA 1
ATOM 2842 C C . HIS B 1 148 ? 3.992 25.812 -6.172 1 97.94 148 HIS B C 1
ATOM 2844 O O . HIS B 1 148 ? 2.898 25.562 -5.656 1 97.94 148 HIS B O 1
ATOM 2850 N N . LYS B 1 149 ? 4.234 25.578 -7.445 1 98 149 LYS B N 1
ATOM 2851 C CA . LYS B 1 149 ? 3.23 25.016 -8.352 1 98 149 LYS B CA 1
ATOM 2852 C C . LYS B 1 149 ? 2.828 23.609 -7.93 1 98 149 LYS B C 1
ATOM 2854 O O . LYS B 1 149 ? 1.647 23.25 -7.973 1 98 149 LYS B O 1
ATOM 2859 N N . PHE B 1 150 ? 3.764 22.859 -7.562 1 98.5 150 PHE B N 1
ATOM 2860 C CA . PHE B 1 150 ? 3.498 21.484 -7.141 1 98.5 150 PHE B CA 1
ATOM 2861 C C . PHE B 1 150 ? 2.594 21.469 -5.914 1 98.5 150 PHE B C 1
ATOM 2863 O O . PHE B 1 150 ? 1.56 20.797 -5.91 1 98.5 150 PHE B O 1
ATOM 2870 N N . TYR B 1 151 ? 2.973 22.219 -4.844 1 98.25 151 TYR B N 1
ATOM 2871 C CA . TYR B 1 151 ? 2.184 22.219 -3.619 1 98.25 151 TYR B CA 1
ATOM 2872 C C . TYR B 1 151 ? 0.789 22.781 -3.869 1 98.25 151 TYR B C 1
ATOM 2874 O O . TYR B 1 151 ? -0.194 22.297 -3.305 1 98.25 151 TYR B O 1
ATOM 2882 N N . ARG B 1 152 ? 0.673 23.766 -4.699 1 97.56 152 ARG B N 1
ATOM 2883 C CA . ARG B 1 152 ? -0.64 24.281 -5.07 1 97.56 152 ARG B CA 1
ATOM 2884 C C . ARG B 1 152 ? -1.495 23.188 -5.711 1 97.56 152 ARG B C 1
ATOM 2886 O O . ARG B 1 152 ? -2.695 23.094 -5.441 1 97.56 152 ARG B O 1
ATOM 2893 N N . SER B 1 153 ? -0.905 22.344 -6.535 1 97.75 153 SER B N 1
ATOM 2894 C CA . SER B 1 153 ? -1.628 21.281 -7.234 1 97.75 153 SER B CA 1
ATOM 2895 C C . SER B 1 153 ? -2.098 20.203 -6.27 1 97.75 153 SER B C 1
ATOM 2897 O O . SER B 1 153 ? -3.035 19.469 -6.566 1 97.75 153 SER B O 1
ATOM 2899 N N . LEU B 1 154 ? -1.434 20.062 -5.121 1 98.06 154 LEU B N 1
ATOM 2900 C CA . LEU B 1 154 ? -1.774 19.016 -4.164 1 98.06 154 LEU B CA 1
ATOM 2901 C C . LEU B 1 154 ? -2.963 19.438 -3.305 1 98.06 154 LEU B C 1
ATOM 2903 O O . LEU B 1 154 ? -3.631 18.594 -2.709 1 98.06 154 LEU B O 1
ATOM 2907 N N . VAL B 1 155 ? -3.246 20.719 -3.195 1 97.12 155 VAL B N 1
ATOM 2908 C CA . VAL B 1 155 ? -4.258 21.25 -2.289 1 97.12 155 VAL B CA 1
ATOM 2909 C C . VAL B 1 155 ? -5.613 20.609 -2.6 1 97.12 155 VAL B C 1
ATOM 2911 O O . VAL B 1 155 ? -6.277 20.078 -1.706 1 97.12 155 VAL B O 1
ATOM 2914 N N . LYS B 1 156 ? -6.02 20.531 -3.834 1 95.25 156 LYS B N 1
ATOM 2915 C CA . LYS B 1 156 ? -7.332 20.031 -4.215 1 95.25 156 LYS B CA 1
ATOM 2916 C C . LYS B 1 156 ? -7.445 18.531 -3.932 1 95.25 156 LYS B C 1
ATOM 2918 O O . LYS B 1 156 ? -8.469 18.062 -3.424 1 95.25 156 LYS B O 1
ATOM 2923 N N . SER B 1 157 ? -6.441 17.797 -4.328 1 96.75 157 SER B N 1
ATOM 2924 C CA . SER B 1 157 ? -6.488 16.359 -4.098 1 96.75 157 SER B CA 1
ATOM 2925 C C . SER B 1 157 ? -6.535 16.047 -2.607 1 96.75 157 SER B C 1
ATOM 2927 O O . SER B 1 157 ? -7.301 15.18 -2.176 1 96.75 157 SER B O 1
ATOM 2929 N N . GLU B 1 158 ? -5.754 16.812 -1.817 1 96.94 158 GLU B N 1
ATOM 2930 C CA . GLU B 1 158 ? -5.75 16.578 -0.378 1 96.94 158 GLU B CA 1
ATOM 2931 C C . GLU B 1 158 ? -7.094 16.938 0.246 1 96.94 158 GLU B C 1
ATOM 2933 O O . GLU B 1 158 ? -7.535 16.297 1.205 1 96.94 158 GLU B O 1
ATOM 2938 N N . ALA B 1 159 ? -7.648 17.984 -0.235 1 96.75 159 ALA B N 1
ATOM 2939 C CA . ALA B 1 159 ? -8.984 18.344 0.231 1 96.75 159 ALA B CA 1
ATOM 2940 C C . ALA B 1 159 ? -9.977 17.219 -0.052 1 96.75 159 ALA B C 1
ATOM 2942 O O . ALA B 1 159 ? -10.805 16.875 0.802 1 96.75 159 ALA B O 1
ATOM 2943 N N . ARG B 1 160 ? -9.875 16.656 -1.229 1 97.19 160 ARG B N 1
ATOM 2944 C CA . ARG B 1 160 ? -10.75 15.539 -1.578 1 97.19 160 ARG B CA 1
ATOM 2945 C C . ARG B 1 160 ? -10.484 14.328 -0.683 1 97.19 160 ARG B C 1
ATOM 2947 O O . ARG B 1 160 ? -11.414 13.633 -0.277 1 97.19 160 ARG B O 1
ATOM 2954 N N . HIS B 1 161 ? -9.211 14.031 -0.378 1 98.44 161 HIS B N 1
ATOM 2955 C CA . HIS B 1 161 ? -8.891 12.945 0.541 1 98.44 161 HIS B CA 1
ATOM 2956 C C . HIS B 1 161 ? -9.523 13.172 1.907 1 98.44 161 HIS B C 1
ATOM 2958 O O . HIS B 1 161 ? -10.102 12.242 2.488 1 98.44 161 HIS B O 1
ATOM 2964 N N . PHE B 1 162 ? -9.414 14.422 2.385 1 98.06 162 PHE B N 1
ATOM 2965 C CA . PHE B 1 162 ? -10.039 14.805 3.645 1 98.06 162 PHE B CA 1
ATOM 2966 C C . PHE B 1 162 ? -11.539 14.523 3.605 1 98.06 162 PHE B C 1
ATOM 2968 O O . PHE B 1 162 ? -12.078 13.875 4.5 1 98.06 162 PHE B O 1
ATOM 2975 N N . GLU B 1 163 ? -12.18 14.961 2.604 1 97.38 163 GLU B N 1
ATOM 2976 C CA . GLU B 1 163 ? -13.617 14.789 2.467 1 97.38 163 GLU B CA 1
ATOM 2977 C C . GLU B 1 163 ? -13.992 13.312 2.4 1 97.38 163 GLU B C 1
ATOM 2979 O O . GLU B 1 163 ? -14.992 12.891 2.988 1 97.38 163 GLU B O 1
ATOM 2984 N N . ASN B 1 164 ? -13.25 12.547 1.671 1 98.38 164 ASN B N 1
ATOM 2985 C CA . ASN B 1 164 ? -13.492 11.109 1.571 1 98.38 164 ASN B CA 1
ATOM 2986 C C . ASN B 1 164 ? -13.406 10.438 2.936 1 98.38 164 ASN B C 1
ATOM 2988 O O . ASN B 1 164 ? -14.289 9.664 3.309 1 98.38 164 ASN B O 1
ATOM 2992 N N . TYR B 1 165 ? -12.352 10.734 3.645 1 98.69 165 TYR B N 1
ATOM 2993 C CA . TYR B 1 165 ? -12.188 10.156 4.973 1 98.69 165 TYR B CA 1
ATOM 2994 C C . TYR B 1 165 ? -13.344 10.539 5.883 1 98.69 165 TYR B C 1
ATOM 2996 O O . TYR B 1 165 ? -13.883 9.688 6.602 1 98.69 165 TYR B O 1
ATOM 3004 N N . LEU B 1 166 ? -13.672 11.828 5.859 1 97.44 166 LEU B N 1
ATOM 3005 C CA . LEU B 1 166 ? -14.75 12.312 6.723 1 97.44 166 LEU B CA 1
ATOM 3006 C C . LEU B 1 166 ? -16.078 11.656 6.363 1 97.44 166 LEU B C 1
ATOM 3008 O O . LEU B 1 166 ? -16.844 11.258 7.246 1 97.44 166 LEU B O 1
ATOM 3012 N N . ALA B 1 167 ? -16.359 11.562 5.094 1 97.94 167 ALA B N 1
ATOM 3013 C CA . ALA B 1 167 ? -17.594 10.914 4.645 1 97.94 167 ALA B CA 1
ATOM 3014 C C . ALA B 1 167 ? -17.641 9.453 5.09 1 97.94 167 ALA B C 1
ATOM 3016 O O . ALA B 1 167 ? -18.672 8.977 5.559 1 97.94 167 ALA B O 1
ATOM 3017 N N . LEU B 1 168 ? -16.578 8.719 4.953 1 98.75 168 LEU B N 1
ATOM 3018 C CA . LEU B 1 168 ? -16.516 7.332 5.391 1 98.75 168 LEU B CA 1
ATOM 3019 C C . LEU B 1 168 ? -16.734 7.223 6.895 1 98.75 168 LEU B C 1
ATOM 3021 O O . LEU B 1 168 ? -17.438 6.312 7.359 1 98.75 168 LEU B O 1
ATOM 3025 N N . ALA B 1 169 ? -16.125 8.133 7.645 1 98.25 169 ALA B N 1
ATOM 3026 C CA . ALA B 1 169 ? -16.312 8.133 9.094 1 98.25 169 ALA B CA 1
ATOM 3027 C C . ALA B 1 169 ? -17.781 8.336 9.461 1 98.25 169 ALA B C 1
ATOM 3029 O O . ALA B 1 169 ? -18.312 7.629 10.312 1 98.25 169 ALA B O 1
ATOM 3030 N N . ASN B 1 170 ? -18.391 9.266 8.781 1 96.94 170 ASN B N 1
ATOM 3031 C CA . ASN B 1 170 ? -19.797 9.562 9.031 1 96.94 170 ASN B CA 1
ATOM 3032 C C . ASN B 1 170 ? -20.688 8.375 8.672 1 96.94 170 ASN B C 1
ATOM 3034 O O . ASN B 1 170 ? -21.734 8.156 9.305 1 96.94 170 ASN B O 1
ATOM 3038 N N . ASN B 1 171 ? -20.281 7.562 7.766 1 96.81 171 ASN B N 1
ATOM 3039 C CA . ASN B 1 171 ? -21.062 6.426 7.293 1 96.81 171 ASN B CA 1
ATOM 3040 C C . ASN B 1 171 ? -20.953 5.234 8.242 1 96.81 171 ASN B C 1
ATOM 3042 O O . ASN B 1 171 ? -21.656 4.242 8.086 1 96.81 171 ASN B O 1
ATOM 3046 N N . CYS B 1 172 ? -20.094 5.359 9.211 1 96.56 172 CYS B N 1
ATOM 3047 C CA . CYS B 1 172 ? -19.938 4.266 10.156 1 96.56 172 CYS B CA 1
ATOM 3048 C C . CYS B 1 172 ? -21.156 4.152 11.07 1 96.56 172 CYS B C 1
ATOM 3050 O O . CYS B 1 172 ? -21.359 3.123 11.711 1 96.56 172 CYS B O 1
ATOM 3052 N N . GLY B 1 173 ? -21.938 5.176 11.203 1 94.56 173 GLY B N 1
ATOM 3053 C CA . GLY B 1 173 ? -23.203 5.129 11.914 1 94.56 173 GLY B CA 1
ATOM 3054 C C . GLY B 1 173 ? -23.047 5.191 13.422 1 94.56 173 GLY B C 1
ATOM 3055 O O . GLY B 1 173 ? -23.875 4.664 14.164 1 94.56 173 GLY B O 1
ATOM 3056 N N . VAL B 1 174 ? -21.953 5.637 13.922 1 95.62 174 VAL B N 1
ATOM 3057 C CA . VAL B 1 174 ? -21.719 5.785 15.352 1 95.62 174 VAL B CA 1
ATOM 3058 C C . VAL B 1 174 ? -21.484 7.254 15.688 1 95.62 174 VAL B C 1
ATOM 3060 O O . VAL B 1 174 ? -20.984 8.016 14.859 1 95.62 174 VAL B O 1
ATOM 3063 N N . PRO B 1 175 ? -21.984 7.695 16.812 1 93.06 175 PRO B N 1
ATOM 3064 C CA . PRO B 1 175 ? -21.656 9.062 17.219 1 93.06 175 PRO B CA 1
ATOM 3065 C C . PRO B 1 175 ? -20.156 9.297 17.391 1 93.06 175 PRO B C 1
ATOM 3067 O O . PRO B 1 175 ? -19.484 8.516 18.062 1 93.06 175 PRO B O 1
ATOM 3070 N N . CYS B 1 176 ? -19.656 10.352 16.703 1 91.31 176 CYS B N 1
ATOM 3071 C CA . CYS B 1 176 ? -18.219 10.516 16.781 1 91.31 176 CYS B CA 1
ATOM 3072 C C . CYS B 1 176 ? -17.844 11.969 17.047 1 91.31 176 CYS B C 1
ATOM 3074 O O . CYS B 1 176 ? -16.672 12.336 16.984 1 91.31 176 CYS B O 1
ATOM 3076 N N . ALA B 1 177 ? -18.812 12.781 17.359 1 94.5 177 ALA B N 1
ATOM 3077 C CA . ALA B 1 177 ? -18.531 14.203 17.562 1 94.5 177 ALA B CA 1
ATOM 3078 C C . ALA B 1 177 ? -17.594 14.398 18.75 1 94.5 177 ALA B C 1
ATOM 3080 O O . ALA B 1 177 ? -16.625 15.172 18.656 1 94.5 177 ALA B O 1
ATOM 3081 N N . ASP B 1 178 ? -17.906 13.766 19.797 1 96.19 178 ASP B N 1
ATOM 3082 C CA . ASP B 1 178 ? -17.062 13.883 20.984 1 96.19 178 ASP B CA 1
ATOM 3083 C C . ASP B 1 178 ? -15.656 13.367 20.719 1 96.19 178 ASP B C 1
ATOM 3085 O O . ASP B 1 178 ? -14.672 13.953 21.172 1 96.19 178 ASP B O 1
ATOM 3089 N N . ARG B 1 179 ? -15.57 12.273 20.016 1 95.69 179 ARG B N 1
ATOM 3090 C CA . ARG B 1 179 ? -14.273 11.703 19.672 1 95.69 179 ARG B CA 1
ATOM 3091 C C . ARG B 1 179 ? -13.484 12.625 18.75 1 95.69 179 ARG B C 1
ATOM 3093 O O . ARG B 1 179 ? -12.281 12.797 18.922 1 95.69 179 ARG B O 1
ATOM 3100 N N . LEU B 1 180 ? -14.195 13.133 17.781 1 98 180 LEU B N 1
ATOM 3101 C CA . LEU B 1 180 ? -13.555 14.094 16.891 1 98 180 LEU B CA 1
ATOM 3102 C C . LEU B 1 180 ? -12.984 15.266 17.672 1 98 180 LEU B C 1
ATOM 3104 O O . LEU B 1 180 ? -11.867 15.711 17.406 1 98 180 LEU B O 1
ATOM 3108 N N . ASP B 1 181 ? -13.758 15.766 18.625 1 98.25 181 ASP B N 1
ATOM 3109 C CA . ASP B 1 181 ? -13.328 16.891 19.453 1 98.25 181 ASP B CA 1
ATOM 3110 C C . ASP B 1 181 ? -12.055 16.562 20.219 1 98.25 181 ASP B C 1
ATOM 3112 O O . ASP B 1 181 ? -11.141 17.375 20.312 1 98.25 181 ASP B O 1
ATOM 3116 N N . LYS B 1 182 ? -12 15.406 20.75 1 98.31 182 LYS B N 1
ATOM 3117 C CA . LYS B 1 182 ? -10.828 14.977 21.5 1 98.31 182 LYS B CA 1
ATOM 3118 C C . LYS B 1 182 ? -9.609 14.828 20.594 1 98.31 182 LYS B C 1
ATOM 3120 O O . LYS B 1 182 ? -8.508 15.234 20.953 1 98.31 182 LYS B O 1
ATOM 3125 N N . LEU B 1 183 ? -9.773 14.211 19.422 1 98.69 183 LEU B N 1
ATOM 3126 C CA . LEU B 1 183 ? -8.688 14.055 18.469 1 98.69 183 LEU B CA 1
ATOM 3127 C C . LEU B 1 183 ? -8.164 15.414 18.016 1 98.69 183 LEU B C 1
ATOM 3129 O O . LEU B 1 183 ? -6.949 15.625 17.938 1 98.69 183 LEU B O 1
ATOM 3133 N N . LEU B 1 184 ? -9.086 16.312 17.734 1 98.81 184 LEU B N 1
ATOM 3134 C CA . LEU B 1 184 ? -8.688 17.641 17.266 1 98.81 184 LEU B CA 1
ATOM 3135 C C . LEU B 1 184 ? -7.984 18.422 18.375 1 98.81 184 LEU B C 1
ATOM 3137 O O . LEU B 1 184 ? -7.035 19.156 18.109 1 98.81 184 LEU B O 1
ATOM 3141 N N . ALA B 1 185 ? -8.484 18.297 19.594 1 98.69 185 ALA B N 1
ATOM 3142 C CA . ALA B 1 185 ? -7.805 18.953 20.703 1 98.69 185 ALA B CA 1
ATOM 3143 C C . ALA B 1 185 ? -6.359 18.469 20.828 1 98.69 185 ALA B C 1
ATOM 3145 O O . ALA B 1 185 ? -5.449 19.281 21.016 1 98.69 185 ALA B O 1
ATOM 3146 N N . CYS B 1 186 ? -6.168 17.172 20.703 1 98.75 186 CYS B N 1
ATOM 3147 C CA . CYS B 1 186 ? -4.824 16.609 20.75 1 98.75 186 CYS B CA 1
ATOM 3148 C C . CYS B 1 186 ? -3.99 17.109 19.578 1 98.75 186 CYS B C 1
ATOM 3150 O O . CYS B 1 186 ? -2.85 17.531 19.766 1 98.75 186 CYS B O 1
ATOM 3152 N N . GLU B 1 187 ? -4.555 17.062 18.375 1 98.88 187 GLU B N 1
ATOM 3153 C CA . GLU B 1 187 ? -3.867 17.531 17.172 1 98.88 187 GLU B CA 1
ATOM 3154 C C . GLU B 1 187 ? -3.436 18.984 17.312 1 98.88 187 GLU B C 1
ATOM 3156 O O . GLU B 1 187 ? -2.318 19.344 16.938 1 98.88 187 GLU B O 1
ATOM 3161 N N . ASN B 1 188 ? -4.301 19.797 17.859 1 98.75 188 ASN B N 1
ATOM 3162 C CA . ASN B 1 188 ? -4.004 21.219 18.016 1 98.75 188 ASN B CA 1
ATOM 3163 C C . ASN B 1 188 ? -2.857 21.453 19 1 98.75 188 ASN B C 1
ATOM 3165 O O . ASN B 1 188 ? -2.033 22.344 18.797 1 98.75 188 ASN B O 1
ATOM 3169 N N . VAL B 1 189 ? -2.838 20.625 20 1 98.62 189 VAL B N 1
ATOM 3170 C CA . VAL B 1 189 ? -1.739 20.719 20.953 1 98.62 189 VAL B CA 1
ATOM 3171 C C . VAL B 1 189 ? -0.427 20.344 20.266 1 98.62 189 VAL B C 1
ATOM 3173 O O . VAL B 1 189 ? 0.581 21.031 20.422 1 98.62 189 VAL B O 1
ATOM 3176 N N . LEU B 1 190 ? -0.379 19.25 19.5 1 98.5 190 LEU B N 1
ATOM 3177 C CA . LEU B 1 190 ? 0.813 18.781 18.797 1 98.5 190 LEU B CA 1
ATOM 3178 C C . LEU B 1 190 ? 1.328 19.844 17.828 1 98.5 190 LEU B C 1
ATOM 3180 O O . LEU B 1 190 ? 2.537 20.062 17.734 1 98.5 190 LEU B O 1
ATOM 3184 N N . ILE B 1 191 ? 0.441 20.531 17.156 1 98.44 191 ILE B N 1
ATOM 3185 C CA . ILE B 1 191 ? 0.773 21.469 16.094 1 98.44 191 ILE B CA 1
ATOM 3186 C C . ILE B 1 191 ? 1.287 22.781 16.688 1 98.44 191 ILE B C 1
ATOM 3188 O O . ILE B 1 191 ? 2.178 23.422 16.125 1 98.44 191 ILE B O 1
ATOM 3192 N N . THR B 1 192 ? 0.782 23.203 17.859 1 98.06 192 THR B N 1
ATOM 3193 C CA . THR B 1 192 ? 1.061 24.531 18.391 1 98.06 192 THR B CA 1
ATOM 3194 C C . THR B 1 192 ? 2.145 24.469 19.469 1 98.06 192 THR B C 1
ATOM 3196 O O . THR B 1 192 ? 2.605 25.516 19.938 1 98.06 192 THR B O 1
ATOM 3199 N N . ASN B 1 193 ? 2.529 23.297 19.812 1 97.81 193 ASN B N 1
ATOM 3200 C CA . ASN B 1 193 ? 3.557 23.172 20.844 1 97.81 193 ASN B CA 1
ATOM 3201 C C . ASN B 1 193 ? 4.938 22.953 20.234 1 97.81 193 ASN B C 1
ATOM 3203 O O . ASN B 1 193 ? 5.055 22.625 19.062 1 97.81 193 ASN B O 1
ATOM 3207 N N . ASP B 1 194 ? 5.977 23.109 21.125 1 97.62 194 ASP B N 1
ATOM 3208 C CA . ASP B 1 194 ? 7.352 22.859 20.703 1 97.62 194 ASP B CA 1
ATOM 3209 C C . ASP B 1 194 ? 7.555 21.391 20.344 1 97.62 194 ASP B C 1
ATOM 3211 O O . ASP B 1 194 ? 7.008 20.5 21 1 97.62 194 ASP B O 1
ATOM 3215 N N . ASP B 1 195 ? 8.242 21.234 19.266 1 97.56 195 ASP B N 1
ATOM 3216 C CA . ASP B 1 195 ? 8.609 19.891 18.812 1 97.56 195 ASP B CA 1
ATOM 3217 C C . ASP B 1 195 ? 10.109 19.797 18.547 1 97.56 195 ASP B C 1
ATOM 3219 O O . ASP B 1 195 ? 10.672 20.609 17.812 1 97.56 195 ASP B O 1
ATOM 3223 N N . LYS B 1 196 ? 10.734 18.844 19.125 1 95 196 LYS B N 1
ATOM 3224 C CA . LYS B 1 196 ? 12.188 18.672 19.016 1 95 196 LYS B CA 1
ATOM 3225 C C . LYS B 1 196 ? 12.578 18.172 17.625 1 95 196 LYS B C 1
ATOM 3227 O O . LYS B 1 196 ? 13.734 18.312 17.219 1 95 196 LYS B O 1
ATOM 3232 N N . VAL B 1 197 ? 11.656 17.578 16.969 1 96.06 197 VAL B N 1
ATOM 3233 C CA . VAL B 1 197 ? 11.922 17 15.656 1 96.06 197 VAL B CA 1
ATOM 3234 C C . VAL B 1 197 ? 11.094 17.719 14.594 1 96.06 197 VAL B C 1
ATOM 3236 O O . VAL B 1 197 ? 9.867 17.797 14.695 1 96.06 197 VAL B O 1
ATOM 3239 N N . PHE B 1 198 ? 11.742 18.266 13.555 1 98 198 PHE B N 1
ATOM 3240 C CA . PHE B 1 198 ? 11.016 18.906 12.461 1 98 198 PHE B CA 1
ATOM 3241 C C . PHE B 1 198 ? 10.57 17.875 11.43 1 98 198 PHE B C 1
ATOM 3243 O O . PHE B 1 198 ? 11.406 17.141 10.875 1 98 198 PHE B O 1
ATOM 3250 N N . ARG B 1 199 ? 9.305 17.766 11.211 1 98.5 199 ARG B N 1
ATOM 3251 C CA . ARG B 1 199 ? 8.641 16.953 10.203 1 98.5 199 ARG B CA 1
ATOM 3252 C C . ARG B 1 199 ? 7.48 17.703 9.562 1 98.5 199 ARG B C 1
ATOM 3254 O O . ARG B 1 199 ? 7.105 18.781 10.023 1 98.5 199 ARG B O 1
ATOM 3261 N N . PHE B 1 200 ? 6.93 17.141 8.508 1 98.62 200 PHE B N 1
ATOM 3262 C CA . PHE B 1 200 ? 5.844 17.781 7.781 1 98.62 200 PHE B CA 1
ATOM 3263 C C . PHE B 1 200 ? 4.664 18.062 8.703 1 98.62 200 PHE B C 1
ATOM 3265 O O . PHE B 1 200 ? 3.98 19.078 8.547 1 98.62 200 PHE B O 1
ATOM 3272 N N . HIS B 1 201 ? 4.465 17.172 9.695 1 98.69 201 HIS B N 1
ATOM 3273 C CA . HIS B 1 201 ? 3.32 17.359 10.586 1 98.69 201 HIS B CA 1
ATOM 3274 C C . HIS B 1 201 ? 3.773 17.688 12 1 98.69 201 HIS B C 1
ATOM 3276 O O . HIS B 1 201 ? 2.998 17.547 12.953 1 98.69 201 HIS B O 1
ATOM 3282 N N . SER B 1 202 ? 4.953 18.062 12.25 1 98.5 202 SER B N 1
ATOM 3283 C CA . SER B 1 202 ? 5.469 18.359 13.586 1 98.5 202 SER B CA 1
ATOM 3284 C C . SER B 1 202 ? 4.918 19.672 14.117 1 98.5 202 SER B C 1
ATOM 3286 O O . SER B 1 202 ? 4.301 20.438 13.375 1 98.5 202 SER B O 1
ATOM 3288 N N . GLY B 1 203 ? 5.18 19.906 15.383 1 98.38 203 GLY B N 1
ATOM 3289 C CA . GLY B 1 203 ? 4.895 21.188 16 1 98.38 203 GLY B CA 1
ATOM 3290 C C . GLY B 1 203 ? 5.953 22.234 15.711 1 98.38 203 GLY B C 1
ATOM 3291 O O . GLY B 1 203 ? 6.613 22.188 14.672 1 98.38 203 GLY B O 1
ATOM 3292 N N . ILE B 1 204 ? 5.984 23.219 16.547 1 97.81 204 ILE B N 1
ATOM 3293 C CA . ILE B 1 204 ? 6.883 24.359 16.391 1 97.81 204 ILE B CA 1
ATOM 3294 C C . ILE B 1 204 ? 8.32 23.922 16.688 1 97.81 204 ILE B C 1
ATOM 3296 O O . ILE B 1 204 ? 8.602 23.359 17.734 1 97.81 204 ILE B O 1
ATOM 3300 N N . PRO B 1 205 ? 9.211 24.109 15.742 1 95.25 205 PRO B N 1
ATOM 3301 C CA . PRO B 1 205 ? 10.602 23.734 16 1 95.25 205 PRO B CA 1
ATOM 3302 C C . PRO B 1 205 ? 11.203 24.469 17.188 1 95.25 205 PRO B C 1
ATOM 3304 O O . PRO B 1 205 ? 10.953 25.672 17.375 1 95.25 205 PRO B O 1
ATOM 3307 N N . CYS B 1 206 ? 11.914 23.688 17.938 1 87.69 206 CYS B N 1
ATOM 3308 C CA . CYS B 1 206 ? 12.562 24.281 19.094 1 87.69 206 CYS B CA 1
ATOM 3309 C C . CYS B 1 206 ? 13.758 25.141 18.672 1 87.69 206 CYS B C 1
ATOM 3311 O O . CYS B 1 206 ? 14.453 24.812 17.719 1 87.69 206 CYS B O 1
ATOM 3313 N N . SER B 1 207 ? 13.945 26.484 19.109 1 68.44 207 SER B N 1
ATOM 3314 C CA . SER B 1 207 ? 15.062 27.391 18.844 1 68.44 207 SER B CA 1
ATOM 3315 C C . SER B 1 207 ? 16.375 26.797 19.359 1 68.44 207 SER B C 1
ATOM 3317 O O . SER B 1 207 ? 16.391 26.047 20.328 1 68.44 207 SER B O 1
#

Solvent-accessible surface area (backbone atoms only — not comparable to full-atom values): 21986 Å² total; per-residue (Å²): 130,79,53,69,68,54,54,54,46,48,52,46,48,58,72,54,69,59,77,83,49,66,67,36,52,55,49,42,66,75,35,46,73,60,39,50,49,42,44,30,51,49,23,47,47,50,19,52,50,27,52,47,49,34,71,74,40,38,63,40,59,69,60,39,67,50,25,51,60,48,21,39,51,26,43,51,51,22,52,51,44,48,50,54,31,49,75,67,74,44,77,60,52,87,71,85,77,65,64,49,67,58,54,56,59,67,68,38,59,85,57,85,56,58,63,24,53,24,42,50,27,42,50,51,16,51,52,28,37,52,51,22,52,48,35,53,66,39,41,88,68,47,82,50,64,68,58,32,53,51,33,57,63,44,29,61,58,26,48,48,51,17,50,50,27,43,51,55,22,63,67,47,75,56,94,47,66,71,55,49,52,52,53,44,53,52,50,45,48,48,40,72,30,79,18,92,52,84,49,76,66,35,18,25,60,63,132,130,78,54,71,68,54,56,55,45,50,53,45,49,59,70,53,71,60,78,84,50,66,66,35,51,55,50,42,65,74,36,45,72,59,38,48,49,41,44,30,50,50,25,47,48,52,20,51,51,27,51,48,48,35,70,74,38,38,63,39,59,69,58,41,66,50,25,51,59,48,22,39,52,25,42,50,52,22,51,50,43,49,51,56,32,48,75,68,74,46,77,61,52,86,71,86,77,66,62,51,67,58,52,57,58,65,68,37,61,83,56,86,56,57,63,24,53,22,41,49,26,43,50,51,16,51,52,30,36,51,50,21,51,48,35,54,66,40,43,87,68,46,82,50,63,68,59,33,53,52,34,56,63,44,28,62,58,26,48,50,51,17,51,51,26,43,52,54,23,63,68,48,74,57,94,46,64,70,57,50,51,52,52,44,54,52,50,45,49,48,40,72,29,80,20,92,54,84,48,77,67,34,19,25,60,64,132

Radius of gyration: 23.2 Å; Cα contacts (8 Å, |Δi|>4): 515; chains: 2; bounding box: 48×69×58 Å

Nearest PDB structures (foldseek):
  6zmb-assembly1_B  TM=9.677E-01  e=1.393E-13  Pseudomonas putida KT2440
  8fhc-assembly1_A  TM=9.704E-01  e=2.705E-13  gamma proteobacterium HdN1
  2itb-assembly1_B  TM=9.348E-01  e=8.845E-13  Pseudomonas putida KT2440
  8fhb-assembly1_A  TM=9.235E-01  e=1.247E-09  Synechococcus sp. RCC307
  5ux1-assembly1_A  TM=9.355E-01  e=3.372E-09  Synechococcus sp. CC9605

Sequence (414 aa):
MLNPITTDLQILTDFLRVPTPVQWLEAAVDNLPLLLLDHAHCERKAAATALNFISKYPEQKQLVAVMSPLAREELLHFEKVLDLMNARKLRFRPLPPGGYAQTLHQMVTKQVGRERLCEQLLTGAIIEARSCERFFALLPFLKDEELHKFYRSLVKSEARHFENYLALANNCGVPCADRLDKLLACENVLITNDDKVFRFHSGIPCSMLNPITTDLQILTDFLRVPTPVQWLEAAVDNLPLLLLDHAHCERKAAATALNFISKYPEQKQLVAVMSPLAREELLHFEKVLDLMNARKLRFRPLPPGGYAQTLHQMVTKQVGRERLCEQLLTGAIIEARSCERFFALLPFLKDEELHKFYRSLVKSEARHFENYLALANNCGVPCADRLDKLLACENVLITNDDKVFRFHSGIPCS